Protein 5N6F (pdb70)

Sequence (365 aa):
DRPRFSFSSIAARREGKARTGTIEMKRRGVIRTPAFMPVGAATVKALKPETVRATGADIILGNTYHLMLRPGAERIAKLGGLHSFMGWDRPILTDSGGYYQQVVMMKQSEEGVTFKSHSRHMLSPERSIEEIQHLLGSSDIVMAFDECCTPYPATPSRAASSSMERSMRWAKRSRDAFDSSRKEQAENAALFGIQQGSVFENLRQQSADALAEIGFDGYAVGGLAVGEGQDEMFRVLDFSVPMLPDDKPHYLMGVGKPDDIVGAVERGIDMFDCCVLPTRSSGRNNGQAFTWDGPINIRNARFSEDLKPLDSECHCAVCQKWSRAYIHHLIRAGEILGAMLMTEHNIAFYQQLMQKIRDSISEGRFSQFAQDFRARYFAR

CATH classification: 3.20.20.105

Nearest PDB structures (foldseek):
  5n6f-assembly1_A-2  TM=1.003E+00  e=6.299E-74  Zymomonas mobilis subsp. mobilis ZM4 = ATCC 31821
  4e2v-assembly1_A-2  TM=9.993E-01  e=1.304E-68  Zymomonas mobilis
  4q4p-assembly1_A  TM=9.898E-01  e=4.583E-68  Zymomonas mobilis subsp. mobilis ZM4 = ATCC 31821
  2z1x-assembly1_A-2  TM=9.899E-01  e=1.525E-67  Zymomonas mobilis
  2z7k-assembly1_A-2  TM=9.911E-01  e=1.701E-67  Zymomonas mobilis

B-factor: mean 16.82, std 8.24, range [7.17, 62.71]

Structure (mmCIF, N/CA/C/O backbone):
data_5N6F
#
_entry.id   5N6F
#
_cell.length_a   88.711
_cell.length_b   64.851
_cell.length_c   70.655
_cell.angle_alpha   90.000
_cell.angle_beta   93.357
_cell.angle_gamma   90.000
#
_symmetry.space_group_name_H-M   'C 1 2 1'
#
loop_
_entity.id
_entity.type
_entity.pdbx_description
1 polymer 'Queuine tRNA-ribosyltransferase'
2 non-polymer 'ZINC ION'
3 non-polymer 'DIMETHYL SULFOXIDE'
4 non-polymer DI(HYDROXYETHYL)ETHER
5 non-polymer GUANINE
6 non-polymer 'TRIETHYLENE GLYCOL'
7 water water
#
loop_
_atom_site.group_PDB
_atom_site.id
_atom_site.type_symbol
_atom_site.label_atom_id
_atom_site.label_alt_id
_atom_site.label_comp_id
_atom_site.label_asym_id
_atom_site.label_entity_id
_atom_site.label_seq_id
_atom_site.pdbx_PDB_ins_code
_atom_site.Cartn_x
_atom_site.Cartn_y
_atom_site.Cartn_z
_atom_site.occupancy
_atom_site.B_iso_or_equiv
_atom_site.auth_seq_id
_atom_site.auth_comp_id
_atom_site.auth_asym_id
_atom_site.auth_atom_id
_atom_site.pdbx_PDB_model_num
ATOM 1 N N . ASP A 1 1 ? -0.71309 -15.95942 98.81168 1.000 40.34275 10 ASP A N 1
ATOM 2 C CA . ASP A 1 1 ? 0.21954 -17.06754 98.64752 1.000 39.52008 10 ASP A CA 1
ATOM 3 C C . ASP A 1 1 ? 1.59418 -16.56916 98.20865 1.000 36.96275 10 ASP A C 1
ATOM 4 O O . ASP A 1 1 ? 2.61882 -17.15491 98.56162 1.000 37.65359 10 ASP A O 1
ATOM 7 N N . ARG A 1 2 ? 1.61400 -15.47785 97.44283 1.000 32.71191 11 ARG A N 1
ATOM 8 C CA . ARG A 1 2 ? 2.85973 -14.97211 96.89116 1.000 28.05529 11 ARG A CA 1
ATOM 9 C C . ARG A 1 2 ? 3.56326 -14.06051 97.88919 1.000 22.46234 11 ARG A C 1
ATOM 10 O O . ARG A 1 2 ? 2.94344 -13.54717 98.82349 1.000 22.89787 11 ARG A O 1
ATOM 28 N N . PRO A 1 3 ? 4.86957 -13.84722 97.72595 1.000 18.38651 12 PRO A N 1
ATOM 29 C CA . PRO A 1 3 ? 5.59002 -12.97481 98.66415 1.000 16.40358 12 PRO A CA 1
ATOM 30 C C . PRO A 1 3 ? 5.16602 -11.52115 98.52423 1.000 13.48767 12 PRO A C 1
ATOM 31 O O . PRO A 1 3 ? 4.90414 -11.03391 97.42347 1.000 13.17926 12 PRO A O 1
ATOM 42 N N . ARG A 1 4 ? 5.13574 -10.81870 99.65892 1.000 11.61072 13 ARG A N 1
ATOM 43 C CA . ARG A 1 4 ? 4.96898 -9.36635 99.64970 1.000 10.68686 13 ARG A CA 1
ATOM 44 C C . ARG A 1 4 ? 6.10039 -8.69217 98.88657 1.000 9.74705 13 ARG A C 1
ATOM 45 O O . ARG A 1 4 ? 5.86897 -7.82345 98.03604 1.000 9.42138 13 ARG A O 1
ATOM 66 N N . PHE A 1 5 ? 7.33805 -9.05715 99.20946 1.000 10.17566 14 PHE A N 1
ATOM 67 C CA . PHE A 1 5 ? 8.49828 -8.40330 98.62263 1.000 10.77149 14 PHE A CA 1
ATOM 68 C C . PHE A 1 5 ? 9.69963 -9.29152 98.88553 1.000 11.45120 14 PHE A C 1
ATOM 69 O O . PHE A 1 5 ? 10.06313 -9.48856 100.04173 1.000 14.92729 14 PHE A O 1
ATOM 86 N N . SER A 1 6 ? 10.31425 -9.82356 97.83749 1.000 10.04248 15 SER A N 1
ATOM 87 C CA . SER A 1 6 ? 11.52310 -10.62757 97.97521 1.000 11.06675 15 SER A CA 1
ATOM 88 C C . SER A 1 6 ? 12.45019 -10.30945 96.81141 1.000 10.61322 15 SER A C 1
ATOM 89 O O . SER A 1 6 ? 12.14098 -10.64557 95.65986 1.000 11.88609 15 SER A O 1
ATOM 97 N N . PHE A 1 7 ? 13.59701 -9.70298 97.11086 1.000 10.15189 16 PHE A N 1
ATOM 98 C CA . PHE A 1 7 ? 14.60477 -9.35999 96.10908 1.000 10.07060 16 PHE A CA 1
ATOM 99 C C . PHE A 1 7 ? 15.70091 -10.40223 96.12881 1.000 10.85967 16 PHE A C 1
ATOM 100 O O . PHE A 1 7 ? 16.24608 -10.70557 97.18862 1.000 11.68803 16 PHE A O 1
ATOM 117 N N A SER A 1 8 ? 16.00529 -10.94724 94.95606 0.310 10.89547 17 SER A N 1
ATOM 118 N N B SER A 1 8 ? 16.04645 -10.92154 94.95960 0.690 10.60113 17 SER A N 1
ATOM 119 C CA A SER A 1 8 ? 17.08149 -11.90353 94.76236 0.310 11.29631 17 SER A CA 1
ATOM 120 C CA B SER A 1 8 ? 17.11522 -11.89859 94.83706 0.690 11.42895 17 SER A CA 1
ATOM 121 C C A SER A 1 8 ? 18.03760 -11.33559 93.72510 0.310 11.21391 17 SER A C 1
ATOM 122 C C B SER A 1 8 ? 18.03509 -11.47800 93.70247 0.690 11.54898 17 SER A C 1
ATOM 123 O O A SER A 1 8 ? 17.60245 -10.75164 92.72664 0.310 11.36798 17 SER A O 1
ATOM 124 O O B SER A 1 8 ? 17.56781 -11.18381 92.59701 0.690 12.44578 17 SER A O 1
ATOM 139 N N . ILE A 1 9 ? 19.33605 -11.47296 93.97689 1.000 11.18728 18 ILE A N 1
ATOM 140 C CA . ILE A 1 9 ? 20.35876 -11.15715 92.98858 1.000 11.30823 18 ILE A CA 1
ATOM 141 C C . ILE A 1 9 ? 20.86928 -12.47241 92.41948 1.000 11.96179 18 ILE A C 1
ATOM 142 O O . ILE A 1 9 ? 21.43600 -13.29998 93.14281 1.000 13.41622 18 ILE A O 1
ATOM 158 N N . ALA A 1 10 ? 20.66214 -12.66114 91.12112 1.000 11.80127 19 ALA A N 1
ATOM 159 C CA . ALA A 1 10 ? 21.06252 -13.88307 90.44433 1.000 12.75763 19 ALA A CA 1
ATOM 160 C C . ALA A 1 10 ? 22.49483 -13.83382 89.93871 1.000 12.85478 19 ALA A C 1
ATOM 161 O O . ALA A 1 10 ? 23.13757 -14.88564 89.82752 1.000 14.21937 19 ALA A O 1
ATOM 168 N N . ALA A 1 11 ? 23.00298 -12.64623 89.61507 1.000 12.18769 20 ALA A N 1
ATOM 169 C CA . ALA A 1 11 ? 24.32416 -12.51987 89.01820 1.000 12.38542 20 ALA A CA 1
ATOM 170 C C . ALA A 1 11 ? 24.79660 -11.08539 89.16024 1.000 12.07213 20 ALA A C 1
ATOM 171 O O . ALA A 1 11 ? 23.99477 -10.15186 89.25680 1.000 12.09248 20 ALA A O 1
ATOM 178 N N . ARG A 1 12 ? 26.12028 -10.92990 89.14124 1.000 13.09825 21 ARG A N 1
ATOM 179 C CA A ARG A 1 12 ? 26.77075 -9.63174 89.25265 0.481 13.30600 21 ARG A CA 1
ATOM 180 C CA B ARG A 1 12 ? 26.74348 -9.62196 89.22585 0.519 13.77824 21 ARG A CA 1
ATOM 181 C C . ARG A 1 12 ? 27.90472 -9.53638 88.24459 1.000 13.72697 21 ARG A C 1
ATOM 182 O O . ARG A 1 12 ? 28.48790 -10.54635 87.84408 1.000 14.59886 21 ARG A O 1
ATOM 223 N N . GLU A 1 13 ? 28.22076 -8.30975 87.84925 1.000 13.56976 22 GLU A N 1
ATOM 224 C CA . GLU A 1 13 ? 29.42290 -8.03952 87.06703 1.000 14.35303 22 GLU A CA 1
ATOM 225 C C . GLU A 1 13 ? 29.88163 -6.64986 87.47973 1.000 14.44543 22 GLU A C 1
ATOM 226 O O . GLU A 1 13 ? 29.19387 -5.66240 87.20783 1.000 14.28947 22 GLU A O 1
ATOM 238 N N . GLY A 1 14 ? 31.01608 -6.56396 88.15764 1.000 15.17913 23 GLY A N 1
ATOM 239 C CA . GLY A 1 14 ? 31.40563 -5.28522 88.71851 1.000 15.20735 23 GLY A CA 1
ATOM 240 C C . GLY A 1 14 ? 30.37545 -4.85092 89.74431 1.000 15.07217 23 GLY A C 1
ATOM 241 O O . GLY A 1 14 ? 29.97442 -5.62784 90.61274 1.000 15.91878 23 GLY A O 1
ATOM 245 N N . LYS A 1 15 ? 29.91961 -3.60128 89.64250 1.000 14.08097 24 LYS A N 1
ATOM 246 C CA . LYS A 1 15 ? 28.85057 -3.09401 90.49535 1.000 13.38653 24 LYS A CA 1
ATOM 247 C C . LYS A 1 15 ? 27.46427 -3.42886 89.96415 1.000 12.27210 24 LYS A C 1
ATOM 248 O O . LYS A 1 15 ? 26.48042 -3.19765 90.67089 1.000 12.39727 24 LYS A O 1
ATOM 267 N N . ALA A 1 16 ? 27.35336 -3.94374 88.74297 1.000 12.10283 25 ALA A N 1
ATOM 268 C CA . ALA A 1 16 ? 26.05521 -4.23459 88.16094 1.000 11.69228 25 ALA A CA 1
ATOM 269 C C . ALA A 1 16 ? 25.48941 -5.52477 88.73335 1.000 11.44714 25 ALA A C 1
ATOM 270 O O . ALA A 1 16 ? 26.22220 -6.48317 88.99686 1.000 12.10457 25 ALA A O 1
ATOM 277 N N . ARG A 1 17 ? 24.17138 -5.55268 88.88623 1.000 10.22291 26 ARG A N 1
ATOM 278 C CA . ARG A 1 17 ? 23.45808 -6.71008 89.38667 1.000 10.50564 26 ARG A CA 1
ATOM 279 C C . ARG A 1 17 ? 22.27987 -7.00580 88.47612 1.000 10.15889 26 ARG A C 1
ATOM 280 O O . ARG A 1 17 ? 21.69409 -6.10019 87.87649 1.000 10.12733 26 ARG A O 1
ATOM 301 N N . THR A 1 18 ? 21.89324 -8.27924 88.42793 1.000 10.25507 27 THR A N 1
ATOM 302 C CA . THR A 1 18 ? 20.63840 -8.66543 87.80205 1.000 10.28975 27 THR A CA 1
ATOM 303 C C . THR A 1 18 ? 19.92194 -9.66804 88.69613 1.000 9.93872 27 THR A C 1
ATOM 304 O O . THR A 1 18 ? 20.55008 -10.48065 89.37535 1.000 10.70419 27 THR A O 1
ATOM 315 N N . GLY A 1 19 ? 18.60239 -9.59035 88.70475 1.000 9.88870 28 GLY A N 1
ATOM 316 C CA . GLY A 1 19 ? 17.83106 -10.45377 89.57142 1.000 10.59298 28 GLY A CA 1
ATOM 317 C C . GLY A 1 19 ? 16.34794 -10.22266 89.42273 1.000 10.35375 28 GLY A C 1
ATOM 318 O O . GLY A 1 19 ? 15.87210 -9.84134 88.35133 1.000 9.82089 28 GLY A O 1
ATOM 322 N N . THR A 1 20 ? 15.61395 -10.44837 90.50813 1.000 9.77320 29 THR A N 1
ATOM 323 C CA . THR A 1 20 ? 14.16492 -10.37474 90.49462 1.000 10.15903 29 THR A CA 1
ATOM 324 C C . THR A 1 20 ? 13.66647 -9.82266 91.81977 1.000 9.86732 29 THR A C 1
ATOM 325 O O . THR A 1 20 ? 14.26022 -10.05150 92.87199 1.000 10.94482 29 THR A O 1
ATOM 336 N N . ILE A 1 21 ? 12.55971 -9.09887 91.74391 1.000 9.22617 30 ILE A N 1
ATOM 337 C CA . ILE A 1 21 ? 11.74407 -8.75211 92.90331 1.000 9.32560 30 ILE A CA 1
ATOM 338 C C . ILE A 1 21 ? 10.42316 -9.48975 92.75488 1.000 9.65287 30 ILE A C 1
ATOM 339 O O . ILE A 1 21 ? 9.66986 -9.24109 91.80762 1.000 10.66880 30 ILE A O 1
ATOM 355 N N . GLU A 1 22 ? 10.12798 -10.38687 93.69279 1.000 10.21880 31 GLU A N 1
ATOM 356 C CA . GLU A 1 22 ? 8.83994 -11.06181 93.70617 1.000 10.60793 31 GLU A CA 1
ATOM 357 C C . GLU A 1 22 ? 7.88683 -10.28406 94.59435 1.000 9.32450 31 GLU A C 1
ATOM 358 O O . GLU A 1 22 ? 8.20720 -9.99997 95.75467 1.000 10.03546 31 GLU A O 1
ATOM 370 N N . MET A 1 23 ? 6.70972 -9.97974 94.05315 1.000 9.10795 32 MET A N 1
ATOM 371 C CA . MET A 1 23 ? 5.64648 -9.30210 94.78030 1.000 8.80188 32 MET A CA 1
ATOM 372 C C . MET A 1 23 ? 4.32411 -10.03022 94.55220 1.000 9.05781 32 MET A C 1
ATOM 373 O O . MET A 1 23 ? 4.20606 -10.92186 93.71077 1.000 10.20962 32 MET A O 1
ATOM 387 N N . LYS A 1 24 ? 3.29699 -9.62063 95.28742 1.000 9.74882 33 LYS A N 1
ATOM 388 C CA . LYS A 1 24 ? 2.02871 -10.33149 95.19589 1.000 10.75039 33 LYS A CA 1
ATOM 389 C C . LYS A 1 24 ? 1.42469 -10.24113 93.80356 1.000 10.35353 33 LYS A C 1
ATOM 390 O O . LYS A 1 24 ? 0.80256 -11.20283 93.33453 1.000 11.92112 33 LYS A O 1
ATOM 409 N N . ARG A 1 25 ? 1.58162 -9.10231 93.12955 1.000 9.48136 34 ARG A N 1
ATOM 410 C CA A ARG A 1 25 ? 0.98579 -8.91596 91.81479 0.623 9.52160 34 ARG A CA 1
ATOM 411 C CA B ARG A 1 25 ? 0.99278 -8.90245 91.81262 0.377 9.83311 34 ARG A CA 1
ATOM 412 C C . ARG A 1 25 ? 1.91874 -9.28003 90.66266 1.000 9.98138 34 ARG A C 1
ATOM 413 O O . ARG A 1 25 ? 1.53279 -9.11347 89.49976 1.000 10.90533 34 ARG A O 1
ATOM 454 N N . GLY A 1 26 ? 3.10975 -9.79233 90.93284 1.000 10.06200 35 GLY A N 1
ATOM 455 C CA . GLY A 1 26 ? 3.97385 -10.24270 89.85725 1.000 10.46054 35 GLY A CA 1
ATOM 456 C C . GLY A 1 26 ? 5.44182 -10.10148 90.20089 1.000 9.78628 35 GLY A C 1
ATOM 457 O O . GLY A 1 26 ? 5.82443 -9.58367 91.24708 1.000 10.46186 35 GLY A O 1
ATOM 461 N N . VAL A 1 27 ? 6.26337 -10.58032 89.27235 1.000 10.07718 36 VAL A N 1
ATOM 462 C CA . VAL A 1 27 ? 7.71613 -10.52306 89.37841 1.000 10.97418 36 VAL A CA 1
ATOM 463 C C . VAL A 1 27 ? 8.22861 -9.35519 88.55716 1.000 10.49864 36 VAL A C 1
ATOM 464 O O . VAL A 1 27 ? 7.75363 -9.09636 87.44310 1.000 11.53818 36 VAL A O 1
ATOM 477 N N . ILE A 1 28 ? 9.22465 -8.66749 89.10114 1.000 9.98030 37 ILE A N 1
ATOM 478 C CA . ILE A 1 28 ? 9.90851 -7.56214 88.43789 1.000 9.65807 37 ILE A CA 1
ATOM 479 C C . ILE A 1 28 ? 11.33968 -8.00173 88.16851 1.000 9.38745 37 ILE A C 1
ATOM 480 O O . ILE A 1 28 ? 12.10500 -8.26299 89.10434 1.000 10.10861 37 ILE A O 1
ATOM 496 N N . ARG A 1 29 ? 11.70235 -8.09150 86.89812 1.000 8.46991 38 ARG A N 1
ATOM 497 C CA . ARG A 1 29 ? 13.05786 -8.45006 86.51202 1.000 8.89949 38 ARG A CA 1
ATOM 498 C C . ARG A 1 29 ? 13.94221 -7.21091 86.55412 1.000 8.59726 38 ARG A C 1
ATOM 499 O O . ARG A 1 29 ? 13.56223 -6.15501 86.04309 1.000 9.29474 38 ARG A O 1
ATOM 520 N N . THR A 1 30 ? 15.12183 -7.34260 87.15428 1.000 8.37636 39 THR A N 1
ATOM 521 C CA . THR A 1 30 ? 15.99334 -6.18840 87.32739 1.000 8.66695 39 THR A CA 1
ATOM 522 C C . THR A 1 30 ? 17.33994 -6.43007 86.63883 1.000 8.39518 39 THR A C 1
ATOM 523 O O . THR A 1 30 ? 17.83260 -7.56283 86.62414 1.000 8.95911 39 THR A O 1
ATOM 534 N N . PRO A 1 31 ? 17.97823 -5.37915 86.10162 1.000 8.77334 40 PRO A N 1
ATOM 535 C CA . PRO A 1 31 ? 17.49702 -3.99553 86.09770 1.000 8.77834 40 PRO A CA 1
ATOM 536 C C . PRO A 1 31 ? 16.19772 -3.81090 85.31476 1.000 8.87318 40 PRO A C 1
ATOM 537 O O . PRO A 1 31 ? 15.98984 -4.43441 84.26623 1.000 9.05280 40 PRO A O 1
ATOM 548 N N . ALA A 1 32 ? 15.34376 -2.95236 85.85960 1.000 8.41587 41 ALA A N 1
ATOM 549 C CA . ALA A 1 32 ? 13.98188 -2.74929 85.39164 1.000 8.64303 41 ALA A CA 1
ATOM 550 C C . ALA A 1 32 ? 13.77692 -1.31674 84.92677 1.000 8.50187 41 ALA A C 1
ATOM 551 O O . ALA A 1 32 ? 14.25972 -0.37247 85.56197 1.000 8.91643 41 ALA A O 1
ATOM 558 N N . PHE A 1 33 ? 13.00778 -1.15599 83.85664 1.000 8.40289 42 PHE A N 1
ATOM 559 C CA . PHE A 1 33 ? 12.51920 0.14841 83.44786 1.000 8.56151 42 PHE A CA 1
ATOM 560 C C . PHE A 1 33 ? 11.01103 0.19216 83.63343 1.000 8.34104 42 PHE A C 1
ATOM 561 O O . PHE A 1 33 ? 10.29538 -0.69951 83.15609 1.000 8.63043 42 PHE A O 1
ATOM 578 N N . MET A 1 34 ? 10.54120 1.24215 84.31902 1.000 8.26510 43 MET A N 1
ATOM 579 C CA . MET A 1 34 ? 9.12847 1.45854 84.60463 1.000 8.84809 43 MET A CA 1
ATOM 580 C C . MET A 1 34 ? 8.57588 2.53443 83.68963 1.000 8.77504 43 MET A C 1
ATOM 581 O O . MET A 1 34 ? 8.92150 3.71401 83.86041 1.000 9.76901 43 MET A O 1
ATOM 595 N N . PRO A 1 35 ? 7.71230 2.19921 82.73530 1.000 8.61435 44 PRO A N 1
ATOM 596 C CA . PRO A 1 35 ? 6.95816 3.23256 82.03039 1.000 9.06294 44 PRO A CA 1
ATOM 597 C C . PRO A 1 35 ? 6.17834 4.08538 83.01326 1.000 9.09815 44 PRO A C 1
ATOM 598 O O . PRO A 1 35 ? 5.68571 3.60116 84.02919 1.000 9.17826 44 PRO A O 1
ATOM 609 N N . VAL A 1 36 ? 6.05519 5.36552 82.69044 1.000 9.11268 45 VAL A N 1
ATOM 610 C CA . VAL A 1 36 ? 5.39355 6.33115 83.55529 1.000 9.71481 45 VAL A CA 1
ATOM 611 C C . VAL A 1 36 ? 3.94482 6.49175 83.12720 1.000 11.43533 45 VAL A C 1
ATOM 612 O O . VAL A 1 36 ? 3.64804 6.70489 81.94688 1.000 12.60020 45 VAL A O 1
ATOM 625 N N . GLY A 1 37 ? 3.04850 6.37346 84.08768 1.000 12.75361 46 GLY A N 1
ATOM 626 C CA . GLY A 1 37 ? 1.63484 6.59644 83.86910 1.000 16.54134 46 GLY A CA 1
ATOM 627 C C . GLY A 1 37 ? 1.08839 7.65557 84.79363 1.000 20.83952 46 GLY A C 1
ATOM 628 O O . GLY A 1 37 ? 0.16160 7.36802 85.55942 1.000 25.52831 46 GLY A O 1
ATOM 632 N N . ALA A 1 39 ? -1.40685 10.15340 84.79960 1.000 20.07402 48 ALA A N 1
ATOM 633 C CA . ALA A 1 39 ? -2.84602 10.34757 84.99019 1.000 18.88403 48 ALA A CA 1
ATOM 634 C C . ALA A 1 39 ? -3.59736 9.03413 84.83565 1.000 16.02868 48 ALA A C 1
ATOM 635 O O . ALA A 1 39 ? -4.66412 8.98060 84.23685 1.000 15.96336 48 ALA A O 1
ATOM 641 N N . ALA A 1 40 ? -3.05720 7.97548 85.42329 1.000 14.68725 49 ALA A N 1
ATOM 642 C CA . ALA A 1 40 ? -3.67731 6.65223 85.39152 1.000 11.93033 49 ALA A CA 1
ATOM 643 C C . ALA A 1 40 ? -3.72012 6.08080 83.97966 1.000 10.20882 49 ALA A C 1
ATOM 644 O O . ALA A 1 40 ? -4.62013 5.31475 83.64611 1.000 10.25483 49 ALA A O 1
ATOM 651 N N . THR A 1 41 ? -2.71930 6.41348 83.16773 1.000 10.16347 50 THR A N 1
ATOM 652 C CA . THR A 1 41 ? -2.54132 5.82663 81.85086 1.000 9.74413 50 THR A CA 1
ATOM 653 C C . THR A 1 41 ? -1.08816 6.02539 81.44115 1.000 9.48630 50 THR A C 1
ATOM 654 O O . THR A 1 41 ? -0.50940 7.08503 81.68988 1.000 10.69486 50 THR A O 1
ATOM 665 N N . VAL A 1 42 ? -0.50367 4.99570 80.83545 1.000 9.09101 51 VAL A N 1
ATOM 666 C CA . VAL A 1 42 ? 0.75045 5.14793 80.10474 1.000 8.85165 51 VAL A CA 1
ATOM 667 C C . VAL A 1 42 ? 0.34752 5.69191 78.74100 1.000 9.21703 51 VAL A C 1
ATOM 668 O O . VAL A 1 42 ? -0.38481 5.02948 78.00681 1.000 9.46177 51 VAL A O 1
ATOM 681 N N . LYS A 1 43 ? 0.73158 6.93567 78.45974 1.000 9.83055 52 LYS A N 1
ATOM 682 C CA . LYS A 1 43 ? 0.06130 7.71391 77.42797 1.000 10.94540 52 LYS A CA 1
ATOM 683 C C . LYS A 1 43 ? 0.07198 6.96770 76.09120 1.000 10.56386 52 LYS A C 1
ATOM 684 O O . LYS A 1 43 ? 1.11396 6.51050 75.61754 1.000 12.04525 52 LYS A O 1
ATOM 697 N N . ALA A 1 44 ? -1.11485 6.82574 75.50023 1.000 9.81304 53 ALA A N 1
ATOM 698 C CA . ALA A 1 44 ? -1.35205 6.27966 74.17002 1.000 10.37881 53 ALA A CA 1
ATOM 699 C C . ALA A 1 44 ? -1.24469 4.76468 74.10947 1.000 10.10534 53 ALA A C 1
ATOM 700 O O . ALA A 1 44 ? -1.25886 4.23220 72.99866 1.000 10.76666 53 ALA A O 1
ATOM 707 N N . LEU A 1 45 ? -1.18992 4.05729 75.24305 1.000 9.70081 54 LEU A N 1
ATOM 708 C CA . LEU A 1 45 ? -1.07701 2.60118 75.25849 1.000 9.92136 54 LEU A CA 1
ATOM 709 C C . LEU A 1 45 ? -2.11730 1.96573 76.16784 1.000 9.68610 54 LEU A C 1
ATOM 710 O O . LEU A 1 45 ? -2.25596 2.34739 77.33766 1.000 10.45845 54 LEU A O 1
ATOM 726 N N . LYS A 1 46 ? -2.80548 0.95561 75.65396 1.000 8.90768 55 LYS A N 1
ATOM 727 C CA . LYS A 1 46 ? -3.55664 0.07078 76.52698 1.000 9.11169 55 LYS A CA 1
ATOM 728 C C . LYS A 1 46 ? -2.59287 -0.67568 77.44941 1.000 9.47695 55 LYS A C 1
ATOM 729 O O . LYS A 1 46 ? -1.47631 -1.01818 77.04554 1.000 9.71350 55 LYS A O 1
ATOM 748 N N . PRO A 1 47 ? -3.03378 -1.01602 78.66780 1.000 9.52910 56 PRO A N 1
ATOM 749 C CA . PRO A 1 47 ? -2.20098 -1.85191 79.54520 1.000 9.65286 56 PRO A CA 1
ATOM 750 C C . PRO A 1 47 ? -1.71116 -3.13536 78.90044 1.000 9.23306 56 PRO A C 1
ATOM 751 O O . PRO A 1 47 ? -0.56345 -3.52980 79.14241 1.000 9.43105 56 PRO A O 1
ATOM 762 N N . GLU A 1 48 ? -2.53682 -3.81042 78.10009 1.000 9.48362 57 GLU A N 1
ATOM 763 C CA . GLU A 1 48 ? -2.06423 -5.03372 77.46995 1.000 10.27791 57 GLU A CA 1
ATOM 764 C C . GLU A 1 48 ? -0.88992 -4.75481 76.54281 1.000 9.56151 57 GLU A C 1
ATOM 765 O O . GLU A 1 48 ? 0.00930 -5.58818 76.42001 1.000 9.88796 57 GLU A O 1
ATOM 777 N N . THR A 1 49 ? -0.87994 -3.59243 75.89076 1.000 9.36418 58 THR A N 1
ATOM 778 C CA . THR A 1 49 ? 0.24174 -3.23642 75.02604 1.000 9.48775 58 THR A CA 1
ATOM 779 C C . THR A 1 49 ? 1.47391 -2.92940 75.85864 1.000 9.40995 58 THR A C 1
ATOM 780 O O . THR A 1 49 ? 2.58684 -3.32996 75.50313 1.000 9.97847 58 THR A O 1
ATOM 791 N N . VAL A 1 50 ? 1.29764 -2.22331 76.97832 1.000 8.35678 59 VAL A N 1
ATOM 792 C CA . VAL A 1 50 ? 2.41851 -1.99171 77.88260 1.000 8.56242 59 VAL A CA 1
ATOM 793 C C . VAL A 1 50 ? 3.04061 -3.32417 78.27528 1.000 8.38879 59 VAL A C 1
ATOM 794 O O . VAL A 1 50 ? 4.26484 -3.49413 78.26862 1.000 9.10500 59 VAL A O 1
ATOM 807 N N . ARG A 1 51 ? 2.20510 -4.28668 78.66563 1.000 8.71461 60 ARG A N 1
ATOM 808 C CA . ARG A 1 51 ? 2.73865 -5.58704 79.05231 1.000 9.03056 60 ARG A CA 1
ATOM 809 C C . ARG A 1 51 ? 3.42542 -6.27993 77.87843 1.000 9.52979 60 ARG A C 1
ATOM 810 O O . ARG A 1 51 ? 4.46272 -6.92292 78.05274 1.000 10.26466 60 ARG A O 1
ATOM 831 N N . ALA A 1 52 ? 2.84759 -6.18212 76.67811 1.000 9.96168 61 ALA A N 1
ATOM 832 C CA . ALA A 1 52 ? 3.41683 -6.84820 75.51102 1.000 10.85920 61 ALA A CA 1
ATOM 833 C C . ALA A 1 52 ? 4.81684 -6.34325 75.19399 1.000 11.30957 61 ALA A C 1
ATOM 834 O O . ALA A 1 52 ? 5.62087 -7.08034 74.61193 1.000 12.59416 61 ALA A O 1
ATOM 841 N N . THR A 1 53 ? 5.13390 -5.09829 75.56408 1.000 10.25317 62 THR A N 1
ATOM 842 C CA . THR A 1 53 ? 6.48877 -4.59344 75.35748 1.000 11.19040 62 THR A CA 1
ATOM 843 C C . THR A 1 53 ? 7.50140 -5.21214 76.30498 1.000 11.22311 62 THR A C 1
ATOM 844 O O . THR A 1 53 ? 8.70425 -5.04644 76.08333 1.000 12.18517 62 THR A O 1
ATOM 855 N N . GLY A 1 54 ? 7.05033 -5.88718 77.35937 1.000 10.55042 63 GLY A N 1
ATOM 856 C CA . GLY A 1 54 ? 7.92721 -6.49367 78.34575 1.000 10.27822 63 GLY A CA 1
ATOM 857 C C . GLY A 1 54 ? 7.91749 -5.83791 79.70762 1.000 9.80839 63 GLY A C 1
ATOM 858 O O . GLY A 1 54 ? 8.58978 -6.33533 80.60919 1.000 11.20291 63 GLY A O 1
ATOM 862 N N . ALA A 1 55 ? 7.17368 -4.75700 79.89821 1.000 9.22133 64 ALA A N 1
ATOM 863 C CA . ALA A 1 55 ? 7.16245 -4.09285 81.19780 1.000 8.59286 64 ALA A CA 1
ATOM 864 C C . ALA A 1 55 ? 6.55501 -4.98782 82.26434 1.000 8.23437 64 ALA A C 1
ATOM 865 O O . ALA A 1 55 ? 5.52284 -5.62725 82.05324 1.000 8.79805 64 ALA A O 1
ATOM 872 N N . ASP A 1 56 ? 7.20899 -5.00058 83.42160 1.000 8.12630 65 ASP A N 1
ATOM 873 C CA . ASP A 1 56 ? 6.77043 -5.74940 84.59599 1.000 7.81207 65 ASP A CA 1
ATOM 874 C C . ASP A 1 56 ? 6.06277 -4.88368 85.63382 1.000 7.69842 65 ASP A C 1
ATOM 875 O O . ASP A 1 56 ? 5.34792 -5.42438 86.49076 1.000 8.55033 65 ASP A O 1
ATOM 884 N N . ILE A 1 57 ? 6.26889 -3.57322 85.58246 1.000 7.70621 66 ILE A N 1
ATOM 885 C CA . ILE A 1 57 ? 5.79240 -2.63915 86.59620 1.000 7.57438 66 ILE A CA 1
ATOM 886 C C . ILE A 1 57 ? 5.73048 -1.27675 85.92211 1.000 7.85438 66 ILE A C 1
ATOM 887 O O . ILE A 1 57 ? 6.54915 -0.96889 85.04797 1.000 8.93755 66 ILE A O 1
ATOM 903 N N . ILE A 1 58 ? 4.75049 -0.45773 86.32198 1.000 7.58103 67 ILE A N 1
ATOM 904 C CA . ILE A 1 58 ? 4.61015 0.91152 85.86353 1.000 8.08933 67 ILE A CA 1
ATOM 905 C C . ILE A 1 58 ? 4.61856 1.84517 87.06469 1.000 8.45127 67 ILE A C 1
ATOM 906 O O . ILE A 1 58 ? 4.39484 1.43684 88.21181 1.000 8.58577 67 ILE A O 1
ATOM 922 N N . LEU A 1 59 ? 4.86022 3.12165 86.77665 1.000 9.46858 68 LEU A N 1
ATOM 923 C CA . LEU A 1 59 ? 4.86714 4.17063 87.79112 1.000 9.97012 68 LEU A CA 1
ATOM 924 C C . LEU A 1 59 ? 3.59270 5.00065 87.68965 1.000 11.00091 68 LEU A C 1
ATOM 925 O O . LEU A 1 59 ? 3.21920 5.43498 86.59541 1.000 12.74454 68 LEU A O 1
ATOM 941 N N . GLY A 1 60 ? 2.93751 5.24565 88.83112 1.000 10.97009 69 GLY A N 1
ATOM 942 C CA . GLY A 1 60 ? 1.87728 6.25028 88.94601 1.000 13.29200 69 GLY A CA 1
ATOM 943 C C . GLY A 1 60 ? 2.24203 7.39924 89.88004 1.000 14.39991 69 GLY A C 1
ATOM 944 O O . GLY A 1 60 ? 3.17361 7.27123 90.66103 1.000 14.34002 69 GLY A O 1
ATOM 948 N N . ASN A 1 61 ? 1.53918 8.53482 89.83434 1.000 18.50310 70 ASN A N 1
ATOM 949 C CA . ASN A 1 61 ? 1.96102 9.73927 90.55919 1.000 21.81536 70 ASN A CA 1
ATOM 950 C C . ASN A 1 61 ? 0.89785 10.18704 91.56062 1.000 21.91386 70 ASN A C 1
ATOM 951 O O . ASN A 1 61 ? -0.21109 10.58225 91.17382 1.000 22.28875 70 ASN A O 1
ATOM 962 N N . THR A 1 62 ? 1.25814 10.16577 92.84928 1.000 22.69961 71 THR A N 1
ATOM 963 C CA . THR A 1 62 ? 0.38309 10.68387 93.90040 1.000 23.84373 71 THR A CA 1
ATOM 964 C C . THR A 1 62 ? -0.13416 12.08195 93.57044 1.000 24.02886 71 THR A C 1
ATOM 965 O O . THR A 1 62 ? -1.32046 12.37890 93.76523 1.000 23.40100 71 THR A O 1
ATOM 976 N N . TYR A 1 63 ? 0.74612 12.96116 93.08287 1.000 24.40103 72 TYR A N 1
ATOM 977 C CA . TYR A 1 63 ? 0.38390 14.36356 92.89578 1.000 26.22770 72 TYR A CA 1
ATOM 978 C C . TYR A 1 63 ? -0.77263 14.51219 91.91109 1.000 23.87604 72 TYR A C 1
ATOM 979 O O . TYR A 1 63 ? -1.76047 15.20082 92.19336 1.000 23.90510 72 TYR A O 1
ATOM 997 N N . HIS A 1 64 ? -0.67829 13.86988 90.74794 1.000 22.21108 73 HIS A N 1
ATOM 998 C CA . HIS A 1 64 ? -1.73033 14.03312 89.75226 1.000 21.72220 73 HIS A CA 1
ATOM 999 C C . HIS A 1 64 ? -3.01822 13.34596 90.19688 1.000 18.48946 73 HIS A C 1
ATOM 1000 O O . HIS A 1 64 ? -4.09921 13.93765 90.13394 1.000 17.68264 73 HIS A O 1
ATOM 1014 N N . LEU A 1 65 ? -2.92095 12.09822 90.65977 1.000 17.20067 74 LEU A N 1
ATOM 1015 C CA . LEU A 1 65 ? -4.12207 11.31946 90.94937 1.000 15.94171 74 LEU A CA 1
ATOM 1016 C C . LEU A 1 65 ? -4.87890 11.85254 92.15992 1.000 14.81890 74 LEU A C 1
ATOM 1017 O O . LEU A 1 65 ? -6.10202 11.67855 92.25208 1.000 15.11056 74 LEU A O 1
ATOM 1033 N N . MET A 1 66 ? -4.18445 12.50453 93.09377 1.000 14.46262 75 MET A N 1
ATOM 1034 C CA . MET A 1 66 ? -4.87498 13.04996 94.25207 1.000 14.93399 75 MET A CA 1
ATOM 1035 C C . MET A 1 66 ? -5.77252 14.21279 93.87109 1.000 15.41381 75 MET A C 1
ATOM 1036 O O . MET A 1 66 ? -6.70257 14.52860 94.61546 1.000 15.80736 75 MET A O 1
ATOM 1050 N N . LEU A 1 67 ? -5.50914 14.86047 92.74308 1.000 16.58084 76 LEU A N 1
ATOM 1051 C CA . LEU A 1 67 ? -6.36124 15.92653 92.24630 1.000 19.36058 76 LEU A CA 1
ATOM 1052 C C . LEU A 1 67 ? -7.37891 15.42968 91.23170 1.000 20.99805 76 LEU A C 1
ATOM 1053 O O . LEU A 1 67 ? -8.54658 15.82070 91.29459 1.000 22.90914 76 LEU A O 1
ATOM 1069 N N . ARG A 1 68 ? -6.95951 14.57857 90.29917 1.000 20.64883 77 ARG A N 1
ATOM 1070 C CA . ARG A 1 68 ? -7.82046 14.07395 89.24170 1.000 21.22970 77 ARG A CA 1
ATOM 1071 C C . ARG A 1 68 ? -7.49224 12.60526 89.02704 1.000 19.78698 77 ARG A C 1
ATOM 1072 O O . ARG A 1 68 ? -6.38742 12.27836 88.56829 1.000 20.08679 77 ARG A O 1
ATOM 1082 N N . PRO A 1 69 ? -8.39850 11.68123 89.36716 1.000 19.20400 78 PRO A N 1
ATOM 1083 C CA . PRO A 1 69 ? -9.77372 11.87097 89.84364 1.000 18.41323 78 PRO A CA 1
ATOM 1084 C C . PRO A 1 69 ? -9.97024 12.02001 91.36287 1.000 17.43949 78 PRO A C 1
ATOM 1085 O O . PRO A 1 69 ? -11.11166 12.22663 91.77888 1.000 18.41331 78 PRO A O 1
ATOM 1096 N N . GLY A 1 70 ? -8.90632 11.92022 92.15601 1.000 14.76422 79 GLY A N 1
ATOM 1097 C CA . GLY A 1 70 ? -8.94156 11.97095 93.61232 1.000 13.66338 79 GLY A CA 1
ATOM 1098 C C . GLY A 1 70 ? -8.68677 10.58654 94.18996 1.000 12.16983 79 GLY A C 1
ATOM 1099 O O . GLY A 1 70 ? -9.11937 9.56800 93.64024 1.000 12.21100 79 GLY A O 1
ATOM 1103 N N . ALA A 1 71 ? -7.98058 10.54291 95.32737 1.000 11.90877 80 ALA A N 1
ATOM 1104 C CA . ALA A 1 71 ? -7.57590 9.26092 95.89904 1.000 11.67669 80 ALA A CA 1
ATOM 1105 C C . ALA A 1 71 ? -8.75670 8.49940 96.50180 1.000 10.64927 80 ALA A C 1
ATOM 1106 O O . ALA A 1 71 ? -8.88071 7.28251 96.30701 1.000 10.14309 80 ALA A O 1
ATOM 1113 N N . GLU A 1 72 ? -9.63001 9.18404 97.24646 1.000 10.94306 81 GLU A N 1
ATOM 1114 C CA . GLU A 1 72 ? -10.81011 8.50981 97.77673 1.000 11.30041 81 GLU A CA 1
ATOM 1115 C C . GLU A 1 72 ? -11.67684 7.98862 96.65005 1.000 10.79982 81 GLU A C 1
ATOM 1116 O O . GLU A 1 72 ? -12.23932 6.89857 96.75675 1.000 10.81830 81 GLU A O 1
ATOM 1128 N N . ARG A 1 73 ? -11.80216 8.75268 95.56126 1.000 11.19183 82 ARG A N 1
ATOM 1129 C CA . ARG A 1 73 ? -12.62544 8.29978 94.44845 1.000 11.72119 82 ARG A CA 1
ATOM 1130 C C . ARG A 1 73 ? -12.04084 7.05020 93.81414 1.000 10.25042 82 ARG A C 1
ATOM 1131 O O . ARG A 1 73 ? -12.75922 6.08636 93.55699 1.000 10.63172 82 ARG A O 1
ATOM 1152 N N . ILE A 1 74 ? -10.73191 7.04579 93.54825 1.000 10.17116 83 ILE A N 1
ATOM 1153 C CA . ILE A 1 74 ? -10.12270 5.84067 92.99994 1.000 10.13289 83 ILE A CA 1
ATOM 1154 C C . ILE A 1 74 ? -10.34382 4.66200 93.93485 1.000 9.30184 83 ILE A C 1
ATOM 1155 O O . ILE A 1 74 ? -10.65244 3.55063 93.48308 1.000 9.57250 83 ILE A O 1
ATOM 1171 N N . ALA A 1 75 ? -10.19778 4.87150 95.24903 1.000 8.64904 84 ALA A N 1
ATOM 1172 C CA . ALA A 1 75 ? -10.42884 3.77082 96.17392 1.000 8.65334 84 ALA A CA 1
ATOM 1173 C C . ALA A 1 75 ? -11.87132 3.28051 96.10752 1.000 8.82145 84 ALA A C 1
ATOM 1174 O O . ALA A 1 75 ? -12.11649 2.07032 96.13875 1.000 9.76593 84 ALA A O 1
ATOM 1181 N N . LYS A 1 76 ? -12.83586 4.20260 96.00323 1.000 9.61803 85 LYS A N 1
ATOM 1182 C CA . LYS A 1 76 ? -14.23423 3.80189 95.90800 1.000 10.45964 85 LYS A CA 1
ATOM 1183 C C . LYS A 1 76 ? -14.49164 3.00350 94.63936 1.000 11.13132 85 LYS A C 1
ATOM 1184 O O . LYS A 1 76 ? -15.34876 2.11396 94.61796 1.000 13.44505 85 LYS A O 1
ATOM 1203 N N . LEU A 1 77 ? -13.77129 3.30979 93.56633 1.000 11.03820 86 LEU A N 1
ATOM 1204 C CA . LEU A 1 77 ? -13.90592 2.59176 92.30721 1.000 11.88339 86 LEU A CA 1
ATOM 1205 C C . LEU A 1 77 ? -13.11582 1.28922 92.27420 1.000 12.27258 86 LEU A C 1
ATOM 1206 O O . LEU A 1 77 ? -13.13425 0.59066 91.25478 1.000 14.68375 86 LEU A O 1
ATOM 1222 N N . GLY A 1 78 ? -12.44799 0.92551 93.36144 1.000 10.85736 87 GLY A N 1
ATOM 1223 C CA . GLY A 1 78 ? -11.78389 -0.34921 93.45710 1.000 10.65649 87 GLY A CA 1
ATOM 1224 C C . GLY A 1 78 ? -10.28208 -0.31199 93.40447 1.000 10.16887 87 GLY A C 1
ATOM 1225 O O . GLY A 1 78 ? -9.66370 -1.38547 93.38057 1.000 11.48909 87 GLY A O 1
ATOM 1229 N N . GLY A 1 79 ? -9.67145 0.86730 93.43250 1.000 9.43968 88 GLY A N 1
ATOM 1230 C CA . GLY A 1 79 ? -8.23118 0.98484 93.40307 1.000 9.37682 88 GLY A CA 1
ATOM 1231 C C . GLY A 1 79 ? -7.69968 1.26381 92.00637 1.000 8.83868 88 GLY A C 1
ATOM 1232 O O . GLY A 1 79 ? -8.36287 1.04981 90.99473 1.000 9.14991 88 GLY A O 1
ATOM 1236 N N . LEU A 1 80 ? -6.46153 1.74848 91.96414 1.000 8.55407 89 LEU A N 1
ATOM 1237 C CA . LEU A 1 80 ? -5.84325 2.14932 90.70610 1.000 8.77945 89 LEU A CA 1
ATOM 1238 C C . LEU A 1 80 ? -5.70044 0.98164 89.73574 1.000 8.47406 89 LEU A C 1
ATOM 1239 O O . LEU A 1 80 ? -5.85520 1.16899 88.52295 1.000 8.94902 89 LEU A O 1
ATOM 1255 N N . HIS A 1 81 ? -5.36760 -0.21479 90.22352 1.000 8.12910 90 HIS A N 1
ATOM 1256 C CA . HIS A 1 81 ? -5.16743 -1.34278 89.31403 1.000 8.64867 90 HIS A CA 1
ATOM 1257 C C . HIS A 1 81 ? -6.44067 -1.62732 88.52777 1.000 8.75300 90 HIS A C 1
ATOM 1258 O O . HIS A 1 81 ? -6.41659 -1.76902 87.29813 1.000 9.34733 90 HIS A O 1
ATOM 1273 N N . SER A 1 82 ? -7.56598 -1.72946 89.23519 1.000 9.20575 91 SER A N 1
ATOM 1274 C CA . SER A 1 82 ? -8.83929 -1.98427 88.58232 1.000 10.14382 91 SER A CA 1
ATOM 1275 C C . SER A 1 82 ? -9.24191 -0.81782 87.69275 1.000 9.80117 91 SER A C 1
ATOM 1276 O O . SER A 1 82 ? -9.71525 -1.01192 86.56984 1.000 10.57312 91 SER A O 1
ATOM 1284 N N . PHE A 1 83 ? -9.06995 0.39759 88.19002 1.000 9.19820 92 PHE A N 1
ATOM 1285 C CA . PHE A 1 83 ? -9.48931 1.59334 87.46979 1.000 9.50571 92 PHE A CA 1
ATOM 1286 C C . PHE A 1 83 ? -8.84626 1.64421 86.09502 1.000 8.99615 92 PHE A C 1
ATOM 1287 O O . PHE A 1 83 ? -9.52662 1.85775 85.08919 1.000 10.46609 92 PHE A O 1
ATOM 1304 N N . MET A 1 84 ? -7.53398 1.44476 86.02636 1.000 9.33808 93 MET A N 1
ATOM 1305 C CA . MET A 1 84 ? -6.84539 1.58588 84.75295 1.000 10.15608 93 MET A CA 1
ATOM 1306 C C . MET A 1 84 ? -6.66066 0.26477 84.00347 1.000 9.49682 93 MET A C 1
ATOM 1307 O O . MET A 1 84 ? -6.27240 0.27656 82.82339 1.000 10.96154 93 MET A O 1
ATOM 1321 N N . GLY A 1 85 ? -6.96654 -0.86268 84.62813 1.000 9.01972 94 GLY A N 1
ATOM 1322 C CA . GLY A 1 85 ? -6.83462 -2.13967 83.96035 1.000 9.20739 94 GLY A CA 1
ATOM 1323 C C . GLY A 1 85 ? -5.42825 -2.67566 83.86483 1.000 9.20032 94 GLY A C 1
ATOM 1324 O O . GLY A 1 85 ? -5.10847 -3.37620 82.89962 1.000 10.14575 94 GLY A O 1
ATOM 1328 N N . TRP A 1 86 ? -4.58856 -2.40635 84.85891 1.000 9.10739 95 TRP A N 1
ATOM 1329 C CA . TRP A 1 86 ? -3.24925 -2.97242 84.96628 1.000 8.57489 95 TRP A CA 1
ATOM 1330 C C . TRP A 1 86 ? -3.18848 -3.75508 86.26705 1.000 8.88346 95 TRP A C 1
ATOM 1331 O O . TRP A 1 86 ? -3.33329 -3.17510 87.34382 1.000 9.40706 95 TRP A O 1
ATOM 1352 N N . ASP A 1 87 ? -2.99757 -5.06582 86.16338 1.000 8.98460 96 ASP A N 1
ATOM 1353 C CA . ASP A 1 87 ? -3.08734 -5.94332 87.32368 1.000 9.70219 96 ASP A CA 1
ATOM 1354 C C . ASP A 1 87 ? -1.73983 -6.31331 87.92138 1.000 9.47972 96 ASP A C 1
ATOM 1355 O O . ASP A 1 87 ? -1.69801 -7.06434 88.89979 1.000 10.52310 96 ASP A O 1
ATOM 1364 N N . ARG A 1 88 ? -0.65351 -5.78958 87.38261 1.000 8.34096 97 ARG A N 1
ATOM 1365 C CA . ARG A 1 88 ? 0.69301 -6.08369 87.84853 1.000 7.83955 97 ARG A CA 1
ATOM 1366 C C . ARG A 1 88 ? 1.16113 -4.99589 88.80908 1.000 7.72297 97 ARG A C 1
ATOM 1367 O O . ARG A 1 88 ? 0.40081 -4.06937 89.13057 1.000 7.80378 97 ARG A O 1
ATOM 1388 N N . PRO A 1 89 ? 2.39608 -5.06115 89.29763 1.000 7.67726 98 PRO A N 1
ATOM 1389 C CA . PRO A 1 89 ? 2.82419 -4.05278 90.26268 1.000 7.74291 98 PRO A CA 1
ATOM 1390 C C . PRO A 1 89 ? 2.78669 -2.63616 89.70732 1.000 7.75207 98 PRO A C 1
ATOM 1391 O O . PRO A 1 89 ? 3.05258 -2.39325 88.52732 1.000 7.88723 98 PRO A O 1
ATOM 1402 N N . ILE A 1 90 ? 2.48126 -1.70200 90.61436 1.000 7.34074 99 ILE A N 1
ATOM 1403 C CA . ILE A 1 90 ? 2.54904 -0.26604 90.38561 1.000 7.41057 99 ILE A CA 1
ATOM 1404 C C . ILE A 1 90 ? 3.38044 0.33460 91.50986 1.000 7.27418 99 ILE A C 1
ATOM 1405 O O . ILE A 1 90 ? 3.12392 0.06442 92.69175 1.000 7.74681 99 ILE A O 1
ATOM 1421 N N . LEU A 1 91 ? 4.35075 1.16372 91.14246 1.000 7.16615 100 LEU A N 1
ATOM 1422 C CA . LEU A 1 91 ? 5.08328 1.99866 92.08076 1.000 7.26591 100 LEU A CA 1
ATOM 1423 C C . LEU A 1 91 ? 4.48524 3.39217 91.99571 1.000 7.64580 100 LEU A C 1
ATOM 1424 O O . LEU A 1 91 ? 4.30009 3.90771 90.89370 1.000 8.30405 100 LEU A O 1
ATOM 1440 N N . THR A 1 92 ? 4.15513 3.99393 93.13861 1.000 7.47507 101 THR A N 1
ATOM 1441 C CA . THR A 1 92 ? 3.66862 5.36732 93.15927 1.000 8.04409 101 THR A CA 1
ATOM 1442 C C . THR A 1 92 ? 4.71728 6.29905 93.74203 1.000 8.13139 101 THR A C 1
ATOM 1443 O O . THR A 1 92 ? 5.25706 6.04839 94.82245 1.000 8.09818 101 THR A O 1
ATOM 1454 N N . ASP A 1 93 ? 4.98439 7.39034 93.03758 1.000 9.07288 102 ASP A N 1
ATOM 1455 C CA . ASP A 1 93 ? 5.81482 8.40892 93.64273 1.000 10.07341 102 ASP A CA 1
ATOM 1456 C C . ASP A 1 93 ? 4.98571 9.13306 94.69833 1.000 10.26920 102 ASP A C 1
ATOM 1457 O O . ASP A 1 93 ? 3.75759 9.06514 94.69863 1.000 11.92372 102 ASP A O 1
ATOM 1466 N N . SER A 1 94 ? 5.66665 9.82458 95.60646 1.000 10.57679 103 SER A N 1
ATOM 1467 C CA . SER A 1 94 ? 5.04555 10.29625 96.83570 1.000 11.54141 103 SER A CA 1
ATOM 1468 C C . SER A 1 94 ? 4.40681 11.66582 96.74462 1.000 13.06690 103 SER A C 1
ATOM 1469 O O . SER A 1 94 ? 3.68141 12.04465 97.66569 1.000 13.82087 103 SER A O 1
ATOM 1477 N N . GLY A 1 95 ? 4.68288 12.41984 95.69293 1.000 13.60424 104 GLY A N 1
ATOM 1478 C CA . GLY A 1 95 ? 4.00803 13.69147 95.46421 1.000 16.20099 104 GLY A CA 1
ATOM 1479 C C . GLY A 1 95 ? 4.71715 14.96435 95.87953 1.000 19.73089 104 GLY A C 1
ATOM 1480 O O . GLY A 1 95 ? 4.56062 15.99093 95.21796 1.000 19.75914 104 GLY A O 1
ATOM 1484 N N . GLY A 1 96 ? 5.46520 14.93743 96.97737 1.000 23.32206 105 GLY A N 1
ATOM 1485 C CA . GLY A 1 96 ? 6.17905 16.13257 97.39105 1.000 25.91638 105 GLY A CA 1
ATOM 1486 C C . GLY A 1 96 ? 7.12158 16.65652 96.32356 1.000 27.66724 105 GLY A C 1
ATOM 1487 O O . GLY A 1 96 ? 7.32054 17.86843 96.20510 1.000 27.31688 105 GLY A O 1
ATOM 1491 N N A TYR A 1 97 ? 7.74837 15.76455 95.56091 0.613 28.46706 106 TYR A N 1
ATOM 1492 N N B TYR A 1 97 ? 7.66103 15.75404 95.49484 0.387 28.95006 106 TYR A N 1
ATOM 1493 C CA A TYR A 1 97 ? 8.75521 16.21023 94.60667 0.613 29.37610 106 TYR A CA 1
ATOM 1494 C CA B TYR A 1 97 ? 8.54827 16.13598 94.40077 0.387 30.09690 106 TYR A CA 1
ATOM 1495 C C A TYR A 1 97 ? 8.11263 16.94168 93.43685 0.613 28.48088 106 TYR A C 1
ATOM 1496 C C B TYR A 1 97 ? 7.78459 16.76003 93.23746 0.387 29.98092 106 TYR A C 1
ATOM 1497 O O A TYR A 1 97 ? 8.47941 18.08378 93.12423 0.613 27.68086 106 TYR A O 1
ATOM 1498 O O B TYR A 1 97 ? 8.23447 17.75653 92.65847 0.387 30.15959 106 TYR A O 1
ATOM 1533 N N A GLN A 1 98 ? 7.15350 16.29340 92.77590 0.613 28.39473 107 GLN A N 1
ATOM 1534 N N B GLN A 1 98 ? 6.63128 16.19291 92.88233 0.387 29.82315 107 GLN A N 1
ATOM 1535 C CA A GLN A 1 98 ? 6.43605 16.92175 91.67696 0.613 29.19042 107 GLN A CA 1
ATOM 1536 C CA B GLN A 1 98 ? 5.80413 16.77655 91.83478 0.387 29.46445 107 GLN A CA 1
ATOM 1537 C C A GLN A 1 98 ? 5.87072 18.26837 92.10324 0.613 30.09569 107 GLN A C 1
ATOM 1538 C C B GLN A 1 98 ? 5.22427 18.12319 92.24616 0.387 29.07950 107 GLN A C 1
ATOM 1539 O O A GLN A 1 98 ? 6.18059 19.30088 91.49940 0.613 30.44273 107 GLN A O 1
ATOM 1540 O O B GLN A 1 98 ? 4.80411 18.89598 91.37752 0.387 28.66749 107 GLN A O 1
ATOM 1546 N N A VAL A 1 99 ? 5.05101 18.27443 93.16309 0.613 30.69904 108 VAL A N 1
ATOM 1547 N N B VAL A 1 99 ? 5.18474 18.42555 93.54185 0.387 28.99113 108 VAL A N 1
ATOM 1548 C CA A VAL A 1 99 ? 4.35886 19.49955 93.56826 0.613 31.92977 108 VAL A CA 1
ATOM 1549 C CA B VAL A 1 99 ? 4.71736 19.73288 93.99090 0.387 29.09974 108 VAL A CA 1
ATOM 1550 C C A VAL A 1 99 ? 5.29572 20.69073 93.60607 0.613 32.56232 108 VAL A C 1
ATOM 1551 C C B VAL A 1 99 ? 5.81058 20.76388 93.75044 0.387 27.98238 108 VAL A C 1
ATOM 1552 O O A VAL A 1 99 ? 4.87548 21.82689 93.35521 0.613 33.04613 108 VAL A O 1
ATOM 1553 O O B VAL A 1 99 ? 5.64689 21.68667 92.94275 0.387 27.68552 108 VAL A O 1
ATOM 1578 N N A MET A 1 100 ? 6.56168 20.47302 93.93352 0.613 32.62839 109 MET A N 1
ATOM 1579 N N B MET A 1 100 ? 6.93031 20.61464 94.44677 0.387 26.88487 109 MET A N 1
ATOM 1580 C CA A MET A 1 100 ? 7.53652 21.55049 93.85242 0.613 33.34835 109 MET A CA 1
ATOM 1581 C CA B MET A 1 100 ? 7.95250 21.65808 94.46888 0.387 25.79332 109 MET A CA 1
ATOM 1582 C C A MET A 1 100 ? 8.02461 21.65457 92.41832 0.613 34.31339 109 MET A C 1
ATOM 1583 C C B MET A 1 100 ? 8.79461 21.63157 93.19770 0.387 25.89521 109 MET A C 1
ATOM 1584 O O A MET A 1 100 ? 8.72739 20.76954 91.94164 0.613 34.71166 109 MET A O 1
ATOM 1585 O O B MET A 1 100 ? 9.32054 22.66386 92.77891 0.387 25.92833 109 MET A O 1
ATOM 1612 N N . LYS A 1 107 ? 4.83608 26.16994 99.48441 1.000 30.54274 116 LYS A N 1
ATOM 1613 C CA . LYS A 1 107 ? 5.07359 26.50806 100.88326 1.000 30.24010 116 LYS A CA 1
ATOM 1614 C C . LYS A 1 107 ? 5.46685 25.26089 101.65764 1.000 29.01135 116 LYS A C 1
ATOM 1615 O O . LYS A 1 107 ? 4.64870 24.35483 101.84187 1.000 30.04300 116 LYS A O 1
ATOM 1618 N N . GLN A 1 108 ? 6.71978 25.21668 102.10089 1.000 26.92956 117 GLN A N 1
ATOM 1619 C CA . GLN A 1 108 ? 7.25247 24.08786 102.84861 1.000 25.48467 117 GLN A CA 1
ATOM 1620 C C . GLN A 1 108 ? 7.31659 24.43032 104.33015 1.000 22.51674 117 GLN A C 1
ATOM 1621 O O . GLN A 1 108 ? 7.59932 25.57293 104.70782 1.000 23.13107 117 GLN A O 1
ATOM 1625 N N . SER A 1 109 ? 7.05104 23.43075 105.16302 1.000 20.04748 118 SER A N 1
ATOM 1626 C CA . SER A 1 109 ? 7.23492 23.53920 106.60101 1.000 18.07246 118 SER A CA 1
ATOM 1627 C C . SER A 1 109 ? 7.61820 22.15749 107.10737 1.000 16.02419 118 SER A C 1
ATOM 1628 O O . SER A 1 109 ? 7.67386 21.19308 106.34169 1.000 16.30243 118 SER A O 1
ATOM 1636 N N . GLU A 1 110 ? 7.86557 22.04715 108.41046 1.000 14.82757 119 GLU A N 1
ATOM 1637 C CA . GLU A 1 110 ? 8.19009 20.73277 108.95260 1.000 13.95038 119 GLU A CA 1
ATOM 1638 C C . GLU A 1 110 ? 7.02581 19.76557 108.77567 1.000 12.82915 119 GLU A C 1
ATOM 1639 O O . GLU A 1 110 ? 7.23688 18.55950 108.64590 1.000 12.75783 119 GLU A O 1
ATOM 1651 N N . GLU A 1 111 ? 5.79450 20.27645 108.76779 1.000 13.25884 120 GLU A N 1
ATOM 1652 C CA . GLU A 1 111 ? 4.63191 19.40388 108.63227 1.000 14.25528 120 GLU A CA 1
ATOM 1653 C C . GLU A 1 111 ? 4.54485 18.78279 107.24370 1.000 14.04973 120 GLU A C 1
ATOM 1654 O O . GLU A 1 111 ? 4.14377 17.62359 107.10834 1.000 13.61831 120 GLU A O 1
ATOM 1666 N N . GLY A 1 112 ? 4.87141 19.54172 106.20420 1.000 14.52313 121 GLY A N 1
ATOM 1667 C CA . GLY A 1 112 ? 4.69812 19.07379 104.83009 1.000 15.37836 121 GLY A CA 1
ATOM 1668 C C . GLY A 1 112 ? 4.76663 20.24569 103.85742 1.000 16.50465 121 GLY A C 1
ATOM 1669 O O . GLY A 1 112 ? 5.47312 21.22509 104.09503 1.000 17.26529 121 GLY A O 1
ATOM 1673 N N . VAL A 1 113 ? 4.02420 20.11978 102.76014 1.000 17.66893 122 VAL A N 1
ATOM 1674 C CA . VAL A 1 113 ? 4.01085 21.12756 101.70817 1.000 20.51982 122 VAL A CA 1
ATOM 1675 C C . VAL A 1 113 ? 2.57157 21.53474 101.42898 1.000 23.16781 122 VAL A C 1
ATOM 1676 O O . VAL A 1 113 ? 1.68091 20.68431 101.32484 1.000 23.18760 122 VAL A O 1
ATOM 1689 N N . THR A 1 114 ? 2.34952 22.83827 101.30069 1.000 26.93511 123 THR A N 1
ATOM 1690 C CA . THR A 1 114 ? 1.07651 23.38756 100.85775 1.000 30.83328 123 THR A CA 1
ATOM 1691 C C . THR A 1 114 ? 1.23891 23.89199 99.43111 1.000 32.60209 123 THR A C 1
ATOM 1692 O O . THR A 1 114 ? 2.28821 24.43611 99.07475 1.000 32.42562 123 THR A O 1
ATOM 1703 N N . PHE A 1 115 ? 0.20838 23.69733 98.60991 1.000 34.26361 124 PHE A N 1
ATOM 1704 C CA . PHE A 1 115 ? 0.30725 24.04808 97.20004 1.000 35.93140 124 PHE A CA 1
ATOM 1705 C C . PHE A 1 115 ? -1.06669 24.37627 96.63853 1.000 37.75505 124 PHE A C 1
ATOM 1706 O O . PHE A 1 115 ? -2.09685 24.02636 97.21687 1.000 37.83814 124 PHE A O 1
ATOM 1723 N N . LYS A 1 116 ? -1.06228 25.05182 95.49097 1.000 40.02945 125 LYS A N 1
ATOM 1724 C CA . LYS A 1 116 ? -2.27425 25.35460 94.74438 1.000 42.16440 125 LYS A CA 1
ATOM 1725 C C . LYS A 1 116 ? -2.30418 24.52449 93.46729 1.000 43.98624 125 LYS A C 1
ATOM 1726 O O . LYS A 1 116 ? -1.27808 24.36077 92.79921 1.000 43.64241 125 LYS A O 1
ATOM 1730 N N . SER A 1 117 ? -3.48359 24.00101 93.13635 1.000 46.00371 126 SER A N 1
ATOM 1731 C CA . SER A 1 117 ? -3.65314 23.21407 91.92393 1.000 47.92198 126 SER A CA 1
ATOM 1732 C C . SER A 1 117 ? -3.66556 24.11485 90.69468 1.000 49.58871 126 SER A C 1
ATOM 1733 O O . SER A 1 117 ? -4.14168 25.25278 90.73097 1.000 49.72142 126 SER A O 1
ATOM 1737 N N . HIS A 1 118 ? -3.13921 23.58816 89.59654 1.000 50.98676 127 HIS A N 1
ATOM 1738 C CA . HIS A 1 118 ? -3.13956 24.30119 88.32754 1.000 52.25637 127 HIS A CA 1
ATOM 1739 C C . HIS A 1 118 ? -4.56745 24.48615 87.82325 1.000 52.92303 127 HIS A C 1
ATOM 1740 O O . HIS A 1 118 ? -5.25064 23.51503 87.49548 1.000 53.38180 127 HIS A O 1
ATOM 1744 N N . SER A 1 122 ? -7.08125 26.27500 93.80251 1.000 52.48660 131 SER A N 1
ATOM 1745 C CA . SER A 1 122 ? -7.42466 25.53680 95.01249 1.000 51.99333 131 SER A CA 1
ATOM 1746 C C . SER A 1 122 ? -6.15579 25.06931 95.71536 1.000 51.41895 131 SER A C 1
ATOM 1747 O O . SER A 1 122 ? -5.25066 24.53053 95.07919 1.000 51.54405 131 SER A O 1
ATOM 1748 N N . ARG A 1 123 ? -6.09715 25.27215 97.02913 1.000 50.47970 132 ARG A N 1
ATOM 1749 C CA . ARG A 1 123 ? -4.90791 24.97077 97.81092 1.000 49.24482 132 ARG A CA 1
ATOM 1750 C C . ARG A 1 123 ? -5.06096 23.62326 98.50528 1.000 47.46476 132 ARG A C 1
ATOM 1751 O O . ARG A 1 123 ? -6.12334 23.30863 99.04982 1.000 47.64984 132 ARG A O 1
ATOM 1755 N N . HIS A 1 124 ? -3.99145 22.83167 98.48619 1.000 45.01177 133 HIS A N 1
ATOM 1756 C CA . HIS A 1 124 ? -3.97224 21.52614 99.12742 1.000 42.62562 133 HIS A CA 1
ATOM 1757 C C . HIS A 1 124 ? -2.69439 21.37262 99.93488 1.000 38.70780 133 HIS A C 1
ATOM 1758 O O . HIS A 1 124 ? -1.74540 22.15187 99.80900 1.000 38.61213 133 HIS A O 1
ATOM 1772 N N . MET A 1 125 ? -2.68366 20.34303 100.77206 1.000 35.09392 134 MET A N 1
ATOM 1773 C CA . MET A 1 125 ? -1.52947 20.01374 101.58582 1.000 31.10324 134 MET A CA 1
ATOM 1774 C C . MET A 1 125 ? -1.12309 18.56474 101.35303 1.000 26.42526 134 MET A C 1
ATOM 1775 O O . MET A 1 125 ? -1.95666 17.68516 101.11002 1.000 26.77036 134 MET A O 1
ATOM 1779 N N . LEU A 1 126 ? 0.17581 18.33204 101.40515 1.000 20.95049 135 LEU A N 1
ATOM 1780 C CA . LEU A 1 126 ? 0.72297 16.98895 101.43793 1.000 17.50220 135 LEU A CA 1
ATOM 1781 C C . LEU A 1 126 ? 1.70169 16.90317 102.59397 1.000 15.80496 135 LEU A C 1
ATOM 1782 O O . LEU A 1 126 ? 2.40461 17.86263 102.89070 1.000 17.70424 135 LEU A O 1
ATOM 1798 N N . SER A 1 127 ? 1.74507 15.75853 103.23343 1.000 15.28737 136 SER A N 1
ATOM 1799 C CA . SER A 1 127 ? 2.62618 15.48570 104.35642 1.000 13.42252 136 SER A CA 1
ATOM 1800 C C . SER A 1 127 ? 3.03330 14.03237 104.22500 1.000 12.05299 136 SER A C 1
ATOM 1801 O O . SER A 1 127 ? 2.41661 13.28631 103.45501 1.000 12.29571 136 SER A O 1
ATOM 1809 N N . PRO A 1 128 ? 4.02468 13.56880 104.98105 1.000 11.13912 137 PRO A N 1
ATOM 1810 C CA . PRO A 1 128 ? 4.32870 12.13204 104.94324 1.000 10.87935 137 PRO A CA 1
ATOM 1811 C C . PRO A 1 128 ? 3.10986 11.26993 105.20974 1.000 10.14876 137 PRO A C 1
ATOM 1812 O O . PRO A 1 128 ? 2.88619 10.27483 104.51288 1.000 10.40792 137 PRO A O 1
ATOM 1823 N N . GLU A 1 129 ? 2.32764 11.61218 106.23038 1.000 9.62899 138 GLU A N 1
ATOM 1824 C CA . GLU A 1 129 ? 1.17699 10.79687 106.59013 1.000 10.28948 138 GLU A CA 1
ATOM 1825 C C . GLU A 1 129 ? 0.12421 10.81337 105.48949 1.000 9.71387 138 GLU A C 1
ATOM 1826 O O . GLU A 1 129 ? -0.43293 9.76844 105.14088 1.000 10.63746 138 GLU A O 1
ATOM 1838 N N . ARG A 1 130 ? -0.16236 11.98805 104.93205 1.000 9.53132 139 ARG A N 1
ATOM 1839 C CA . ARG A 1 130 ? -1.17528 12.05857 103.88680 1.000 10.44595 139 ARG A CA 1
ATOM 1840 C C . ARG A 1 130 ? -0.70344 11.36634 102.61539 1.000 9.52260 139 ARG A C 1
ATOM 1841 O O . ARG A 1 130 ? -1.50279 10.73725 101.92238 1.000 9.77143 139 ARG A O 1
ATOM 1862 N N . SER A 1 131 ? 0.58388 11.48287 102.29122 1.000 9.17308 140 SER A N 1
ATOM 1863 C CA . SER A 1 131 ? 1.12410 10.81850 101.11118 1.000 8.87794 140 SER A CA 1
ATOM 1864 C C . SER A 1 131 ? 0.99213 9.30894 101.22777 1.000 9.25496 140 SER A C 1
ATOM 1865 O O . SER A 1 131 ? 0.56346 8.63551 100.28730 1.000 9.33065 140 SER A O 1
ATOM 1873 N N . ILE A 1 132 ? 1.37195 8.75020 102.37575 1.000 9.10487 141 ILE A N 1
ATOM 1874 C CA . ILE A 1 132 ? 1.21842 7.31430 102.58970 1.000 9.51391 141 ILE A CA 1
ATOM 1875 C C . ILE A 1 132 ? -0.25082 6.90819 102.48684 1.000 9.16396 141 ILE A C 1
ATOM 1876 O O . ILE A 1 132 ? -0.57908 5.86663 101.90224 1.000 9.43547 141 ILE A O 1
ATOM 1892 N N . GLU A 1 133 ? -1.15399 7.70668 103.06998 1.000 9.34184 142 GLU A N 1
ATOM 1893 C CA A GLU A 1 133 ? -2.58430 7.39716 102.99241 0.487 9.63407 142 GLU A CA 1
ATOM 1894 C CA B GLU A 1 133 ? -2.57473 7.38616 102.99498 0.513 9.88547 142 GLU A CA 1
ATOM 1895 C C . GLU A 1 133 ? -3.07828 7.40874 101.55257 1.000 8.96870 142 GLU A C 1
ATOM 1896 O O . GLU A 1 133 ? -3.82786 6.51941 101.13975 1.000 9.23182 142 GLU A O 1
ATOM 1919 N N . ILE A 1 134 ? -2.68359 8.41593 100.77838 1.000 8.83828 143 ILE A N 1
ATOM 1920 C CA . ILE A 1 134 ? -3.07991 8.47453 99.37216 1.000 8.68358 143 ILE A CA 1
ATOM 1921 C C . ILE A 1 134 ? -2.58414 7.24240 98.63320 1.000 8.14587 143 ILE A C 1
ATOM 1922 O O . ILE A 1 134 ? -3.32178 6.61418 97.86850 1.000 8.64419 143 ILE A O 1
ATOM 1938 N N . GLN A 1 135 ? -1.31338 6.89540 98.82911 1.000 7.39282 144 GLN A N 1
ATOM 1939 C CA . GLN A 1 135 ? -0.76125 5.73183 98.15108 1.000 7.51105 144 GLN A CA 1
ATOM 1940 C C . GLN A 1 135 ? -1.46400 4.44748 98.58055 1.000 7.86102 144 GLN A C 1
ATOM 1941 O O . GLN A 1 135 ? -1.66369 3.53538 97.77302 1.000 8.81002 144 GLN A O 1
ATOM 1955 N N . HIS A 1 136 ? -1.89885 4.38598 99.83712 1.000 8.17009 145 HIS A N 1
ATOM 1956 C CA . HIS A 1 136 ? -2.71616 3.27631 100.31291 1.000 9.13206 145 HIS A CA 1
ATOM 1957 C C . HIS A 1 136 ? -4.06747 3.21907 99.59650 1.000 8.22708 145 HIS A C 1
ATOM 1958 O O . HIS A 1 136 ? -4.49434 2.15649 99.12707 1.000 8.93268 145 HIS A O 1
ATOM 1972 N N . LEU A 1 137 ? -4.75821 4.35790 99.50757 1.000 8.03699 146 LEU A N 1
ATOM 1973 C CA . LEU A 1 137 ? -6.04567 4.41143 98.82213 1.000 8.42635 146 LEU A CA 1
ATOM 1974 C C . LEU A 1 137 ? -5.91797 4.01831 97.35631 1.000 8.49891 146 LEU A C 1
ATOM 1975 O O . LEU A 1 137 ? -6.81988 3.39056 96.80098 1.000 9.14330 146 LEU A O 1
ATOM 1991 N N . LEU A 1 138 ? -4.81180 4.39042 96.71310 1.000 8.45101 147 LEU A N 1
ATOM 1992 C CA . LEU A 1 138 ? -4.58360 3.96716 95.33178 1.000 8.80134 147 LEU A CA 1
ATOM 1993 C C . LEU A 1 138 ? -4.32979 2.46722 95.22347 1.000 8.84788 147 LEU A C 1
ATOM 1994 O O . LEU A 1 138 ? -4.53760 1.88195 94.15956 1.000 9.50223 147 LEU A O 1
ATOM 2010 N N . GLY A 1 139 ? -3.82719 1.84328 96.28012 1.000 8.55752 148 GLY A N 1
ATOM 2011 C CA . GLY A 1 139 ? -3.50016 0.43210 96.27206 1.000 9.08168 148 GLY A CA 1
ATOM 2012 C C . GLY A 1 139 ? -2.16187 0.13453 95.63585 1.000 8.68621 148 GLY A C 1
ATOM 2013 O O . GLY A 1 139 ? -1.97043 -0.94170 95.06229 1.000 9.98309 148 GLY A O 1
ATOM 2017 N N . SER A 1 140 ? -1.22369 1.06230 95.73350 1.000 8.53202 149 SER A N 1
ATOM 2018 C CA A SER A 1 140 ? 0.14397 0.94071 95.24118 0.562 8.65369 149 SER A CA 1
ATOM 2019 C CA B SER A 1 140 ? 0.00936 0.74808 95.04751 0.438 9.15507 149 SER A CA 1
ATOM 2020 C C . SER A 1 140 ? 0.82365 -0.30533 95.79578 1.000 7.81068 149 SER A C 1
ATOM 2021 O O . SER A 1 140 ? 0.63902 -0.62770 96.97701 1.000 8.99831 149 SER A O 1
ATOM 2036 N N . ASP A 1 141 ? 1.68840 -0.92546 94.99899 1.000 7.26540 150 ASP A N 1
ATOM 2037 C CA . ASP A 1 141 ? 2.51554 -2.02996 95.45165 1.000 7.21690 150 ASP A CA 1
ATOM 2038 C C . ASP A 1 141 ? 3.84114 -1.58294 96.03952 1.000 7.31441 150 ASP A C 1
ATOM 2039 O O . ASP A 1 141 ? 4.30389 -2.18154 97.01629 1.000 7.95384 150 ASP A O 1
ATOM 2048 N N . ILE A 1 142 ? 4.48710 -0.60003 95.42360 1.000 7.49022 151 ILE A N 1
ATOM 2049 C CA . ILE A 1 142 ? 5.68671 0.01144 95.96569 1.000 7.31296 151 ILE A CA 1
ATOM 2050 C C . ILE A 1 142 ? 5.36166 1.46239 96.26532 1.000 7.52908 151 ILE A C 1
ATOM 2051 O O . ILE A 1 142 ? 5.03840 2.24908 95.36751 1.000 8.33234 151 ILE A O 1
ATOM 2067 N N . VAL A 1 143 ? 5.42572 1.79066 97.54068 1.000 7.69900 152 VAL A N 1
ATOM 2068 C CA . VAL A 1 143 ? 5.10585 3.09511 98.08475 1.000 7.52401 152 VAL A CA 1
ATOM 2069 C C . VAL A 1 143 ? 6.41894 3.83725 98.28152 1.000 7.44319 152 VAL A C 1
ATOM 2070 O O . VAL A 1 143 ? 7.36636 3.28557 98.85238 1.000 7.80221 152 VAL A O 1
ATOM 2083 N N . MET A 1 144 ? 6.48201 5.09286 97.84157 1.000 7.72779 153 MET A N 1
ATOM 2084 C CA . MET A 1 144 ? 7.67135 5.90300 98.04488 1.000 7.33387 153 MET A CA 1
ATOM 2085 C C . MET A 1 144 ? 7.50080 6.79639 99.27056 1.000 7.73499 153 MET A C 1
ATOM 2086 O O . MET A 1 144 ? 6.44709 7.41193 99.47134 1.000 8.40459 153 MET A O 1
ATOM 2100 N N . ALA A 1 145 ? 8.56483 6.89464 100.05958 1.000 8.05940 154 ALA A N 1
ATOM 2101 C CA . ALA A 1 145 ? 8.60621 7.87071 101.13153 1.000 8.71325 154 ALA A CA 1
ATOM 2102 C C . ALA A 1 145 ? 8.39281 9.27777 100.58526 1.000 8.49548 154 ALA A C 1
ATOM 2103 O O . ALA A 1 145 ? 8.74753 9.59959 99.44907 1.000 9.18048 154 ALA A O 1
ATOM 2110 N N . PHE A 1 146 ? 7.81107 10.12963 101.42242 1.000 8.95769 155 PHE A N 1
ATOM 2111 C CA . PHE A 1 146 ? 7.55638 11.52003 101.07147 1.000 9.21824 155 PHE A CA 1
ATOM 2112 C C . PHE A 1 146 ? 8.80679 12.33385 101.34946 1.000 9.73466 155 PHE A C 1
ATOM 2113 O O . PHE A 1 146 ? 9.22426 12.45894 102.50267 1.000 10.53857 155 PHE A O 1
ATOM 2130 N N . ASP A 1 147 ? 9.38542 12.90428 100.30285 1.000 10.15583 156 ASP A N 1
ATOM 2131 C CA . ASP A 1 147 ? 10.65525 13.60361 100.37090 1.000 11.25170 156 ASP A CA 1
ATOM 2132 C C . ASP A 1 147 ? 10.50762 14.99882 99.80226 1.000 13.07520 156 ASP A C 1
ATOM 2133 O O . ASP A 1 147 ? 9.45250 15.39872 99.30721 1.000 14.17802 156 ASP A O 1
ATOM 2142 N N . GLU A 1 148 ? 11.60709 15.72684 99.85732 1.000 16.24931 157 GLU A N 1
ATOM 2143 C CA . GLU A 1 148 ? 11.67159 17.09206 99.38186 1.000 22.04054 157 GLU A CA 1
ATOM 2144 C C . GLU A 1 148 ? 12.63213 17.18353 98.22171 1.000 24.85531 157 GLU A C 1
ATOM 2145 O O . GLU A 1 148 ? 13.66649 16.51341 98.19838 1.000 23.82692 157 GLU A O 1
ATOM 2157 N N A CYS A 1 149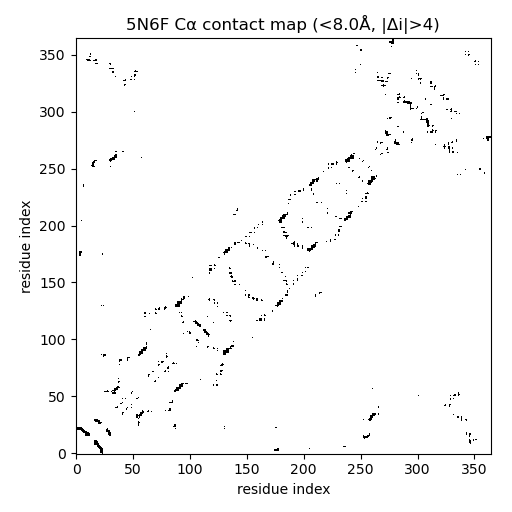 ? 12.24807 18.02208 97.26135 0.742 26.75112 158 CYS A N 1
ATOM 2158 N N B CYS A 1 149 ? 12.33095 18.08008 97.29357 0.258 26.85789 158 CYS A N 1
ATOM 2159 C CA A CYS A 1 149 ? 13.07537 18.37821 96.12130 0.742 27.73918 158 CYS A CA 1
ATOM 2160 C CA B CYS A 1 149 ? 13.14144 18.26525 96.09716 0.258 28.25338 158 CYS A CA 1
ATOM 2161 C C A CYS A 1 149 ? 14.14916 19.35071 96.59024 0.742 28.67991 158 CYS A C 1
ATOM 2162 C C B CYS A 1 149 ? 14.16129 19.36517 96.35619 0.258 28.60828 158 CYS A C 1
ATOM 2163 O O A CYS A 1 149 ? 13.82480 20.41019 97.13805 0.742 29.95594 158 CYS A O 1
ATOM 2164 O O B CYS A 1 149 ? 13.80206 20.53966 96.49267 0.258 29.52622 158 CYS A O 1
ATOM 2169 N N . THR A 1 150 ? 15.42627 18.98421 96.41662 1.000 27.43748 159 THR A N 1
ATOM 2170 C CA . THR A 1 150 ? 16.49776 19.94608 96.63134 1.000 24.75970 159 THR A CA 1
ATOM 2171 C C . THR A 1 150 ? 16.82359 20.60077 95.29598 1.000 25.09829 159 THR A C 1
ATOM 2172 O O . THR A 1 150 ? 17.17126 19.89137 94.34189 1.000 24.78249 159 THR A O 1
ATOM 2182 N N . PRO A 1 151 ? 16.70942 21.92237 95.17545 1.000 25.82349 160 PRO A N 1
ATOM 2183 C CA . PRO A 1 151 ? 17.09779 22.59689 93.93347 1.000 25.80840 160 PRO A CA 1
ATOM 2184 C C . PRO A 1 151 ? 18.55347 22.33255 93.58464 1.000 23.19792 160 PRO A C 1
ATOM 2185 O O . PRO A 1 151 ? 19.37862 22.00112 94.44137 1.000 20.81358 160 PRO A O 1
ATOM 2196 N N . TYR A 1 152 ? 18.86343 22.49701 92.29756 1.000 22.83799 161 TYR A N 1
ATOM 2197 C CA . TYR A 1 152 ? 20.22557 22.35390 91.80847 1.000 22.37566 161 TYR A CA 1
ATOM 2198 C C . TYR A 1 152 ? 20.59858 23.58771 90.99210 1.000 21.56250 161 TYR A C 1
ATOM 2199 O O . TYR A 1 152 ? 19.86659 23.95107 90.05367 1.000 22.17896 161 TYR A O 1
ATOM 2217 N N . PRO A 1 153 ? 21.72768 24.25324 91.28657 1.000 20.94897 162 PRO A N 1
ATOM 2218 C CA . PRO A 1 153 ? 22.62961 23.95474 92.40203 1.000 20.77159 162 PRO A CA 1
ATOM 2219 C C . PRO A 1 153 ? 22.06463 24.41739 93.74087 1.000 20.33701 162 PRO A C 1
ATOM 2220 O O . PRO A 1 153 ? 21.14318 25.23417 93.78312 1.000 21.00914 162 PRO A O 1
ATOM 2231 N N . ALA A 1 154 ? 22.62122 23.87949 94.81944 1.000 19.12623 163 ALA A N 1
ATOM 2232 C CA . ALA A 1 154 ? 22.24894 24.25657 96.17420 1.000 18.41922 163 ALA A CA 1
ATOM 2233 C C . ALA A 1 154 ? 23.51882 24.43188 96.98686 1.000 17.34498 163 ALA A C 1
ATOM 2234 O O . ALA A 1 154 ? 24.50257 23.72060 96.76220 1.000 17.71451 163 ALA A O 1
ATOM 2241 N N . THR A 1 155 ? 23.51059 25.39043 97.90898 1.000 16.49578 164 THR A N 1
ATOM 2242 C CA . THR A 1 155 ? 24.62412 25.49218 98.83083 1.000 15.51653 164 THR A CA 1
ATOM 2243 C C . THR A 1 155 ? 24.68920 24.21764 99.66422 1.000 14.66946 164 THR A C 1
ATOM 2244 O O . THR A 1 155 ? 23.67149 23.55826 99.87943 1.000 14.59957 164 THR A O 1
ATOM 2255 N N . PRO A 1 156 ? 25.87137 23.85847 100.15707 1.000 14.94202 165 PRO A N 1
ATOM 2256 C CA . PRO A 1 156 ? 25.94883 22.72316 101.08528 1.000 14.69718 165 PRO A CA 1
ATOM 2257 C C . PRO A 1 156 ? 24.98853 22.84338 102.25219 1.000 13.29622 165 PRO A C 1
ATOM 2258 O O . PRO A 1 156 ? 24.36663 21.84730 102.63493 1.000 13.81097 165 PRO A O 1
ATOM 2269 N N . SER A 1 157 ? 24.84713 24.03209 102.83163 1.000 12.53521 166 SER A N 1
ATOM 2270 C CA . SER A 1 157 ? 23.97995 24.16428 103.98806 1.000 12.59889 166 SER A CA 1
ATOM 2271 C C . SER A 1 157 ? 22.51529 23.97586 103.62234 1.000 12.27355 166 SER A C 1
ATOM 2272 O O . SER A 1 157 ? 21.75930 23.36924 104.38626 1.000 12.75120 166 SER A O 1
ATOM 2280 N N . ARG A 1 158 ? 22.08161 24.52126 102.48504 1.000 12.33150 167 ARG A N 1
ATOM 2281 C CA . ARG A 1 158 ? 20.69457 24.31946 102.08732 1.000 12.92029 167 ARG A CA 1
ATOM 2282 C C . ARG A 1 158 ? 20.44710 22.87715 101.66617 1.000 12.20082 167 ARG A C 1
ATOM 2283 O O . ARG A 1 158 ? 19.39283 22.30486 101.96746 1.000 12.61787 167 ARG A O 1
ATOM 2293 N N . ALA A 1 159 ? 21.40968 22.25914 100.98315 1.000 12.31622 168 ALA A N 1
ATOM 2294 C CA . ALA A 1 159 ? 21.28025 20.83616 100.67793 1.000 12.75879 168 ALA A CA 1
ATOM 2295 C C . ALA A 1 159 ? 21.18097 20.00868 101.95207 1.000 11.96585 168 ALA A C 1
ATOM 2296 O O . ALA A 1 159 ? 20.40793 19.04419 102.01236 1.000 12.37701 168 ALA A O 1
ATOM 2303 N N . ALA A 1 160 ? 21.95458 20.37129 102.98123 1.000 12.18083 169 ALA A N 1
ATOM 2304 C CA . ALA A 1 160 ? 21.92678 19.63909 104.24754 1.000 12.20542 169 ALA A CA 1
ATOM 2305 C C . ALA A 1 160 ? 20.57698 19.77729 104.94186 1.000 11.88660 169 ALA A C 1
ATOM 2306 O O . ALA A 1 160 ? 20.00158 18.78764 105.40692 1.000 12.17673 169 ALA A O 1
ATOM 2313 N N . SER A 1 161 ? 20.06027 21.00212 105.05008 1.000 12.10790 170 SER A N 1
ATOM 2314 C CA A SER A 1 161 ? 18.79323 21.16427 105.75202 0.533 12.30873 170 SER A CA 1
ATOM 2315 C CA B SER A 1 161 ? 18.77962 21.21003 105.72445 0.467 12.48058 170 SER A CA 1
ATOM 2316 C C . SER A 1 161 ? 17.65150 20.50288 104.99040 1.000 12.08370 170 SER A C 1
ATOM 2317 O O . SER A 1 161 ? 16.74177 19.93957 105.60904 1.000 12.04655 170 SER A O 1
ATOM 2332 N N . SER A 1 162 ? 17.68513 20.54289 103.65840 1.000 12.27274 171 SER A N 1
ATOM 2333 C CA . SER A 1 162 ? 16.68377 19.84378 102.86119 1.000 12.26230 171 SER A CA 1
ATOM 2334 C C . SER A 1 162 ? 16.77643 18.33795 103.06867 1.000 11.47199 171 SER A C 1
ATOM 2335 O O . SER A 1 162 ? 15.76791 17.65589 103.27257 1.000 11.72682 171 SER A O 1
ATOM 2343 N N . MET A 1 163 ? 17.98473 17.79503 102.97841 1.000 11.16062 172 MET A N 1
ATOM 2344 C CA . MET A 1 163 ? 18.16813 16.36055 103.16751 1.000 11.10757 172 MET A CA 1
ATOM 2345 C C . MET A 1 163 ? 17.71442 15.92909 104.55794 1.000 11.05136 172 MET A C 1
ATOM 2346 O O . MET A 1 163 ? 17.06640 14.88625 104.71317 1.000 10.93356 172 MET A O 1
ATOM 2360 N N . GLU A 1 164 ? 18.03450 16.72649 105.58557 1.000 10.83027 173 GLU A N 1
ATOM 2361 C CA . GLU A 1 164 ? 17.66760 16.36235 106.95164 1.000 11.52436 173 GLU A CA 1
ATOM 2362 C C . GLU A 1 164 ? 16.15659 16.33772 107.12990 1.000 11.09377 173 GLU A C 1
ATOM 2363 O O . GLU A 1 164 ? 15.62145 15.43320 107.78065 1.000 11.07990 173 GLU A O 1
ATOM 2375 N N . ARG A 1 165 ? 15.45147 17.32730 106.57590 1.000 10.61031 174 ARG A N 1
ATOM 2376 C CA . ARG A 1 165 ? 13.99549 17.29715 106.59785 1.000 10.99587 174 ARG A CA 1
ATOM 2377 C C . ARG A 1 165 ? 13.47961 16.06044 105.87451 1.000 10.48362 174 ARG A C 1
ATOM 2378 O O . ARG A 1 165 ? 12.58371 15.37257 106.37250 1.000 10.62549 174 ARG A O 1
ATOM 2399 N N . SER A 1 166 ? 14.04937 15.74410 104.70245 1.000 10.02630 175 SER A N 1
ATOM 2400 C CA . SER A 1 166 ? 13.64701 14.52817 104.00405 1.000 9.74856 175 SER A CA 1
ATOM 2401 C C . SER A 1 166 ? 13.84817 13.29044 104.87405 1.000 9.60796 175 SER A C 1
ATOM 2402 O O . SER A 1 166 ? 13.04005 12.36285 104.82618 1.000 9.43028 175 SER A O 1
ATOM 2410 N N . MET A 1 167 ? 14.92677 13.23991 105.65945 1.000 9.76651 176 MET A N 1
ATOM 2411 C CA . MET A 1 167 ? 15.14157 12.05414 106.48870 1.000 9.88559 176 MET A CA 1
ATOM 2412 C C . MET A 1 167 ? 14.14183 11.96950 107.63682 1.000 9.70311 176 MET A C 1
ATOM 2413 O O . MET A 1 167 ? 13.68605 10.87105 107.98354 1.000 10.09402 176 MET A O 1
ATOM 2427 N N . ARG A 1 168 ? 13.77481 13.10838 108.23038 1.000 9.69357 177 ARG A N 1
ATOM 2428 C CA . ARG A 1 168 ? 12.71475 13.09267 109.24164 1.000 9.99998 177 ARG A CA 1
ATOM 2429 C C . ARG A 1 168 ? 11.38840 12.66897 108.61216 1.000 9.46974 177 ARG A C 1
ATOM 2430 O O . ARG A 1 168 ? 10.61091 11.91405 109.20904 1.000 9.98919 177 ARG A O 1
ATOM 2451 N N . TRP A 1 169 ? 11.12509 13.14185 107.39875 1.000 9.45883 178 TRP A N 1
ATOM 2452 C CA . TRP A 1 169 ? 9.92951 12.73535 106.67706 1.000 9.36978 178 TRP A CA 1
ATOM 2453 C C . TRP A 1 169 ? 9.97412 11.26045 106.28877 1.000 8.93129 178 TRP A C 1
ATOM 2454 O O . TRP A 1 169 ? 8.92478 10.60908 106.22851 1.000 9.13205 178 TRP A O 1
ATOM 2475 N N . ALA A 1 170 ? 11.16825 10.71611 106.04577 1.000 8.96560 179 ALA A N 1
ATOM 2476 C CA . ALA A 1 170 ? 11.29340 9.29633 105.74430 1.000 8.60644 179 ALA A CA 1
ATOM 2477 C C . ALA A 1 170 ? 10.89445 8.45526 106.94994 1.000 8.47929 179 ALA A C 1
ATOM 2478 O O . ALA A 1 170 ? 10.22604 7.42655 106.80079 1.000 8.92487 179 ALA A O 1
ATOM 2485 N N . LYS A 1 171 ? 11.30221 8.87003 108.15279 1.000 9.71251 180 LYS A N 1
ATOM 2486 C CA . LYS A 1 171 ? 10.88723 8.16792 109.36195 1.000 9.29954 180 LYS A CA 1
ATOM 2487 C C . LYS A 1 171 ? 9.37441 8.26915 109.54978 1.000 8.56031 180 LYS A C 1
ATOM 2488 O O . LYS A 1 171 ? 8.71283 7.27815 109.88102 1.000 9.26404 180 LYS A O 1
ATOM 2507 N N . ARG A 1 172 ? 8.80194 9.45666 109.32980 1.000 8.88137 181 ARG A N 1
ATOM 2508 C CA . ARG A 1 172 ? 7.35038 9.59152 109.43220 1.000 8.93268 181 ARG A CA 1
ATOM 2509 C C . ARG A 1 172 ? 6.63414 8.71754 108.40399 1.000 8.41234 181 ARG A C 1
ATOM 2510 O O . ARG A 1 172 ? 5.55365 8.18774 108.67784 1.000 8.72998 181 ARG A O 1
ATOM 2531 N N . SER A 1 173 ? 7.20610 8.58816 107.19930 1.000 8.42650 182 SER A N 1
ATOM 2532 C CA . SER A 1 173 ? 6.63583 7.73077 106.15952 1.000 8.08626 182 SER A CA 1
ATOM 2533 C C . SER A 1 173 ? 6.65602 6.26849 106.58523 1.000 8.05695 182 SER A C 1
ATOM 2534 O O . SER A 1 173 ? 5.65118 5.56128 106.44790 1.000 8.54915 182 SER A O 1
ATOM 2542 N N . ARG A 1 174 ? 7.79912 5.81260 107.11661 1.000 8.25169 183 ARG A N 1
ATOM 2543 C CA . ARG A 1 174 ? 7.91445 4.46223 107.66154 1.000 8.52629 183 ARG A CA 1
ATOM 2544 C C . ARG A 1 174 ? 6.84940 4.19678 108.71738 1.000 8.26201 183 ARG A C 1
ATOM 2545 O O . ARG A 1 174 ? 6.18299 3.15578 108.69630 1.000 9.03942 183 ARG A O 1
ATOM 2566 N N . ASP A 1 175 ? 6.68114 5.12711 109.65517 1.000 8.85115 184 ASP A N 1
ATOM 2567 C CA . ASP A 1 175 ? 5.73351 4.90848 110.74192 1.000 9.54186 184 ASP A CA 1
ATOM 2568 C C . ASP A 1 175 ? 4.29964 4.87381 110.23036 1.000 9.09016 184 ASP A C 1
ATOM 2569 O O . ASP A 1 175 ? 3.49399 4.05655 110.68701 1.000 9.69818 184 ASP A O 1
ATOM 2578 N N . ALA A 1 176 ? 3.95026 5.77820 109.31080 1.000 8.85407 185 ALA A N 1
ATOM 2579 C CA . ALA A 1 176 ? 2.59142 5.81201 108.78823 1.000 8.67403 185 ALA A CA 1
ATOM 2580 C C . ALA A 1 176 ? 2.27855 4.53412 108.02062 1.000 8.63963 185 ALA A C 1
ATOM 2581 O O . ALA A 1 176 ? 1.17685 3.98449 108.12242 1.000 9.56797 185 ALA A O 1
ATOM 2588 N N . PHE A 1 177 ? 3.23094 4.05905 107.21576 1.000 8.27100 186 PHE A N 1
ATOM 2589 C CA . PHE A 1 177 ? 3.06870 2.81806 106.46440 1.000 8.08799 186 PHE A CA 1
ATOM 2590 C C . PHE A 1 177 ? 2.89181 1.63815 107.41209 1.000 8.19310 186 PHE A C 1
ATOM 2591 O O . PHE A 1 177 ? 1.98035 0.81425 107.24624 1.000 8.85025 186 PHE A O 1
ATOM 2608 N N . ASP A 1 178 ? 3.73973 1.55504 108.44039 1.000 8.53223 187 ASP A N 1
ATOM 2609 C CA . ASP A 1 178 ? 3.68218 0.42674 109.36232 1.000 9.21180 187 ASP A CA 1
ATOM 2610 C C . ASP A 1 178 ? 2.41362 0.40421 110.20209 1.000 10.05297 187 ASP A C 1
ATOM 2611 O O . ASP A 1 178 ? 2.01152 -0.66745 110.66060 1.000 11.72844 187 ASP A O 1
ATOM 2620 N N . SER A 1 179 ? 1.77716 1.54836 110.40410 1.000 9.96434 188 SER A N 1
ATOM 2621 C CA A SER A 1 179 ? 0.54668 1.65050 111.18048 0.724 10.74668 188 SER A CA 1
ATOM 2622 C CA B SER A 1 179 ? 0.57640 1.54858 111.22275 0.276 10.98004 188 SER A CA 1
ATOM 2623 C C . SER A 1 179 ? -0.65676 1.08069 110.46375 1.000 11.01875 188 SER A C 1
ATOM 2624 O O . SER A 1 179 ? -1.66752 0.79419 111.11382 1.000 11.81485 188 SER A O 1
ATOM 2639 N N . ARG A 1 180 ? -0.57363 0.94984 109.14613 1.000 10.26552 189 ARG A N 1
ATOM 2640 C CA . ARG A 1 180 ? -1.67727 0.52485 108.29517 1.000 11.30044 189 ARG A CA 1
ATOM 2641 C C . ARG A 1 180 ? -1.40830 -0.93551 107.95826 1.000 11.34991 189 ARG A C 1
ATOM 2642 O O . ARG A 1 180 ? -0.65439 -1.24328 107.03384 1.000 10.91794 189 ARG A O 1
ATOM 2663 N N . LYS A 1 181 ? -2.00595 -1.84433 108.72004 1.000 12.33263 190 LYS A N 1
ATOM 2664 C CA . LYS A 1 181 ? -1.56788 -3.23048 108.65216 1.000 14.54357 190 LYS A CA 1
ATOM 2665 C C . LYS A 1 181 ? -1.78633 -3.84371 107.26508 1.000 13.47798 190 LYS A C 1
ATOM 2666 O O . LYS A 1 181 ? -0.94665 -4.61593 106.80039 1.000 14.28066 190 LYS A O 1
ATOM 2685 N N . GLU A 1 182 ? -2.89174 -3.51955 106.57900 1.000 13.25253 191 GLU A N 1
ATOM 2686 C CA . GLU A 1 182 ? -3.09236 -4.06981 105.23297 1.000 13.38265 191 GLU A CA 1
ATOM 2687 C C . GLU A 1 182 ? -2.02202 -3.57714 104.27045 1.000 11.59238 191 GLU A C 1
ATOM 2688 O O . GLU A 1 182 ? -1.57241 -4.31544 103.38872 1.000 12.47097 191 GLU A O 1
ATOM 2700 N N . GLN A 1 183 ? -1.62158 -2.32156 104.40627 1.000 10.52974 192 GLN A N 1
ATOM 2701 C CA . GLN A 1 183 ? -0.58477 -1.78240 103.54676 1.000 10.26981 192 GLN A CA 1
ATOM 2702 C C . GLN A 1 183 ? 0.75000 -2.44133 103.85308 1.000 9.96145 192 GLN A C 1
ATOM 2703 O O . GLN A 1 183 ? 1.46128 -2.88355 102.94079 1.000 10.77936 192 GLN A O 1
ATOM 2717 N N . ALA A 1 184 ? 1.08419 -2.56119 105.13799 1.000 9.49410 193 ALA A N 1
ATOM 2718 C CA . ALA A 1 184 ? 2.36283 -3.15137 105.50474 1.000 10.28892 193 ALA A CA 1
ATOM 2719 C C . ALA A 1 184 ? 2.45283 -4.62404 105.12210 1.000 10.66277 193 ALA A C 1
ATOM 2720 O O . ALA A 1 184 ? 3.55195 -5.12991 104.86864 1.000 12.36430 193 ALA A O 1
ATOM 2727 N N . GLU A 1 185 ? 1.32293 -5.32021 105.06313 1.000 10.66304 194 GLU A N 1
ATOM 2728 C CA . GLU A 1 185 ? 1.31066 -6.73511 104.70894 1.000 12.18487 194 GLU A CA 1
ATOM 2729 C C . GLU A 1 185 ? 1.40534 -6.96636 103.20479 1.000 10.52027 194 GLU A C 1
ATOM 2730 O O . GLU A 1 185 ? 1.89012 -8.01861 102.77902 1.000 10.92353 194 GLU A O 1
ATOM 2742 N N . ASN A 1 186 ? 0.94161 -6.02003 102.38924 1.000 9.88074 195 ASN A N 1
ATOM 2743 C CA . ASN A 1 186 ? 0.77941 -6.25284 100.96325 1.000 9.77917 195 ASN A CA 1
ATOM 2744 C C . ASN A 1 186 ? 1.67152 -5.41833 100.06525 1.000 9.13131 195 ASN A C 1
ATOM 2745 O O . ASN A 1 186 ? 1.82373 -5.76859 98.89184 1.000 9.82020 195 ASN A O 1
ATOM 2756 N N . ALA A 1 187 ? 2.24785 -4.34085 100.57143 1.000 8.71748 196 ALA A N 1
ATOM 2757 C CA . ALA A 1 187 ? 3.03461 -3.40782 99.79303 1.000 8.20570 196 ALA A CA 1
ATOM 2758 C C . ALA A 1 187 ? 4.45406 -3.36061 100.35109 1.000 7.99835 196 ALA A C 1
ATOM 2759 O O . ALA A 1 187 ? 4.76043 -3.91923 101.41230 1.000 8.48946 196 ALA A O 1
ATOM 2766 N N . ALA A 1 188 ? 5.31257 -2.66844 99.62022 1.000 8.28148 197 ALA A N 1
ATOM 2767 C CA . ALA A 1 188 ? 6.68092 -2.39286 100.01291 1.000 8.26862 197 ALA A CA 1
ATOM 2768 C C . ALA A 1 188 ? 6.87518 -0.88692 100.10295 1.000 7.59263 197 ALA A C 1
ATOM 2769 O O . ALA A 1 188 ? 6.15179 -0.12033 99.47194 1.000 8.59344 197 ALA A O 1
ATOM 2776 N N . LEU A 1 189 ? 7.86111 -0.47203 100.89650 1.000 7.45193 198 LEU A N 1
ATOM 2777 C CA . LEU A 1 189 ? 8.15234 0.93753 101.12576 1.000 7.41315 198 LEU A CA 1
ATOM 2778 C C . LEU A 1 189 ? 9.60853 1.21173 100.78516 1.000 7.33348 198 LEU A C 1
ATOM 2779 O O . LEU A 1 189 ? 10.50234 0.54412 101.31499 1.000 7.85565 198 LEU A O 1
ATOM 2795 N N . PHE A 1 190 ? 9.84156 2.19967 99.92474 1.000 7.54839 199 PHE A N 1
ATOM 2796 C CA . PHE A 1 190 ? 11.19574 2.59455 99.56161 1.000 7.80596 199 PHE A CA 1
ATOM 2797 C C . PHE A 1 190 ? 11.52288 3.96027 100.15947 1.000 8.10698 199 PHE A C 1
ATOM 2798 O O . PHE A 1 190 ? 10.69317 4.87568 100.15680 1.000 8.84390 199 PHE A O 1
ATOM 2815 N N . GLY A 1 191 ? 12.75237 4.09227 100.65082 1.000 8.32087 200 GLY A N 1
ATOM 2816 C CA . GLY A 1 191 ? 13.27244 5.37271 101.08268 1.000 8.82652 200 GLY A CA 1
ATOM 2817 C C . GLY A 1 191 ? 14.02447 6.06804 99.96205 1.000 8.71486 200 GLY A C 1
ATOM 2818 O O . GLY A 1 191 ? 14.42420 5.42290 99.00484 1.000 10.70776 200 GLY A O 1
ATOM 2822 N N . ILE A 1 192 ? 14.20559 7.37964 100.08056 1.000 8.53365 201 ILE A N 1
ATOM 2823 C CA . ILE A 1 192 ? 14.81653 8.18448 99.02453 1.000 8.57747 201 ILE A CA 1
ATOM 2824 C C . ILE A 1 192 ? 16.01038 8.94731 99.59606 1.000 8.84951 201 ILE A C 1
ATOM 2825 O O . ILE A 1 192 ? 15.85067 9.82478 100.45415 1.000 9.44749 201 ILE A O 1
ATOM 2841 N N . GLN A 1 193 ? 17.19699 8.62237 99.09809 1.000 8.96187 202 GLN A N 1
ATOM 2842 C CA . GLN A 1 193 ? 18.41159 9.32747 99.47029 1.000 9.57303 202 GLN A CA 1
ATOM 2843 C C . GLN A 1 193 ? 18.45425 10.70121 98.81917 1.000 9.42791 202 GLN A C 1
ATOM 2844 O O . GLN A 1 193 ? 18.16219 10.85728 97.62879 1.000 9.82976 202 GLN A O 1
ATOM 2858 N N . GLN A 1 194 ? 18.81381 11.70182 99.61401 1.000 9.77803 203 GLN A N 1
ATOM 2859 C CA . GLN A 1 194 ? 19.02224 13.05645 99.11741 1.000 10.17232 203 GLN A CA 1
ATOM 2860 C C . GLN A 1 194 ? 20.44192 13.50567 99.47507 1.000 10.55043 203 GLN A C 1
ATOM 2861 O O . GLN A 1 194 ? 21.30373 12.65981 99.76417 1.000 11.74102 203 GLN A O 1
ATOM 2875 N N . GLY A 1 195 ? 20.71592 14.81581 99.44258 1.000 10.85959 204 GLY A N 1
ATOM 2876 C CA . GLY A 1 195 ? 22.06803 15.29415 99.67058 1.000 11.56512 204 GLY A CA 1
ATOM 2877 C C . GLY A 1 195 ? 22.72200 15.98226 98.49235 1.000 12.31877 204 GLY A C 1
ATOM 2878 O O . GLY A 1 195 ? 23.92094 16.28693 98.54433 1.000 12.58955 204 GLY A O 1
ATOM 2882 N N . SER A 1 196 ? 21.95276 16.26253 97.44680 1.000 12.56656 205 SER A N 1
ATOM 2883 C CA . SER A 1 196 ? 22.44001 16.99641 96.27150 1.000 12.75330 205 SER A CA 1
ATOM 2884 C C . SER A 1 196 ? 23.66559 16.26807 95.72557 1.000 12.71623 205 SER A C 1
ATOM 2885 O O . SER A 1 196 ? 23.62524 15.03554 95.56875 1.000 13.03878 205 SER A O 1
ATOM 2893 N N . VAL A 1 197 ? 24.76024 16.97069 95.43528 1.000 13.19183 206 VAL A N 1
ATOM 2894 C CA . VAL A 1 197 ? 25.95551 16.38524 94.84489 1.000 14.47838 206 VAL A CA 1
ATOM 2895 C C . VAL A 1 197 ? 27.06561 16.17583 95.87130 1.000 14.84048 206 VAL A C 1
ATOM 2896 O O . VAL A 1 197 ? 28.21051 15.92656 95.49313 1.000 16.38882 206 VAL A O 1
ATOM 2909 N N . PHE A 1 198 ? 26.75412 16.25806 97.16234 1.000 13.51810 207 PHE A N 1
ATOM 2910 C CA . PHE A 1 198 ? 27.76820 16.30700 98.20653 1.000 14.22900 207 PHE A CA 1
ATOM 2911 C C . PHE A 1 198 ? 27.91513 14.94173 98.87143 1.000 13.99483 207 PHE A C 1
ATOM 2912 O O . PHE A 1 198 ? 26.95366 14.40295 99.42875 1.000 13.87056 207 PHE A O 1
ATOM 2929 N N . GLU A 1 199 ? 29.13570 14.40052 98.82926 1.000 14.60795 208 GLU A N 1
ATOM 2930 C CA . GLU A 1 199 ? 29.37462 13.04663 99.31743 1.000 15.07727 208 GLU A CA 1
ATOM 2931 C C . GLU A 1 199 ? 29.01175 12.90513 100.79070 1.000 14.44828 208 GLU A C 1
ATOM 2932 O O . GLU A 1 199 ? 28.38394 11.91843 101.18556 1.000 13.74802 208 GLU A O 1
ATOM 2944 N N . ASN A 1 200 ? 29.40112 13.86764 101.62707 1.000 15.21619 209 ASN A N 1
ATOM 2945 C CA . ASN A 1 200 ? 29.13022 13.72366 103.05403 1.000 15.52555 209 ASN A CA 1
ATOM 2946 C C . ASN A 1 200 ? 27.63052 13.70713 103.34198 1.000 13.88624 209 ASN A C 1
ATOM 2947 O O . ASN A 1 200 ? 27.16744 12.95875 104.21308 1.000 14.08678 209 ASN A O 1
ATOM 2958 N N . LEU A 1 201 ? 26.85501 14.50947 102.60897 1.000 13.16947 210 LEU A N 1
ATOM 2959 C CA . LEU A 1 201 ? 25.41268 14.53348 102.82323 1.000 12.52036 210 LEU A CA 1
ATOM 2960 C C . LEU A 1 201 ? 24.76034 13.26522 102.30809 1.000 11.68640 210 LEU A C 1
ATOM 2961 O O . LEU A 1 201 ? 23.83257 12.74364 102.93169 1.000 12.18632 210 LEU A O 1
ATOM 2977 N N . ARG A 1 202 ? 25.22025 12.76633 101.15918 1.000 11.33392 211 ARG A N 1
ATOM 2978 C CA . ARG A 1 202 ? 24.73954 11.48413 100.65200 1.000 11.06492 211 ARG A CA 1
ATOM 2979 C C . ARG A 1 202 ? 25.00076 10.36507 101.65201 1.000 11.35193 211 ARG A C 1
ATOM 2980 O O . ARG A 1 202 ? 24.15604 9.47546 101.83466 1.000 11.57093 211 ARG A O 1
ATOM 3001 N N . GLN A 1 203 ? 26.15803 10.40229 102.31859 1.000 12.01721 212 GLN A N 1
ATOM 3002 C CA . GLN A 1 203 ? 26.46710 9.39876 103.33044 1.000 12.74017 212 GLN A CA 1
ATOM 3003 C C . GLN A 1 203 ? 25.53682 9.52084 104.53447 1.000 12.34454 212 GLN A C 1
ATOM 3004 O O . GLN A 1 203 ? 25.01699 8.51873 105.03494 1.000 12.65710 212 GLN A O 1
ATOM 3018 N N . GLN A 1 204 ? 25.35136 10.73789 105.04773 1.000 12.71545 213 GLN A N 1
ATOM 3019 C CA . GLN A 1 204 ? 24.42724 10.92908 106.16379 1.000 13.02878 213 GLN A CA 1
ATOM 3020 C C . GLN A 1 204 ? 23.02966 10.46785 105.79241 1.000 11.68468 213 GLN A C 1
ATOM 3021 O O . GLN A 1 204 ? 22.33209 9.85383 106.60792 1.000 12.02659 213 GLN A O 1
ATOM 3035 N N . SER A 1 205 ? 22.61110 10.74811 104.55928 1.000 10.98700 214 SER A N 1
ATOM 3036 C CA . SER A 1 205 ? 21.27903 10.34861 104.12363 1.000 10.29005 214 SER A CA 1
ATOM 3037 C C . SER A 1 205 ? 21.15821 8.82969 104.05152 1.000 10.40640 214 SER A C 1
ATOM 3038 O O . SER A 1 205 ? 20.19335 8.24883 104.56343 1.000 10.59142 214 SER A O 1
ATOM 3046 N N . ALA A 1 206 ? 22.14310 8.16801 103.43960 1.000 10.83682 215 ALA A N 1
ATOM 3047 C CA . ALA A 1 206 ? 22.11987 6.70860 103.37571 1.000 11.36212 215 ALA A CA 1
ATOM 3048 C C . ALA A 1 206 ? 22.09555 6.09828 104.77035 1.000 11.63200 215 ALA A C 1
ATOM 3049 O O . ALA A 1 206 ? 21.37996 5.12196 105.01745 1.000 12.36393 215 ALA A O 1
ATOM 3056 N N . ASP A 1 207 ? 22.86831 6.66526 105.69653 1.000 12.50611 216 ASP A N 1
ATOM 3057 C CA . ASP A 1 207 ? 22.92656 6.12493 107.05033 1.000 13.96329 216 ASP A CA 1
ATOM 3058 C C . ASP A 1 207 ? 21.56890 6.24335 107.72546 1.000 12.98650 216 ASP A C 1
ATOM 3059 O O . ASP A 1 207 ? 21.09979 5.30435 108.37562 1.000 13.84810 216 ASP A O 1
ATOM 3068 N N . ALA A 1 208 ? 20.93272 7.40870 107.59972 1.000 11.96984 217 ALA A N 1
ATOM 3069 C CA . ALA A 1 208 ? 19.62172 7.60501 108.20890 1.000 11.64572 217 ALA A CA 1
ATOM 3070 C C . ALA A 1 208 ? 18.60937 6.62522 107.63480 1.000 11.11999 217 ALA A C 1
ATOM 3071 O O . ALA A 1 208 ? 17.81822 6.03034 108.37295 1.000 11.70347 217 ALA A O 1
ATOM 3078 N N . LEU A 1 209 ? 18.60516 6.45478 106.31239 1.000 10.87209 218 LEU A N 1
ATOM 3079 C CA . LEU A 1 209 ? 17.63789 5.55079 105.70630 1.000 10.28246 218 LEU A CA 1
ATOM 3080 C C . LEU A 1 209 ? 17.86322 4.11206 106.14487 1.000 10.55182 218 LEU A C 1
ATOM 3081 O O . LEU A 1 209 ? 16.89813 3.38309 106.39131 1.000 11.14624 218 LEU A O 1
ATOM 3097 N N . ALA A 1 210 ? 19.12176 3.66529 106.20213 1.000 10.97696 219 ALA A N 1
ATOM 3098 C CA . ALA A 1 210 ? 19.38545 2.29396 106.61673 1.000 12.58220 219 ALA A CA 1
ATOM 3099 C C . ALA A 1 210 ? 19.01768 2.07746 108.07721 1.000 13.34780 219 ALA A C 1
ATOM 3100 O O . ALA A 1 210 ? 18.60858 0.97674 108.45833 1.000 14.24755 219 ALA A O 1
ATOM 3107 N N . GLU A 1 211 ? 19.16089 3.10882 108.90746 1.000 13.43214 220 GLU A N 1
ATOM 3108 C CA . GLU A 1 211 ? 18.78895 2.98516 110.31279 1.000 14.64830 220 GLU A CA 1
ATOM 3109 C C . GLU A 1 211 ? 17.27899 2.83625 110.47517 1.000 13.81189 220 GLU A C 1
ATOM 3110 O O . GLU A 1 211 ? 16.80992 2.11895 111.36623 1.000 15.78353 220 GLU A O 1
ATOM 3122 N N . ILE A 1 212 ? 16.50492 3.51931 109.63497 1.000 11.72496 221 ILE A N 1
ATOM 3123 C CA . ILE A 1 212 ? 15.05028 3.35622 109.62769 1.000 11.66415 221 ILE A CA 1
ATOM 3124 C C . ILE A 1 212 ? 14.67846 1.98332 109.08337 1.000 11.83936 221 ILE A C 1
ATOM 3125 O O . ILE A 1 212 ? 13.84439 1.26453 109.65713 1.000 13.55095 221 ILE A O 1
ATOM 3141 N N . GLY A 1 213 ? 15.28471 1.61871 107.95389 1.000 10.55392 222 GLY A N 1
ATOM 3142 C CA . GLY A 1 213 ? 15.05471 0.35879 107.27509 1.000 10.64283 222 GLY A CA 1
ATOM 3143 C C . GLY A 1 213 ? 13.95113 0.46411 106.24304 1.000 9.90177 222 GLY A C 1
ATOM 3144 O O . GLY A 1 213 ? 12.83157 0.85425 106.58030 1.000 10.84994 222 GLY A O 1
ATOM 3148 N N . PHE A 1 214 ? 14.26116 0.12243 104.98756 1.000 9.06869 223 PHE A N 1
ATOM 3149 C CA . PHE A 1 214 ? 13.31239 0.15345 103.89128 1.000 8.87175 223 PHE A CA 1
ATOM 3150 C C . PHE A 1 214 ? 13.46530 -1.11079 103.05191 1.000 8.68946 223 PHE A C 1
ATOM 3151 O O . PHE A 1 214 ? 14.47764 -1.80695 103.11285 1.000 9.53908 223 PHE A O 1
ATOM 3168 N N . ASP A 1 215 ? 12.44703 -1.38919 102.24020 1.000 8.17776 224 ASP A N 1
ATOM 3169 C CA . ASP A 1 215 ? 12.50971 -2.50641 101.29824 1.000 8.48484 224 ASP A CA 1
ATOM 3170 C C . ASP A 1 215 ? 13.39469 -2.20361 100.09805 1.000 8.92289 224 ASP A C 1
ATOM 3171 O O . ASP A 1 215 ? 13.87225 -3.13471 99.45005 1.000 10.39706 224 ASP A O 1
ATOM 3180 N N . GLY A 1 216 ? 13.57205 -0.93455 99.77191 1.000 8.85318 225 GLY A N 1
ATOM 3181 C CA . GLY A 1 216 ? 14.39914 -0.50620 98.66143 1.000 8.71379 225 GLY A CA 1
ATOM 3182 C C . GLY A 1 216 ? 14.82398 0.92106 98.89902 1.000 8.74797 225 GLY A C 1
ATOM 3183 O O . GLY A 1 216 ? 14.26378 1.62533 99.74460 1.000 8.59402 225 GLY A O 1
ATOM 3187 N N . TYR A 1 217 ? 15.85517 1.33627 98.16500 1.000 8.70696 226 TYR A N 1
ATOM 3188 C CA . TYR A 1 217 ? 16.49055 2.63455 98.36774 1.000 9.42950 226 TYR A CA 1
ATOM 3189 C C . TYR A 1 217 ? 16.61212 3.33430 97.03066 1.000 8.92209 226 TYR A C 1
ATOM 3190 O O . TYR A 1 217 ? 17.27801 2.83918 96.11537 1.000 10.00040 226 TYR A O 1
ATOM 3208 N N . ALA A 1 218 ? 15.96450 4.47482 96.92226 1.000 9.15109 227 ALA A N 1
ATOM 3209 C CA . ALA A 1 218 ? 16.07140 5.29044 95.73530 1.000 9.31423 227 ALA A CA 1
ATOM 3210 C C . ALA A 1 218 ? 17.16016 6.32932 95.90133 1.000 9.49323 227 ALA A C 1
ATOM 3211 O O . ALA A 1 218 ? 17.44294 6.79476 97.00854 1.000 10.10808 227 ALA A O 1
ATOM 3218 N N . VAL A 1 219 ? 17.77182 6.67689 94.78093 1.000 9.93717 228 VAL A N 1
ATOM 3219 C CA . VAL A 1 219 ? 18.66152 7.81417 94.69186 1.000 10.17173 228 VAL A CA 1
ATOM 3220 C C . VAL A 1 219 ? 17.83489 8.94724 94.11391 1.000 10.13135 228 VAL A C 1
ATOM 3221 O O . VAL A 1 219 ? 17.49024 8.93989 92.92521 1.000 10.59961 228 VAL A O 1
ATOM 3234 N N . GLY A 1 220 ? 17.47915 9.89556 94.97269 1.000 10.14398 229 GLY A N 1
ATOM 3235 C CA . GLY A 1 220 ? 16.72360 11.05094 94.55530 1.000 10.26526 229 GLY A CA 1
ATOM 3236 C C . GLY A 1 220 ? 17.63355 12.20588 94.24871 1.000 10.26833 229 GLY A C 1
ATOM 3237 O O . GLY A 1 220 ? 18.83405 12.17024 94.51052 1.000 10.87247 229 GLY A O 1
ATOM 3241 N N . GLY A 1 221 ? 17.04471 13.24386 93.67499 1.000 10.90351 230 GLY A N 1
ATOM 3242 C CA . GLY A 1 221 ? 17.74706 14.49655 93.50517 1.000 11.63287 230 GLY A CA 1
ATOM 3243 C C . GLY A 1 221 ? 18.75809 14.54081 92.38414 1.000 11.82513 230 GLY A C 1
ATOM 3244 O O . GLY A 1 221 ? 19.55328 15.48494 92.34052 1.000 13.08490 230 GLY A O 1
ATOM 3248 N N . LEU A 1 222 ? 18.76420 13.56155 91.48023 1.000 11.64954 231 LEU A N 1
ATOM 3249 C CA . LEU A 1 222 ? 19.69966 13.54626 90.36133 1.000 12.95307 231 LEU A CA 1
ATOM 3250 C C . LEU A 1 222 ? 19.03104 13.69804 89.00538 1.000 14.10747 231 LEU A C 1
ATOM 3251 O O . LEU A 1 222 ? 19.71022 13.59540 87.97824 1.000 16.74403 231 LEU A O 1
ATOM 3267 N N . ALA A 1 223 ? 17.73084 13.94619 88.96776 1.000 13.72745 232 ALA A N 1
ATOM 3268 C CA . ALA A 1 223 ? 17.08317 14.31971 87.71196 1.000 16.90481 232 ALA A CA 1
ATOM 3269 C C . ALA A 1 223 ? 16.86033 15.83255 87.68034 1.000 19.51101 232 ALA A C 1
ATOM 3270 O O . ALA A 1 223 ? 15.73288 16.31961 87.59634 1.000 20.87014 232 ALA A O 1
ATOM 3277 N N . VAL A 1 224 ? 17.96634 16.58894 87.74434 1.000 20.00767 233 VAL A N 1
ATOM 3278 C CA . VAL A 1 224 ? 17.87643 18.02286 88.02113 1.000 21.13144 233 VAL A CA 1
ATOM 3279 C C . VAL A 1 224 ? 18.73685 18.88583 87.10135 1.000 23.34975 233 VAL A C 1
ATOM 3280 O O . VAL A 1 224 ? 18.97810 20.06025 87.39998 1.000 23.86895 233 VAL A O 1
ATOM 3293 N N . GLY A 1 225 ? 19.16936 18.33442 85.96932 1.000 24.84451 234 GLY A N 1
ATOM 3294 C CA . GLY A 1 225 ? 19.88553 19.10638 84.97154 1.000 25.74155 234 GLY A CA 1
ATOM 3295 C C . GLY A 1 225 ? 21.37328 19.23127 85.19487 1.000 25.84349 234 GLY A C 1
ATOM 3296 O O . GLY A 1 225 ? 22.00269 20.10843 84.58940 1.000 27.25882 234 GLY A O 1
ATOM 3300 N N . GLU A 1 226 ? 21.96458 18.36496 86.02112 1.000 24.56989 235 GLU A N 1
ATOM 3301 C CA . GLU A 1 226 ? 23.38660 18.43809 86.33359 1.000 23.10629 235 GLU A CA 1
ATOM 3302 C C . GLU A 1 226 ? 24.27421 17.87859 85.22707 1.000 22.62786 235 GLU A C 1
ATOM 3303 O O . GLU A 1 226 ? 25.49065 18.10918 85.24946 1.000 22.19656 235 GLU A O 1
ATOM 3315 N N . GLY A 1 227 ? 23.70857 17.16534 84.26456 1.000 22.25232 236 GLY A N 1
ATOM 3316 C CA . GLY A 1 227 ? 24.49523 16.53495 83.22961 1.000 21.07567 236 GLY A CA 1
ATOM 3317 C C . GLY A 1 227 ? 24.97990 15.15391 83.63609 1.000 19.58792 236 GLY A C 1
ATOM 3318 O O . GLY A 1 227 ? 25.11165 14.82490 84.81306 1.000 18.98797 236 GLY A O 1
ATOM 3322 N N . GLN A 1 228 ? 25.25737 14.33572 82.62053 1.000 19.20493 237 GLN A N 1
ATOM 3323 C CA . GLN A 1 228 ? 25.58036 12.93391 82.86178 1.000 18.49290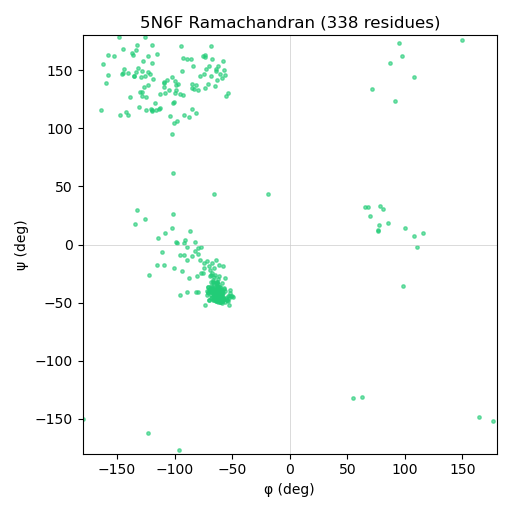 237 GLN A CA 1
ATOM 3324 C C . GLN A 1 228 ? 26.88865 12.76914 83.62480 1.000 18.03975 237 GLN A C 1
ATOM 3325 O O . GLN A 1 228 ? 26.98770 11.90255 84.49767 1.000 17.67946 237 GLN A O 1
ATOM 3339 N N . ASP A 1 229 ? 27.90967 13.56403 83.30440 1.000 18.75667 238 ASP A N 1
ATOM 3340 C CA . ASP A 1 229 ? 29.19435 13.39522 83.97421 1.000 20.46050 238 ASP A CA 1
ATOM 3341 C C . ASP A 1 229 ? 29.03786 13.56286 85.47975 1.000 19.31636 238 ASP A C 1
ATOM 3342 O O . ASP A 1 229 ? 29.54552 12.75869 86.26986 1.000 19.51264 238 ASP A O 1
ATOM 3351 N N . GLU A 1 230 ? 28.33475 14.61649 85.89476 1.000 18.57047 239 GLU A N 1
ATOM 3352 C CA . GLU A 1 230 ? 28.13608 14.87382 87.31262 1.000 18.19720 239 GLU A CA 1
ATOM 3353 C C . GLU A 1 230 ? 27.21350 13.83090 87.92894 1.000 16.39285 239 GLU A C 1
ATOM 3354 O O . GLU A 1 230 ? 27.43961 13.38695 89.06084 1.000 16.30334 239 GLU A O 1
ATOM 3366 N N . MET A 1 231 ? 26.15944 13.43193 87.21297 1.000 15.48654 240 MET A N 1
ATOM 3367 C CA . MET A 1 231 ? 25.29474 12.37523 87.72349 1.000 14.89070 240 MET A CA 1
ATOM 3368 C C . MET A 1 231 ? 26.09861 11.11254 88.00876 1.000 13.59931 240 MET A C 1
ATOM 3369 O O . MET A 1 231 ? 25.95968 10.48916 89.06966 1.000 13.68747 240 MET A O 1
ATOM 3383 N N . PHE A 1 232 ? 26.94682 10.71689 87.05957 1.000 13.43009 241 PHE A N 1
ATOM 3384 C CA . PHE A 1 232 ? 27.75678 9.51992 87.24025 1.000 14.17895 241 PHE A CA 1
ATOM 3385 C C . PHE A 1 232 ? 28.73857 9.67863 88.39846 1.000 14.99395 241 PHE A C 1
ATOM 3386 O O . PHE A 1 232 ? 28.94360 8.73626 89.17565 1.000 14.79737 241 PHE A O 1
ATOM 3403 N N . ARG A 1 233 ? 29.34269 10.86301 88.53620 1.000 15.97426 242 ARG A N 1
ATOM 3404 C CA . ARG A 1 233 ? 30.24355 11.12398 89.65733 1.000 17.00593 242 ARG A CA 1
ATOM 3405 C C . ARG A 1 233 ? 29.54111 10.89992 90.99097 1.000 15.72957 242 ARG A C 1
ATOM 3406 O O . ARG A 1 233 ? 30.09884 10.28551 91.90785 1.000 15.99795 242 ARG A O 1
ATOM 3427 N N . VAL A 1 234 ? 28.32434 11.42852 91.13002 1.000 14.71346 243 VAL A N 1
ATOM 3428 C CA . VAL A 1 234 ? 27.58565 11.27137 92.37862 1.000 13.76207 243 VAL A CA 1
ATOM 3429 C C . VAL A 1 234 ? 27.18719 9.81167 92.57770 1.000 13.21717 243 VAL A C 1
ATOM 3430 O O . VAL A 1 234 ? 27.27789 9.28132 93.69145 1.000 13.46690 243 VAL A O 1
ATOM 3443 N N . LEU A 1 235 ? 26.75510 9.13808 91.50752 1.000 12.85299 244 LEU A N 1
ATOM 3444 C CA . LEU A 1 235 ? 26.41771 7.72100 91.62140 1.000 11.96074 244 LEU A CA 1
ATOM 3445 C C . LEU A 1 235 ? 27.61895 6.89902 92.05363 1.000 12.64155 244 LEU A C 1
ATOM 3446 O O . LEU A 1 235 ? 27.47286 5.92508 92.80126 1.000 12.80739 244 LEU A O 1
ATOM 3462 N N . ASP A 1 236 ? 28.81324 7.26832 91.58229 1.000 13.54329 245 ASP A N 1
ATOM 3463 C CA . ASP A 1 236 ? 30.01292 6.50153 91.89927 1.000 14.30968 245 ASP A CA 1
ATOM 3464 C C . ASP A 1 236 ? 30.17695 6.31727 93.40211 1.000 14.16027 245 ASP A C 1
ATOM 3465 O O . ASP A 1 236 ? 30.52928 5.22867 93.86310 1.000 15.00387 245 ASP A O 1
ATOM 3474 N N . PHE A 1 237 ? 29.97582 7.38560 94.18313 1.000 13.57613 246 PHE A N 1
ATOM 3475 C CA . PHE A 1 237 ? 30.08877 7.26172 95.63062 1.000 13.91710 246 PHE A CA 1
ATOM 3476 C C . PHE A 1 237 ? 28.76373 6.98931 96.33527 1.000 13.06890 246 PHE A C 1
ATOM 3477 O O . PHE A 1 237 ? 28.77610 6.43268 97.43804 1.000 13.88801 246 PHE A O 1
ATOM 3494 N N . SER A 1 238 ? 27.62344 7.32936 95.73049 1.000 12.27379 247 SER A N 1
ATOM 3495 C CA . SER A 1 238 ? 26.36191 7.26125 96.47011 1.000 12.14788 247 SER A CA 1
ATOM 3496 C C . SER A 1 238 ? 25.78259 5.85380 96.52052 1.000 11.97265 247 SER A C 1
ATOM 3497 O O . SER A 1 238 ? 25.23778 5.44356 97.55065 1.000 12.81755 247 SER A O 1
ATOM 3505 N N . VAL A 1 239 ? 25.84105 5.11115 95.42295 1.000 11.89158 248 VAL A N 1
ATOM 3506 C CA . VAL A 1 239 ? 25.16603 3.81473 95.39071 1.000 12.14237 248 VAL A CA 1
ATOM 3507 C C . VAL A 1 239 ? 25.81811 2.84510 96.37120 1.000 12.40112 248 VAL A C 1
ATOM 3508 O O . VAL A 1 239 ? 25.10051 2.09866 97.05536 1.000 12.57679 248 VAL A O 1
ATOM 3521 N N . PRO A 1 240 ? 27.15127 2.81714 96.48580 1.000 13.52834 249 PRO A N 1
ATOM 3522 C CA . PRO A 1 240 ? 27.77005 1.91151 97.46929 1.000 14.22800 249 PRO A CA 1
ATOM 3523 C C . PRO A 1 240 ? 27.38191 2.19571 98.90921 1.000 13.89746 249 PRO A C 1
ATOM 3524 O O . PRO A 1 240 ? 27.57106 1.32306 99.76804 1.000 14.97517 249 PRO A O 1
ATOM 3535 N N . MET A 1 241 ? 26.85543 3.38553 99.20802 1.000 12.68440 250 MET A N 1
ATOM 3536 C CA . MET A 1 241 ? 26.42718 3.71190 100.56363 1.000 12.50766 250 MET A CA 1
ATOM 3537 C C . MET A 1 241 ? 25.12195 3.02891 100.94068 1.000 12.50465 250 MET A C 1
ATOM 3538 O O . MET A 1 241 ? 24.80657 2.93338 102.13017 1.000 13.76610 250 MET A O 1
ATOM 3552 N N . LEU A 1 242 ? 24.34107 2.59630 99.95960 1.000 12.32954 251 LEU A N 1
ATOM 3553 C CA . LEU A 1 242 ? 23.04604 2.00125 100.20794 1.000 12.50962 251 LEU A CA 1
ATOM 3554 C C . LEU A 1 242 ? 23.21989 0.52307 100.53504 1.000 12.57518 251 LEU A C 1
ATOM 3555 O O . LEU A 1 242 ? 24.18038 -0.10719 100.08766 1.000 13.26705 251 LEU A O 1
ATOM 3571 N N . PRO A 1 243 ? 22.29513 -0.06910 101.28360 1.000 11.68013 252 PRO A N 1
ATOM 3572 C CA . PRO A 1 243 ? 22.37757 -1.51583 101.52138 1.000 11.97936 252 PRO A CA 1
ATOM 3573 C C . PRO A 1 243 ? 22.47154 -2.29468 100.21625 1.000 11.53304 252 PRO A C 1
ATOM 3574 O O . PRO A 1 243 ? 21.68730 -2.08975 99.29000 1.000 12.01183 252 PRO A O 1
ATOM 3585 N N . ASP A 1 244 ? 23.43969 -3.20396 100.15200 1.000 11.55529 253 ASP A N 1
ATOM 3586 C CA . ASP A 1 244 ? 23.63844 -3.97630 98.93269 1.000 11.70202 253 ASP A CA 1
ATOM 3587 C C . ASP A 1 244 ? 22.46513 -4.90420 98.64937 1.000 11.53321 253 ASP A C 1
ATOM 3588 O O . ASP A 1 244 ? 22.14653 -5.15712 97.48220 1.000 11.60744 253 ASP A O 1
ATOM 3597 N N . ASP A 1 245 ? 21.81698 -5.41048 99.69341 1.000 11.22442 254 ASP A N 1
ATOM 3598 C CA . ASP A 1 245 ? 20.83507 -6.47657 99.58003 1.000 11.56501 254 ASP A CA 1
ATOM 3599 C C . ASP A 1 245 ? 19.42071 -5.98568 99.28554 1.000 11.36892 254 ASP A C 1
ATOM 3600 O O . ASP A 1 245 ? 18.48416 -6.78563 99.34329 1.000 12.28772 254 ASP A O 1
ATOM 3609 N N . LYS A 1 246 ? 19.24223 -4.72272 98.92990 1.000 10.48140 255 LYS A N 1
ATOM 3610 C CA . LYS A 1 246 ? 17.94048 -4.19975 98.55741 1.000 10.33517 255 LYS A CA 1
ATOM 3611 C C . LYS A 1 246 ? 18.06119 -3.50708 97.21266 1.000 9.80775 255 LYS A C 1
ATOM 3612 O O . LYS A 1 246 ? 19.14894 -3.06579 96.82656 1.000 10.30545 255 LYS A O 1
ATOM 3631 N N . PRO A 1 247 ? 16.95330 -3.36093 96.49272 1.000 9.37398 256 PRO A N 1
ATOM 3632 C CA . PRO A 1 247 ? 17.02803 -2.67938 95.19822 1.000 9.44212 256 PRO A CA 1
ATOM 3633 C C . PRO A 1 247 ? 17.43005 -1.21958 95.32584 1.000 9.15744 256 PRO A C 1
ATOM 3634 O O . PRO A 1 247 ? 17.11598 -0.54461 96.30663 1.000 9.52467 256 PRO A O 1
ATOM 3645 N N . HIS A 1 248 ? 18.08330 -0.73640 94.27017 1.000 8.87469 257 HIS A N 1
ATOM 3646 C CA . HIS A 1 248 ? 18.55595 0.63501 94.14777 1.000 8.97294 257 HIS A CA 1
ATOM 3647 C C . HIS A 1 248 ? 17.82732 1.26300 92.96383 1.000 8.69062 257 HIS A C 1
ATOM 3648 O O . HIS A 1 248 ? 17.94232 0.77527 91.83034 1.000 9.54646 257 HIS A O 1
ATO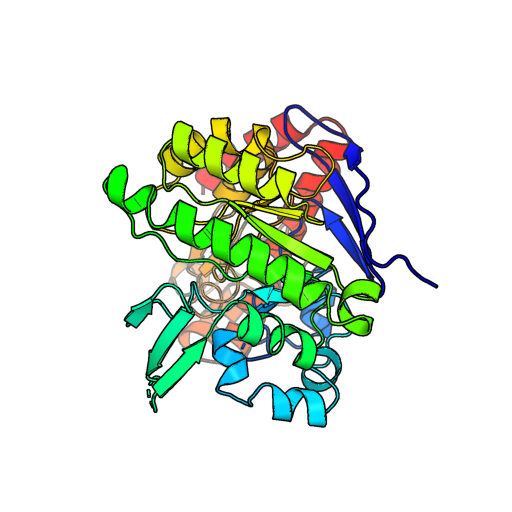M 3663 N N . TYR A 1 249 ? 17.10478 2.35366 93.20983 1.000 8.33030 258 TYR A N 1
ATOM 3664 C CA . TYR A 1 249 ? 16.20188 2.93934 92.22214 1.000 8.31887 258 TYR A CA 1
ATOM 3665 C C . TYR A 1 249 ? 16.63004 4.36829 91.90503 1.000 8.20305 258 TYR A C 1
ATOM 3666 O O . TYR A 1 249 ? 16.58307 5.24352 92.76567 1.000 9.32522 258 TYR A O 1
ATOM 3684 N N . LEU A 1 250 ? 17.04947 4.61543 90.67053 1.000 8.63004 259 LEU A N 1
ATOM 3685 C CA . LEU A 1 250 ? 17.42360 5.96531 90.25407 1.000 9.11471 259 LEU A CA 1
ATOM 3686 C C . LEU A 1 250 ? 16.19275 6.64644 89.67049 1.000 10.03839 259 LEU A C 1
ATOM 3687 O O . LEU A 1 250 ? 15.71477 6.27898 88.59164 1.000 10.63642 259 LEU A O 1
ATOM 3703 N N . MET A 1 251 ? 15.68202 7.64530 90.37570 1.000 9.81755 260 MET A N 1
ATOM 3704 C CA . MET A 1 251 ? 14.40750 8.24471 90.01085 1.000 9.90296 260 MET A CA 1
ATOM 3705 C C . MET A 1 251 ? 14.57829 9.23347 88.86258 1.000 10.15691 260 MET A C 1
ATOM 3706 O O . MET A 1 251 ? 15.46600 10.08893 88.88338 1.000 10.79232 260 MET A O 1
ATOM 3720 N N . GLY A 1 252 ? 13.70059 9.12660 87.87066 1.000 10.52325 261 GLY A N 1
ATOM 3721 C CA . GLY A 1 252 ? 13.61677 10.10955 86.80979 1.000 11.11535 261 GLY A CA 1
ATOM 3722 C C . GLY A 1 252 ? 14.68443 10.02545 85.74628 1.000 12.27640 261 GLY A C 1
ATOM 3723 O O . GLY A 1 252 ? 14.85820 10.98819 84.99749 1.000 14.90898 261 GLY A O 1
ATOM 3727 N N . VAL A 1 253 ? 15.39728 8.90625 85.65080 1.000 11.59742 262 VAL A N 1
ATOM 3728 C CA . VAL A 1 253 ? 16.46991 8.70488 84.68751 1.000 11.80693 262 VAL A CA 1
ATOM 3729 C C . VAL A 1 253 ? 16.13497 7.46241 83.86891 1.000 11.60908 262 VAL A C 1
ATOM 3730 O O . VAL A 1 253 ? 15.68223 6.46382 84.42461 1.000 12.09187 262 VAL A O 1
ATOM 3743 N N . GLY A 1 254 ? 16.33619 7.49565 82.54927 1.000 11.79310 263 GLY A N 1
ATOM 3744 C CA . GLY A 1 254 ? 16.84366 8.60272 81.76085 1.000 12.03519 263 GLY A CA 1
ATOM 3745 C C . GLY A 1 254 ? 16.99250 8.14776 80.30863 1.000 12.40872 263 GLY A C 1
ATOM 3746 O O . GLY A 1 254 ? 16.27333 7.26645 79.82762 1.000 13.31163 263 GLY A O 1
ATOM 3750 N N . LYS A 1 255 ? 17.92848 8.77215 79.61253 1.000 12.63121 264 LYS A N 1
ATOM 3751 C CA . LYS A 1 255 ? 18.25101 8.36898 78.25891 1.000 12.80378 264 LYS A CA 1
ATOM 3752 C C . LYS A 1 255 ? 18.88876 6.98475 78.27537 1.000 12.72729 264 LYS A C 1
ATOM 3753 O O . LYS A 1 255 ? 19.42451 6.55661 79.29618 1.000 13.11266 264 LYS A O 1
ATOM 3763 N N . PRO A 1 256 ? 18.88207 6.27737 77.13890 1.000 12.79728 265 PRO A N 1
ATOM 3764 C CA . PRO A 1 256 ? 19.46792 4.92741 77.13525 1.000 12.79713 265 PRO A CA 1
ATOM 3765 C C . PRO A 1 256 ? 20.88716 4.85776 77.68245 1.000 12.40306 265 PRO A C 1
ATOM 3766 O O . PRO A 1 256 ? 21.20124 3.93923 78.44697 1.000 12.32655 265 PRO A O 1
ATOM 3777 N N . ASP A 1 257 ? 21.76155 5.79055 77.29722 1.000 13.25629 266 ASP A N 1
ATOM 3778 C CA . ASP A 1 257 ? 23.12740 5.76427 77.80815 1.000 14.47407 266 ASP A CA 1
ATOM 3779 C C . ASP A 1 257 ? 23.20006 6.08952 79.29859 1.000 13.63591 266 ASP A C 1
ATOM 3780 O O . ASP A 1 257 ? 24.09095 5.58643 79.99587 1.000 13.42419 266 ASP A O 1
ATOM 3789 N N . ASP A 1 258 ? 22.29871 6.93981 79.80334 1.000 12.82698 267 ASP A N 1
ATOM 3790 C CA . ASP A 1 258 ? 22.22783 7.17635 81.24423 1.000 12.80501 267 ASP A CA 1
ATOM 3791 C C . ASP A 1 258 ? 21.94636 5.87159 81.97709 1.000 11.47977 267 ASP A C 1
ATOM 3792 O O . ASP A 1 258 ? 22.54684 5.58242 83.01945 1.000 11.77519 267 ASP A O 1
ATOM 3801 N N . ILE A 1 259 ? 20.99121 5.09454 81.45604 1.000 10.93301 268 ILE A N 1
ATOM 3802 C CA . ILE A 1 259 ? 20.60338 3.83330 82.07624 1.000 10.51336 268 ILE A CA 1
ATOM 3803 C C . ILE A 1 259 ? 21.77796 2.86691 82.10052 1.000 10.62393 268 ILE A C 1
ATOM 3804 O O . ILE A 1 259 ? 22.07361 2.24795 83.12915 1.000 10.67179 268 ILE A O 1
ATOM 3820 N N . VAL A 1 260 ? 22.45656 2.70285 80.96334 1.000 10.98962 269 VAL A N 1
ATOM 3821 C CA . VAL A 1 260 ? 23.56182 1.75040 80.91034 1.000 11.64114 269 VAL A CA 1
ATOM 3822 C C . VA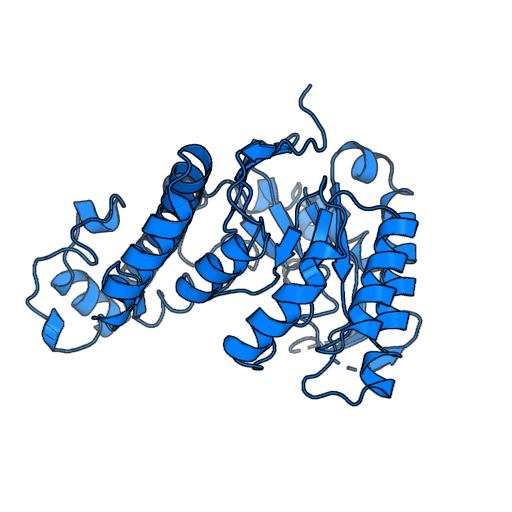L A 1 260 ? 24.62848 2.11515 81.93781 1.000 11.15814 269 VAL A C 1
ATOM 3823 O O . VAL A 1 260 ? 25.10108 1.25662 82.69539 1.000 11.68479 269 VAL A O 1
ATOM 3836 N N . GLY A 1 261 ? 25.02890 3.39167 81.97121 1.000 11.64843 270 GLY A N 1
ATOM 3837 C CA . GLY A 1 261 ? 26.05306 3.81922 82.90739 1.000 12.09852 270 GLY A CA 1
ATOM 3838 C C . GLY A 1 261 ? 25.60160 3.72327 84.35503 1.000 11.64820 270 GLY A C 1
ATOM 3839 O O . GLY A 1 261 ? 26.40628 3.43347 85.24548 1.000 11.97382 270 GLY A O 1
ATOM 3843 N N . ALA A 1 262 ? 24.31466 3.96763 84.61491 1.000 10.65560 271 ALA A N 1
ATOM 3844 C CA . ALA A 1 262 ? 23.80028 3.84171 85.97571 1.000 10.60796 271 ALA A CA 1
ATOM 3845 C C . ALA A 1 262 ? 23.78382 2.38407 86.42395 1.000 9.97521 271 ALA A C 1
ATOM 3846 O O . ALA A 1 262 ? 24.07944 2.08778 87.58602 1.000 10.35790 271 ALA A O 1
ATOM 3853 N N . VAL A 1 263 ? 23.44585 1.45113 85.52533 1.000 9.67230 272 VAL A N 1
ATOM 3854 C CA . VAL A 1 263 ? 23.53816 0.02584 85.85925 1.000 9.83432 272 VAL A CA 1
ATOM 3855 C C . VAL A 1 263 ? 24.97982 -0.36352 86.18522 1.000 10.97914 272 VAL A C 1
ATOM 3856 O O . VAL A 1 263 ? 25.23520 -1.12404 87.12939 1.000 11.06116 272 VAL A O 1
ATOM 3869 N N . GLU A 1 264 ? 25.93959 0.14556 85.40919 1.000 11.60922 273 GLU A N 1
ATOM 3870 C CA . GLU A 1 264 ? 27.35242 -0.08058 85.70081 1.000 12.14987 273 GLU A CA 1
ATOM 3871 C C . GLU A 1 264 ? 27.74223 0.41482 87.08464 1.000 12.52302 273 GLU A C 1
ATOM 3872 O O . GLU A 1 264 ? 28.79802 0.03008 87.59752 1.000 13.66388 273 GLU A O 1
ATOM 3884 N N . ARG A 1 265 ? 26.93593 1.28520 87.67977 1.000 11.68756 274 ARG A N 1
ATOM 3885 C CA . ARG A 1 265 ? 27.20439 1.85990 88.98576 1.000 11.85147 274 ARG A CA 1
ATOM 3886 C C . ARG A 1 265 ? 26.27731 1.30552 90.06949 1.000 11.43779 274 ARG A C 1
ATOM 3887 O O . ARG A 1 265 ? 26.28567 1.80978 91.19678 1.000 12.74959 274 ARG A O 1
ATOM 3908 N N . GLY A 1 266 ? 25.51137 0.25441 89.76875 1.000 11.04044 275 GLY A N 1
ATOM 3909 C CA . GLY A 1 266 ? 24.75194 -0.46943 90.76941 1.000 10.81403 275 GLY A CA 1
ATOM 3910 C C . GLY A 1 266 ? 23.27786 -0.14996 90.86578 1.000 10.52497 275 GLY A C 1
ATOM 3911 O O . GLY A 1 266 ? 22.64607 -0.55219 91.84964 1.000 10.54637 275 GLY A O 1
ATOM 3915 N N . ILE A 1 267 ? 22.70246 0.53375 89.88328 1.000 9.94848 276 ILE A N 1
ATOM 3916 C CA . ILE A 1 267 ? 21.27169 0.82912 89.88358 1.000 9.63039 276 ILE A CA 1
ATOM 3917 C C . ILE A 1 267 ? 20.49032 -0.34416 89.30436 1.000 9.36502 276 ILE A C 1
ATOM 3918 O O . ILE A 1 267 ? 20.87626 -0.93730 88.28584 1.000 10.12886 276 ILE A O 1
ATOM 3934 N N . ASP A 1 268 ? 19.35541 -0.65411 89.94339 1.000 8.75481 277 ASP A N 1
ATOM 3935 C CA . ASP A 1 268 ? 18.48246 -1.76444 89.57846 1.000 8.85824 277 ASP A CA 1
ATOM 3936 C C . ASP A 1 268 ? 17.14866 -1.34993 88.96737 1.000 8.63946 277 ASP A C 1
ATOM 3937 O O . ASP A 1 268 ? 16.46919 -2.20823 88.39687 1.000 9.36213 277 ASP A O 1
ATOM 3946 N N . MET A 1 269 ? 16.71197 -0.09776 89.12452 1.000 8.20770 278 MET A N 1
ATOM 3947 C CA . MET A 1 269 ? 15.38025 0.32171 88.70265 1.000 8.32164 278 MET A CA 1
ATOM 3948 C C . MET A 1 269 ? 15.43665 1.75956 88.22041 1.000 8.10563 278 MET A C 1
ATOM 3949 O O . MET A 1 269 ? 16.18711 2.57184 88.76043 1.000 8.45550 278 MET A O 1
ATOM 3963 N N . PHE A 1 270 ? 14.59703 2.06721 87.22492 1.000 8.19374 279 PHE A N 1
ATOM 3964 C CA . PHE A 1 270 ? 14.54189 3.35848 86.55311 1.000 8.58602 279 PHE A CA 1
ATOM 3965 C C . PHE A 1 270 ? 13.10327 3.68779 86.19426 1.000 8.77132 279 PHE A C 1
ATOM 3966 O O . PHE A 1 270 ? 12.30399 2.79349 85.92081 1.000 8.70124 279 PHE A O 1
ATOM 3983 N N . ASP A 1 271 ? 12.79866 4.98781 86.13949 1.000 10.18584 280 ASP A N 1
ATOM 3984 C CA . ASP A 1 271 ? 11.58651 5.48480 85.50127 1.000 10.34588 280 ASP A CA 1
ATOM 3985 C C . ASP A 1 271 ? 11.94632 6.75376 84.75435 1.000 10.34791 280 ASP A C 1
ATOM 3986 O O . ASP A 1 271 ? 12.81289 7.51054 85.19788 1.000 10.67869 280 ASP A O 1
ATOM 3995 N N . CYS A 1 272 ? 11.26735 7.00635 83.63068 1.000 10.40285 281 CYS A N 1
ATOM 3996 C CA A CYS A 1 272 ? 11.48675 8.24544 82.90361 0.732 11.28192 281 CYS A CA 1
ATOM 3997 C CA B CYS A 1 272 ? 11.36098 8.33013 83.04558 0.268 10.89177 281 CYS A CA 1
ATOM 3998 C C . CYS A 1 272 ? 10.33347 8.48054 81.93783 1.000 10.66604 281 CYS A C 1
ATOM 3999 O O . CYS A 1 272 ? 9.86296 7.51643 81.32574 1.000 11.01994 281 CYS A O 1
ATOM 4014 N N . VAL A 1 273 ? 9.95069 9.74341 81.73824 1.000 11.14381 282 VAL A N 1
ATOM 4015 C CA . VAL A 1 273 ? 8.94047 10.06690 80.73315 1.000 11.85176 282 VAL A CA 1
ATOM 4016 C C . VAL A 1 273 ? 9.49896 10.11535 79.32249 1.000 11.66833 282 VAL A C 1
ATOM 4017 O O . VAL A 1 273 ? 8.72306 10.19618 78.37116 1.000 12.45807 282 VAL A O 1
ATOM 4030 N N . LEU A 1 274 ? 10.81112 10.03836 79.15077 1.000 12.07877 283 LEU A N 1
ATOM 4031 C CA . LEU A 1 274 ? 11.38878 10.22989 77.82056 1.000 13.58282 283 LEU A CA 1
ATOM 4032 C C . LEU A 1 274 ? 10.77071 9.34677 76.74154 1.000 12.98444 283 LEU A C 1
ATOM 4033 O O . LEU A 1 274 ? 10.41008 9.87836 75.68384 1.000 13.75387 283 LEU A O 1
ATOM 4049 N N . PRO A 1 275 ? 10.66334 8.03021 76.89283 1.000 12.50038 284 PRO A N 1
ATOM 4050 C CA . PRO A 1 275 ? 10.17187 7.23573 75.75625 1.000 13.09644 284 PRO A CA 1
ATOM 4051 C C . PRO A 1 275 ? 8.75762 7.58787 75.34206 1.000 12.92226 284 PRO A C 1
ATOM 4052 O O . PRO A 1 275 ? 8.44677 7.62104 74.13788 1.000 13.44678 284 PRO A O 1
ATOM 4063 N N . THR A 1 276 ? 7.88437 7.84996 76.31915 1.000 12.09458 285 THR A N 1
ATOM 4064 C CA . THR A 1 276 ? 6.50794 8.21210 76.01332 1.000 12.17036 285 THR A CA 1
ATOM 4065 C C . THR A 1 276 ? 6.42605 9.63594 75.46296 1.000 12.61009 285 THR A C 1
ATOM 4066 O O . THR A 1 276 ? 5.87800 9.86395 74.37744 1.000 13.72251 285 THR A O 1
ATOM 4077 N N . ARG A 1 277 ? 7.00061 10.60282 76.17400 1.000 12.98235 286 ARG A N 1
ATOM 4078 C CA . ARG A 1 277 ? 6.90952 11.99525 75.75258 1.000 14.63233 286 ARG A CA 1
ATOM 4079 C C . ARG A 1 277 ? 7.60142 12.21574 74.41500 1.000 14.90805 286 ARG A C 1
ATOM 4080 O O . ARG A 1 277 ? 7.05310 12.87183 73.52055 1.000 14.61087 286 ARG A O 1
ATOM 4101 N N A SER A 1 278 ? 8.82294 11.68847 74.27100 0.526 15.78805 287 SER A N 1
ATOM 4102 N N B SER A 1 278 ? 8.80663 11.67606 74.24733 0.474 15.88817 287 SER A N 1
ATOM 4103 C CA A SER A 1 278 ? 9.55220 11.82027 73.01317 0.526 17.62755 287 SER A CA 1
ATOM 4104 C CA B SER A 1 278 ? 9.50334 11.91160 72.99006 0.474 17.73275 287 SER A CA 1
ATOM 4105 C C A SER A 1 278 ? 8.78701 11.17194 71.87809 0.526 17.15132 287 SER A C 1
ATOM 4106 C C B SER A 1 278 ? 8.85777 11.13722 71.84498 0.474 17.50438 287 SER A C 1
ATOM 4107 O O A SER A 1 278 ? 8.69786 11.72766 70.77559 0.526 17.16966 287 SER A O 1
ATOM 4108 O O B SER A 1 278 ? 8.90118 11.59398 70.69707 0.474 17.95567 287 SER A O 1
ATOM 4123 N N . GLY A 1 279 ? 8.23786 9.98813 72.13512 1.000 16.96629 288 GLY A N 1
ATOM 4124 C CA . GLY A 1 279 ? 7.50996 9.28043 71.10459 1.000 17.54413 288 GLY A CA 1
ATOM 4125 C C . GLY A 1 279 ? 6.41432 10.14306 70.52636 1.000 17.16607 288 GLY A C 1
ATOM 4126 O O . GLY A 1 279 ? 6.32719 10.30896 69.31191 1.000 17.33029 288 GLY A O 1
ATOM 4130 N N . ARG A 1 280 ? 5.58920 10.74441 71.39861 1.000 16.84184 289 ARG A N 1
ATOM 4131 C CA . ARG A 1 280 ? 4.50808 11.60074 70.92328 1.000 18.37442 289 ARG A CA 1
ATOM 4132 C C . ARG A 1 280 ? 5.04325 12.76432 70.10204 1.000 19.33155 289 ARG A C 1
ATOM 4133 O O . ARG A 1 280 ? 4.38025 13.21494 69.16154 1.000 20.53763 289 A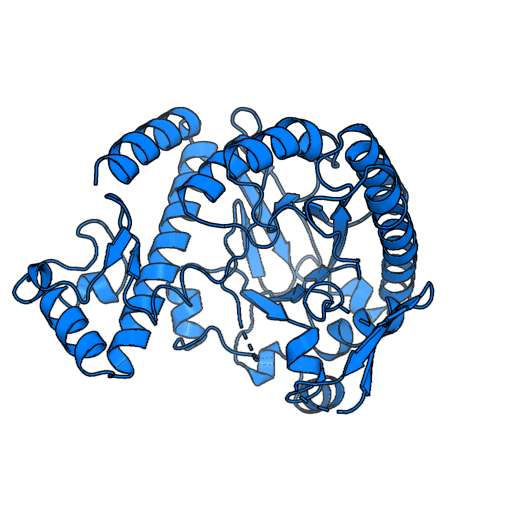RG A O 1
ATOM 4154 N N A ASN A 1 281 ? 6.24227 13.24708 70.42856 0.497 19.13594 290 ASN A N 1
ATOM 4155 N N B ASN A 1 281 ? 6.23646 13.25975 70.42509 0.503 19.04605 290 ASN A N 1
ATOM 4156 C CA A ASN A 1 281 ? 6.84162 14.39745 69.76333 0.497 20.29936 290 ASN A CA 1
ATOM 4157 C CA B ASN A 1 281 ? 6.81343 14.40053 69.72716 0.503 20.10419 290 ASN A CA 1
ATOM 4158 C C A ASN A 1 281 ? 7.56273 14.03978 68.46735 0.497 19.88506 290 ASN A C 1
ATOM 4159 C C B ASN A 1 281 ? 7.76583 13.99099 68.60697 0.503 19.42228 290 ASN A C 1
ATOM 4160 O O A ASN A 1 281 ? 8.01549 14.94921 67.76235 0.497 20.85957 290 ASN A O 1
ATOM 4161 O O B ASN A 1 281 ? 8.63342 14.78117 68.22125 0.503 19.77422 290 ASN A O 1
ATOM 4182 N N . GLY A 1 282 ? 7.65441 12.76195 68.11088 1.000 17.95242 291 GLY A N 1
ATOM 4183 C CA . GLY A 1 282 ? 8.31802 12.36345 66.88326 1.000 16.80072 291 GLY A CA 1
ATOM 4184 C C . GLY A 1 282 ? 9.72363 11.82056 67.01970 1.000 15.24529 291 GLY A C 1
ATOM 4185 O O . GLY A 1 282 ? 10.36895 11.57002 66.00273 1.000 16.38107 291 GLY A O 1
ATOM 4189 N N . GLN A 1 283 ? 10.22227 11.61159 68.22551 1.000 13.56062 292 GLN A N 1
ATOM 4190 C CA . GLN A 1 283 ? 11.56151 11.06743 68.40103 1.000 13.29410 292 GLN A CA 1
ATOM 4191 C C . GLN A 1 283 ? 11.45586 9.58047 68.70938 1.000 12.02389 292 GLN A C 1
ATOM 4192 O O . GLN A 1 283 ? 10.78724 9.19163 69.67015 1.000 12.80805 292 GLN A O 1
ATOM 4206 N N . ALA A 1 284 ? 12.10605 8.76259 67.88991 1.000 11.66401 293 ALA A N 1
ATOM 4207 C CA . ALA A 1 284 ? 12.16807 7.32312 68.08659 1.000 11.91521 293 ALA A CA 1
ATOM 4208 C C . ALA A 1 284 ? 13.57071 6.90268 68.49733 1.000 12.62154 293 ALA A C 1
ATOM 4209 O O . ALA A 1 284 ? 14.55878 7.33753 67.89583 1.000 14.55732 293 ALA A O 1
ATOM 4216 N N . PHE A 1 285 ? 13.65214 6.02650 69.49736 1.000 12.97822 294 PHE A N 1
ATOM 4217 C CA . PHE A 1 285 ? 14.92240 5.46844 69.92212 1.000 14.02478 294 PHE A CA 1
ATOM 4218 C C . PHE A 1 285 ? 15.27849 4.26233 69.06714 1.000 15.23762 294 PHE A C 1
ATOM 4219 O O . PHE A 1 285 ? 14.42241 3.41969 68.77846 1.000 18.07954 294 PHE A O 1
ATOM 4236 N N . THR A 1 286 ? 16.53373 4.20885 68.63199 1.000 15.17056 295 THR A N 1
ATOM 4237 C CA . THR A 1 286 ? 17.04105 3.09521 67.84704 1.000 15.45701 295 THR A CA 1
ATOM 4238 C C . THR A 1 286 ? 18.42106 2.72824 68.36989 1.000 15.08513 295 THR A C 1
ATOM 4239 O O . THR A 1 286 ? 19.05451 3.48976 69.10478 1.000 14.56410 295 THR A O 1
ATOM 4250 N N . TRP A 1 287 ? 18.88779 1.54207 67.97523 1.000 15.76137 296 TRP A N 1
ATOM 4251 C CA . TRP A 1 287 ? 20.21409 1.10693 68.39459 1.000 16.17992 296 TRP A CA 1
ATOM 4252 C C . TRP A 1 287 ? 21.30408 1.95721 67.77518 1.000 17.19354 296 TRP A C 1
ATOM 4253 O O . TRP A 1 287 ? 22.44222 1.91714 68.24708 1.000 17.18292 296 TRP A O 1
ATOM 4274 N N . ASP A 1 288 ? 20.97718 2.72380 66.73515 1.000 17.80994 297 ASP A N 1
ATOM 4275 C CA . ASP A 1 288 ? 21.88566 3.68898 66.13400 1.000 19.39012 297 ASP A CA 1
ATOM 4276 C C . ASP A 1 288 ? 21.57741 5.11116 66.59181 1.000 18.96286 297 ASP A C 1
ATOM 4277 O O . ASP A 1 288 ? 21.85335 6.07118 65.86970 1.000 20.98713 297 ASP A O 1
ATOM 4286 N N . GLY A 1 289 ? 20.98814 5.26356 67.77410 1.000 16.81706 298 GLY A N 1
ATOM 4287 C CA . GLY A 1 289 ? 20.69122 6.56677 68.31489 1.000 16.02606 298 GLY A CA 1
ATOM 4288 C C . GLY A 1 289 ? 19.27266 7.01070 68.01394 1.000 15.82867 298 GLY A C 1
ATOM 4289 O O . GLY A 1 289 ? 18.52917 6.34821 67.28282 1.000 17.69939 298 GLY A O 1
ATOM 4293 N N . PRO A 1 290 ? 18.86409 8.14256 68.57893 1.000 14.80509 299 PRO A N 1
ATOM 4294 C CA . PRO A 1 290 ? 17.51154 8.64296 68.31208 1.000 14.64940 299 PRO A CA 1
ATOM 4295 C C . PRO A 1 290 ? 17.40278 9.20373 66.90494 1.000 14.43651 299 PRO A C 1
ATOM 4296 O O . PRO A 1 290 ? 18.37834 9.70102 66.34109 1.000 14.83034 299 PRO A O 1
ATOM 4307 N N . ILE A 1 291 ? 16.19165 9.11962 66.34943 1.000 14.11848 300 ILE A N 1
ATOM 4308 C CA . ILE A 1 291 ? 15.85804 9.72515 65.06341 1.000 13.98726 300 ILE A CA 1
ATOM 4309 C C . ILE A 1 291 ? 14.60636 10.57578 65.22400 1.000 13.70022 300 ILE A C 1
ATOM 4310 O O . ILE A 1 291 ? 13.74800 10.28639 66.06123 1.000 14.38446 300 ILE A O 1
ATOM 4326 N N . ASN A 1 292 ? 14.50361 11.65060 64.43462 1.000 13.34031 301 ASN A N 1
ATOM 4327 C CA . ASN A 1 292 ? 13.27582 12.44744 64.39307 1.000 13.84156 301 ASN A CA 1
ATOM 4328 C C . ASN A 1 292 ? 12.50048 12.03984 63.16120 1.000 12.42381 301 ASN A C 1
ATOM 4329 O O . ASN A 1 292 ? 12.83716 12.42824 62.03800 1.000 11.99108 301 ASN A O 1
ATOM 4340 N N . ILE A 1 293 ? 11.44182 11.27207 63.39184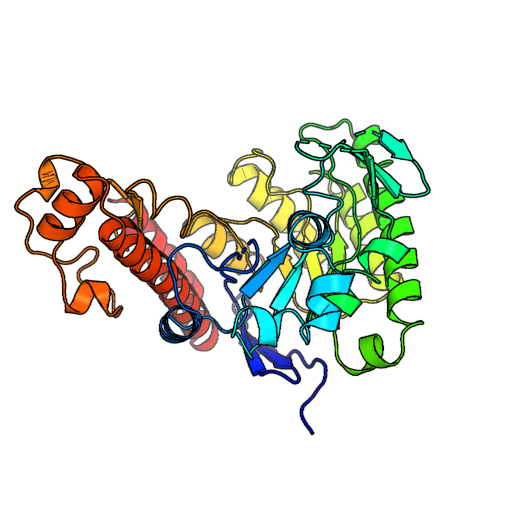 1.000 11.23900 302 ILE A N 1
ATOM 4341 C CA . ILE A 1 293 ? 10.70548 10.65990 62.30699 1.000 11.61255 302 ILE A CA 1
ATOM 4342 C C . ILE A 1 293 ? 10.01356 11.67858 61.42438 1.000 11.46230 302 ILE A C 1
ATOM 4343 O O . ILE A 1 293 ? 9.68566 11.35318 60.28095 1.000 12.69423 302 ILE A O 1
ATOM 4359 N N . ARG A 1 294 ? 9.78410 12.90256 61.90378 1.000 11.86097 303 ARG A N 1
ATOM 4360 C CA . ARG A 1 294 ? 9.19196 13.92021 61.04447 1.000 12.84988 303 ARG A CA 1
ATOM 4361 C C . ARG A 1 294 ? 10.14557 14.39517 59.96125 1.000 12.69623 303 ARG A C 1
ATOM 4362 O O . ARG A 1 294 ? 9.69770 15.02101 58.98815 1.000 13.45360 303 ARG A O 1
ATOM 4383 N N . ASN A 1 295 ? 11.44626 14.15947 60.11651 1.000 12.15641 304 ASN A N 1
ATOM 4384 C CA . ASN A 1 295 ? 12.40970 14.66837 59.14306 1.000 13.19062 304 ASN A CA 1
ATOM 4385 C C . ASN A 1 295 ? 12.10676 14.13886 57.74730 1.000 13.89836 304 ASN A C 1
ATOM 4386 O O . ASN A 1 295 ? 11.70855 12.98213 57.56477 1.000 12.82106 304 ASN A O 1
ATOM 4397 N N . ALA A 1 296 ? 12.33192 15.00511 56.75722 1.000 15.27094 305 ALA A N 1
ATOM 4398 C CA . ALA A 1 296 ? 12.03599 14.68184 55.36707 1.000 16.27261 305 ALA A CA 1
ATOM 4399 C C . ALA A 1 296 ? 12.73942 13.41625 54.90747 1.000 15.72510 305 ALA A C 1
ATOM 4400 O O . ALA A 1 296 ? 12.24527 12.73340 53.99748 1.000 16.71021 305 ALA A O 1
ATOM 4407 N N . ARG A 1 297 ? 13.89389 13.09201 55.49039 1.000 15.86061 306 ARG A N 1
ATOM 4408 C CA . ARG A 1 297 ? 14.64373 11.93864 55.01440 1.000 17.13198 306 ARG A CA 1
ATOM 4409 C C . ARG A 1 297 ? 13.89803 10.62963 55.20128 1.000 14.71762 306 ARG A C 1
ATOM 4410 O O . ARG A 1 297 ? 14.29886 9.62968 54.59442 1.000 15.47243 306 ARG A O 1
ATOM 4431 N N . PHE A 1 298 ? 12.82309 10.61216 55.99418 1.000 12.86939 307 PHE A N 1
ATOM 4432 C CA . PHE A 1 298 ? 12.07347 9.38619 56.24170 1.000 12.27589 307 PHE A CA 1
ATOM 4433 C C . PHE A 1 298 ? 10.82730 9.24040 55.37311 1.000 12.41606 307 PHE A C 1
ATOM 4434 O O . PHE A 1 298 ? 10.12746 8.23620 55.49017 1.000 12.06167 307 PHE A O 1
ATOM 4451 N N . SER A 1 299 ? 10.55379 10.19192 54.48246 1.000 13.25406 308 SER A N 1
ATOM 4452 C CA . SER A 1 299 ? 9.26065 10.21531 53.80568 1.000 14.70133 308 SER A CA 1
ATOM 4453 C C . SER A 1 299 ? 9.03531 9.00222 52.90704 1.000 13.72888 308 SER A C 1
ATOM 4454 O O . SER A 1 299 ? 7.87970 8.65550 52.63137 1.000 13.56882 308 SER A O 1
ATOM 4462 N N . GLU A 1 300 ? 10.10832 8.37277 52.40512 1.000 13.37177 309 GLU A N 1
ATOM 4463 C CA . GLU A 1 300 ? 9.98359 7.20004 51.54160 1.000 14.03084 309 GLU A CA 1
ATOM 4464 C C . GLU A 1 300 ? 10.78299 6.01442 52.07317 1.000 13.55836 309 GLU A C 1
ATOM 4465 O O . GLU A 1 300 ? 11.08690 5.08978 51.32189 1.000 14.62074 309 GLU A O 1
ATOM 4477 N N . ASP A 1 301 ? 11.09131 6.00587 53.36665 1.000 12.21565 310 ASP A N 1
ATOM 4478 C CA . ASP A 1 301 ? 11.92108 4.97462 53.97151 1.000 11.60194 310 ASP A CA 1
ATOM 4479 C C . ASP A 1 301 ? 11.01020 3.82431 54.38948 1.000 11.62136 310 ASP A C 1
ATOM 4480 O O . ASP A 1 301 ? 10.20763 3.95375 55.32030 1.000 11.73826 310 ASP A O 1
ATOM 4489 N N . LEU A 1 302 ? 11.11814 2.70330 53.68609 1.000 11.28903 311 LEU A N 1
ATOM 4490 C CA . LEU A 1 302 ? 10.27878 1.53968 53.95235 1.000 11.95645 311 LEU A CA 1
ATOM 4491 C C . LEU A 1 302 ? 10.78598 0.67434 55.09159 1.000 11.81120 311 LEU A C 1
ATOM 4492 O O . LEU A 1 302 ? 10.09053 -0.27324 55.47971 1.000 13.17214 311 LEU A O 1
ATOM 4508 N N . LYS A 1 303 ? 11.95610 0.97558 55.64610 1.000 11.97694 312 LYS A N 1
ATOM 4509 C CA . LYS A 1 303 ? 12.43217 0.21952 56.78880 1.000 11.69093 312 LYS A CA 1
ATOM 4510 C C . LYS A 1 303 ? 11.58445 0.54727 58.01721 1.000 11.01288 312 LYS A C 1
ATOM 4511 O O . LYS A 1 303 ? 11.01079 1.63358 58.10975 1.000 11.00540 312 LYS A O 1
ATOM 4530 N N . PRO A 1 304 ? 11.49754 -0.37035 58.97206 1.000 11.42865 313 PRO A N 1
ATOM 4531 C CA . PRO A 1 304 ? 10.86083 -0.04716 60.25354 1.000 11.54302 313 PRO A CA 1
ATOM 4532 C C . PRO A 1 304 ? 11.70330 0.95512 61.02930 1.000 11.00897 313 PRO A C 1
ATOM 4533 O O . PRO A 1 304 ? 12.84616 1.26957 60.67975 1.000 11.42877 313 PRO A O 1
ATOM 4544 N N . LEU A 1 305 ? 11.12039 1.45804 62.12017 1.000 10.52411 314 LEU A N 1
ATOM 4545 C CA . LEU A 1 305 ? 11.83750 2.41639 62.95760 1.000 10.97861 314 LEU A CA 1
ATOM 4546 C C . LEU A 1 305 ? 13.23777 1.91309 63.29195 1.000 12.04081 314 LEU A C 1
ATOM 4547 O O . LEU A 1 305 ? 14.21350 2.66475 63.19970 1.000 12.87812 314 LEU A O 1
ATOM 4563 N N . ASP A 1 306 ? 13.35504 0.64149 63.67273 1.000 12.44173 315 ASP A N 1
ATOM 4564 C CA . ASP A 1 306 ? 14.65122 0.01898 63.90703 1.000 13.90637 315 ASP A CA 1
ATOM 4565 C C . ASP A 1 306 ? 14.61819 -1.38938 63.32762 1.000 14.94674 315 ASP A C 1
ATOM 4566 O O . ASP A 1 306 ? 13.71562 -2.17184 63.63289 1.000 15.30812 315 ASP A O 1
ATOM 4575 N N . SER A 1 307 ? 15.59389 -1.70611 62.48234 1.000 17.62537 316 SER A N 1
ATOM 4576 C CA . SER A 1 307 ? 15.57949 -2.97552 61.76422 1.000 19.54037 316 SER A CA 1
ATOM 4577 C C . SER A 1 307 ? 15.99325 -4.16838 62.62000 1.000 20.95038 316 SER A C 1
ATOM 4578 O O . SER A 1 307 ? 15.95815 -5.29497 62.12169 1.000 22.59843 316 SER A O 1
ATOM 4586 N N . GLU A 1 308 ? 16.37000 -3.96714 63.88254 1.000 21.15278 317 GLU A N 1
ATOM 4587 C CA . GLU A 1 308 ? 16.62267 -5.07555 64.79229 1.000 22.06726 317 GLU A CA 1
ATOM 4588 C C . GLU A 1 308 ? 15.58860 -5.17778 65.90472 1.000 20.59429 317 GLU A C 1
ATOM 4589 O O . GLU A 1 308 ? 15.59253 -6.16454 66.64460 1.000 22.63898 317 GLU A O 1
ATOM 4601 N N . CYS A 1 309 ? 14.68057 -4.21360 66.00833 1.000 17.01851 318 CYS A N 1
ATOM 4602 C CA . CYS A 1 309 ? 13.68445 -4.20560 67.06671 1.000 14.84068 318 CYS A CA 1
ATOM 4603 C C . CYS A 1 309 ? 12.64505 -5.29748 66.85459 1.000 14.41306 318 CYS A C 1
ATOM 4604 O O . CYS A 1 309 ? 12.16874 -5.51806 65.74162 1.000 15.23577 318 CYS A O 1
ATOM 4611 N N . HIS A 1 310 ? 12.27241 -5.96447 67.94164 1.000 14.54862 319 HIS A N 1
ATOM 4612 C CA . HIS A 1 310 ? 11.29407 -7.04210 67.90707 1.000 15.69610 319 HIS A CA 1
ATOM 4613 C C . HIS A 1 310 ? 9.85833 -6.57660 68.13477 1.000 14.28472 319 HIS A C 1
ATOM 4614 O O . HIS A 1 310 ? 8.95344 -7.41441 68.18753 1.000 15.85251 319 HIS A O 1
ATOM 4628 N N . CYS A 1 311 ? 9.61138 -5.27918 68.26190 1.000 12.47549 320 CYS A N 1
ATOM 4629 C CA . CYS A 1 311 ? 8.27530 -4.84715 68.65147 1.000 11.65221 320 CYS A CA 1
ATOM 4630 C C . CYS A 1 311 ? 7.27378 -4.99490 67.50576 1.000 11.30696 320 CYS A C 1
ATOM 4631 O O . CYS A 1 311 ? 7.62947 -5.13279 66.33457 1.000 11.93009 320 CYS A O 1
ATOM 4638 N N . ALA A 1 312 ? 5.99468 -4.96585 67.87088 1.000 11.01526 321 ALA A N 1
ATOM 4639 C CA . ALA A 1 312 ? 4.93269 -5.14109 66.88859 1.000 11.94193 321 ALA A CA 1
ATOM 4640 C C . ALA A 1 312 ? 4.91756 -4.02245 65.85933 1.000 11.65855 321 ALA A C 1
ATOM 4641 O O . ALA A 1 312 ? 4.53465 -4.24773 64.70347 1.000 13.09776 321 ALA A O 1
ATOM 4648 N N . VAL A 1 313 ? 5.28601 -2.80602 66.25328 1.000 10.46296 322 VAL A N 1
ATOM 4649 C CA . VAL A 1 313 ? 5.30242 -1.69736 65.30699 1.000 10.64969 322 VAL A CA 1
ATOM 4650 C C . VAL A 1 313 ? 6.32714 -1.95724 64.21939 1.000 10.79584 322 VAL A C 1
ATOM 4651 O O . VAL A 1 313 ? 6.06723 -1.74163 63.02607 1.000 11.46348 322 VAL A O 1
ATOM 4664 N N . CYS A 1 314 ? 7.50630 -2.43433 64.61385 1.000 10.38007 323 CYS A N 1
ATOM 4665 C CA . CYS A 1 314 ? 8.57419 -2.67479 63.65181 1.000 10.64297 323 CYS A CA 1
ATOM 4666 C C . CYS A 1 314 ? 8.32623 -3.91961 62.80815 1.000 11.85881 323 CYS A C 1
ATOM 4667 O O . CYS A 1 314 ? 8.94909 -4.07149 61.75238 1.000 13.16500 323 CYS A O 1
ATOM 4674 N N . GLN A 1 315 ? 7.40377 -4.78811 63.21942 1.000 12.04651 324 GLN A N 1
ATOM 4675 C CA . GLN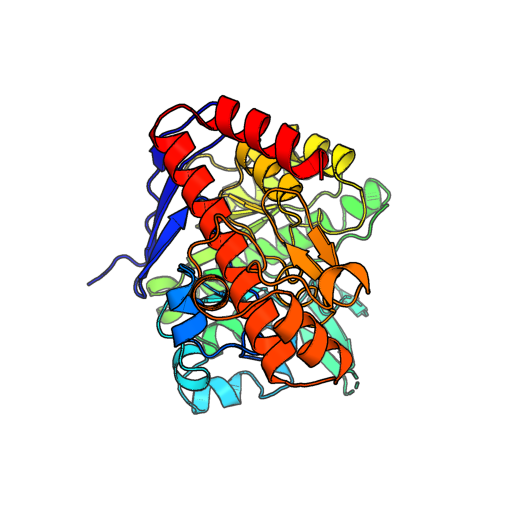 A 1 315 ? 6.99010 -5.90242 62.37982 1.000 13.72114 324 GLN A CA 1
ATOM 4676 C C . GLN A 1 315 ? 6.04012 -5.47184 61.27177 1.000 13.64073 324 GLN A C 1
ATOM 4677 O O . GLN A 1 315 ? 5.97467 -6.14857 60.23638 1.000 15.30604 324 GLN A O 1
ATOM 4684 N N . LYS A 1 316 ? 5.31461 -4.36485 61.45207 1.000 12.84440 325 LYS A N 1
ATOM 4685 C CA . LYS A 1 316 ? 4.12027 -4.07541 60.66035 1.000 13.84489 325 LYS A CA 1
ATOM 4686 C C . LYS A 1 316 ? 4.13235 -2.75583 59.88560 1.000 13.42284 325 LYS A C 1
ATOM 4687 O O . LYS A 1 316 ? 3.40546 -2.65877 58.89253 1.000 15.97002 325 LYS A O 1
ATOM 4700 N N . TRP A 1 317 ? 4.87495 -1.73089 60.32076 1.000 11.18615 326 TRP A N 1
ATOM 4701 C CA . TRP A 1 317 ? 4.78843 -0.40916 59.70257 1.000 10.83856 326 TRP A CA 1
ATOM 4702 C C . TRP A 1 317 ? 6.16731 0.17846 59.44112 1.000 10.65102 326 TRP A C 1
ATOM 4703 O O . TRP A 1 317 ? 7.13435 -0.07728 60.16392 1.000 11.33392 326 TRP A O 1
ATOM 4724 N N . SER A 1 318 ? 6.23462 0.96962 58.38462 1.000 9.83674 327 SER A N 1
ATOM 4725 C CA . SER A 1 318 ? 7.45646 1.62120 57.96358 1.000 9.94063 327 SER A CA 1
ATOM 4726 C C . SER A 1 318 ? 7.64379 2.98502 58.61056 1.000 9.79923 327 SER A C 1
ATOM 4727 O O . SER A 1 318 ? 6.69902 3.65149 59.04398 1.000 9.87772 327 SER A O 1
ATOM 4735 N N . ARG A 1 319 ? 8.90557 3.42063 58.59068 1.000 9.42725 328 ARG A N 1
ATOM 4736 C CA . ARG A 1 319 ? 9.24443 4.80513 58.88030 1.000 9.59830 328 ARG A CA 1
ATOM 4737 C C . ARG A 1 319 ? 8.41039 5.76562 58.04846 1.000 9.50498 328 ARG A C 1
ATOM 4738 O O . ARG A 1 319 ? 7.92521 6.77841 58.56664 1.000 9.80933 328 ARG A O 1
ATOM 4759 N N . ALA A 1 320 ? 8.24518 5.48046 56.74998 1.000 9.52572 329 ALA A N 1
ATOM 4760 C CA . ALA A 1 320 ? 7.49113 6.38013 55.87932 1.000 9.94574 329 ALA A CA 1
ATOM 4761 C C . ALA A 1 320 ? 6.06182 6.56586 56.37296 1.000 9.65867 329 ALA A C 1
ATOM 4762 O O . ALA A 1 320 ? 5.53079 7.68158 56.36453 1.000 9.50296 329 ALA A O 1
ATOM 4769 N N . TYR A 1 321 ? 5.40962 5.48180 56.78224 1.000 9.12679 330 TYR A N 1
ATOM 4770 C CA . TYR A 1 321 ? 4.04101 5.60069 57.25825 1.000 8.64860 330 TYR A CA 1
ATOM 4771 C C . TYR A 1 321 ? 3.97998 6.37463 58.56585 1.000 8.92860 330 TYR A C 1
ATOM 4772 O O . TYR A 1 321 ? 3.12634 7.24908 58.73703 1.000 9.09592 330 TYR A O 1
ATOM 4790 N N . ILE A 1 322 ? 4.87492 6.06827 59.50026 1.000 8.59233 331 ILE A N 1
ATOM 4791 C CA . ILE A 1 322 ? 4.84215 6.74093 60.78975 1.000 8.61963 331 ILE A CA 1
ATOM 4792 C C . ILE A 1 322 ? 5.19018 8.21830 60.63396 1.000 8.78195 331 ILE A C 1
ATOM 4793 O O . ILE A 1 322 ? 4.58591 9.08057 61.28123 1.000 9.42978 331 ILE A O 1
ATOM 4809 N N . HIS A 1 323 ? 6.14263 8.53096 59.74583 1.000 9.16515 332 HIS A N 1
ATOM 4810 C CA . HIS A 1 323 ? 6.44762 9.91074 59.38104 1.000 9.78753 332 HIS A CA 1
ATOM 4811 C C . HIS A 1 323 ? 5.18843 10.64033 58.92845 1.000 9.89172 332 HIS A C 1
ATOM 4812 O O . HIS A 1 323 ? 4.89745 11.75216 59.37898 1.000 10.59180 332 HIS A O 1
ATOM 4827 N N . HIS A 1 324 ? 4.43125 10.01407 58.02446 1.000 9.70696 333 HIS A N 1
ATOM 4828 C CA . HIS A 1 324 ? 3.18172 10.59783 57.54714 1.000 9.90083 333 HIS A CA 1
ATOM 4829 C C . HIS A 1 324 ? 2.19978 10.83386 58.69353 1.000 9.66392 333 HIS A C 1
ATOM 4830 O O . HIS A 1 324 ? 1.60874 11.91281 58.80591 1.000 10.81804 333 HIS A O 1
ATOM 4844 N N . LEU A 1 325 ? 2.03061 9.84448 59.57306 1.000 9.69653 334 LEU A N 1
ATOM 4845 C CA . LEU A 1 325 ? 1.06901 9.98538 60.65990 1.000 9.43782 334 LEU A CA 1
ATOM 4846 C C . LEU A 1 325 ? 1.44470 11.12412 61.59578 1.000 10.07984 334 LEU A C 1
ATOM 4847 O O . LEU A 1 325 ? 0.58502 11.90759 62.01454 1.000 11.09435 334 LEU A O 1
ATOM 4863 N N . ILE A 1 326 ? 2.71506 11.19309 61.99824 1.000 9.98234 335 ILE A N 1
ATOM 4864 C CA . ILE A 1 326 ? 3.12423 12.22168 62.95202 1.000 11.00141 335 ILE A CA 1
ATOM 4865 C C . ILE A 1 326 ? 2.98410 13.60694 62.32357 1.000 12.64439 335 ILE A C 1
ATOM 4866 O O . ILE A 1 326 ? 2.48544 14.54951 62.95248 1.000 13.56207 335 ILE A O 1
ATOM 4882 N N . ARG A 1 327 ? 3.38795 13.75455 61.06360 1.000 13.12031 336 ARG A N 1
ATOM 4883 C CA . ARG A 1 327 ? 3.23724 15.04848 60.40623 1.000 14.53284 336 ARG A CA 1
ATOM 4884 C C . ARG A 1 327 ? 1.77091 15.44302 60.27577 1.000 15.65149 336 ARG A C 1
ATOM 4885 O O . ARG A 1 327 ? 1.44604 16.63562 60.32668 1.000 17.19182 336 ARG A O 1
ATOM 4906 N N . ALA A 1 328 ? 0.87603 14.46583 60.10860 1.000 15.82070 337 ALA A N 1
ATOM 4907 C CA . ALA A 1 328 ? -0.55637 14.72018 60.00589 1.000 16.78481 337 ALA A CA 1
ATOM 4908 C C . ALA A 1 328 ? -1.22255 14.93717 61.35914 1.000 16.85333 337 ALA A C 1
ATOM 4909 O O . ALA A 1 328 ? -2.42623 15.20360 61.38739 1.000 19.33045 337 ALA A O 1
ATOM 4916 N N . GLY A 1 329 ? -0.49181 14.81299 62.46891 1.000 16.03862 338 GLY A N 1
ATOM 4917 C CA . GLY A 1 329 ? -1.08756 14.95715 63.78629 1.000 15.90094 338 GLY A CA 1
ATOM 4918 C C . GLY A 1 329 ? -2.01800 13.83076 64.16392 1.000 14.79038 338 GLY A C 1
ATOM 4919 O O . GLY A 1 329 ? -2.91484 14.01360 64.99886 1.000 16.32526 338 GLY A O 1
ATOM 4923 N N . GLU A 1 330 ? -1.83088 12.66133 63.57130 1.000 12.99247 339 GLU A N 1
ATOM 4924 C CA . GLU A 1 330 ? -2.72445 11.53794 63.79343 1.000 12.23848 339 GLU A CA 1
ATOM 4925 C C . GLU A 1 330 ? -2.39973 10.80113 65.08851 1.000 11.58430 339 GLU A C 1
ATOM 4926 O O . GLU A 1 330 ? -1.23507 10.51377 65.39736 1.000 12.27936 339 GLU A O 1
ATOM 4938 N N . ILE A 1 331 ? -3.45887 10.45313 65.81886 1.000 10.99843 340 ILE A N 1
ATOM 4939 C CA . ILE A 1 331 ? -3.30955 9.72161 67.07288 1.000 11.13289 340 ILE A CA 1
ATOM 4940 C C . ILE A 1 331 ? -2.54694 8.42003 66.87291 1.000 10.31492 340 ILE A C 1
ATOM 4941 O O . ILE A 1 331 ? -1.71828 8.04463 67.70738 1.000 10.67016 340 ILE A O 1
ATOM 4957 N N . LEU A 1 332 ? -2.80637 7.70500 65.77507 1.000 9.40036 341 LEU A N 1
ATOM 4958 C CA . LEU A 1 332 ? -2.08656 6.45634 65.55219 1.000 9.43074 341 LEU A CA 1
ATOM 4959 C C . LEU A 1 332 ? -0.58066 6.68673 65.50441 1.000 8.80304 341 LEU A C 1
ATOM 4960 O O . LEU A 1 332 ? 0.18869 5.80958 65.88789 1.000 8.85180 341 LEU A O 1
ATOM 4976 N N . GLY A 1 333 ? -0.12658 7.83632 64.99744 1.000 8.88648 342 GLY A N 1
ATOM 4977 C CA . GLY A 1 333 ? 1.30213 8.11041 65.02809 1.000 9.66370 342 GLY A CA 1
ATOM 4978 C C . GLY A 1 333 ? 1.86371 8.08507 66.43817 1.000 9.17010 342 GLY A C 1
ATOM 4979 O O . GLY A 1 333 ? 2.91135 7.48361 66.69782 1.000 9.46362 342 GLY A O 1
ATOM 4983 N N . ALA A 1 334 ? 1.19001 8.77557 67.36214 1.000 9.87181 343 ALA A N 1
ATOM 4984 C CA . ALA A 1 334 ? 1.62496 8.77214 68.75482 1.000 10.00561 343 ALA A CA 1
ATOM 4985 C C . ALA A 1 334 ? 1.58442 7.36397 69.33781 1.000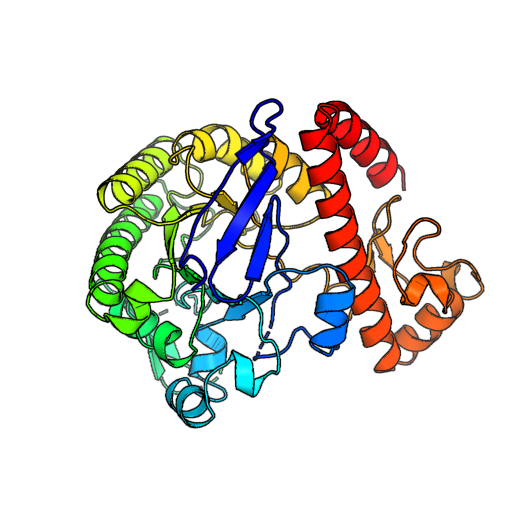 9.07435 343 ALA A C 1
ATOM 4986 O O . ALA A 1 334 ? 2.48699 6.96454 70.08231 1.000 9.19792 343 ALA A O 1
ATOM 4993 N N . MET A 1 335 ? 0.53668 6.60282 69.01912 1.000 8.81326 344 MET A N 1
ATOM 4994 C CA . MET A 1 335 ? 0.42288 5.23130 69.51128 1.000 8.65181 344 MET A CA 1
ATOM 4995 C C . MET A 1 335 ? 1.61164 4.38867 69.07285 1.000 8.24440 344 MET A C 1
ATOM 4996 O O . MET A 1 335 ? 2.21475 3.66583 69.87472 1.000 8.54107 344 MET A O 1
ATOM 5010 N N . LEU A 1 336 ? 1.94346 4.44940 67.78063 1.000 8.11340 345 LEU A N 1
ATOM 5011 C CA . LEU A 1 336 ? 2.98659 3.58110 67.24910 1.000 8.30655 345 LEU A CA 1
ATOM 5012 C C . LEU A 1 336 ? 4.35972 3.99890 67.74749 1.000 7.86368 345 LEU A C 1
ATOM 5013 O O . LEU A 1 336 ? 5.18220 3.14772 68.11462 1.000 8.19519 345 LEU A O 1
ATOM 5029 N N . MET A 1 337 ? 4.62618 5.30201 67.78578 1.000 8.25830 346 MET A N 1
ATOM 5030 C CA . MET A 1 337 ? 5.90729 5.77564 68.29023 1.000 8.93048 346 MET A CA 1
ATOM 5031 C C . MET A 1 337 ? 6.09351 5.39177 69.75076 1.000 8.71867 346 MET A C 1
ATOM 5032 O O . MET A 1 337 ? 7.19254 5.00257 70.16183 1.000 9.51238 346 MET A O 1
ATOM 5046 N N . THR A 1 338 ? 5.03811 5.53967 70.55524 1.000 9.00407 347 THR A N 1
ATOM 5047 C CA . THR A 1 338 ? 5.14846 5.25315 71.98009 1.000 9.20301 347 THR A CA 1
ATOM 5048 C C . THR A 1 338 ? 5.35334 3.76907 72.22409 1.000 8.85697 347 THR A C 1
ATOM 5049 O O . THR A 1 338 ? 6.18838 3.38061 73.05026 1.000 9.35646 347 THR A O 1
ATOM 5060 N N . GLU A 1 339 ? 4.60676 2.92209 71.51919 1.000 8.55788 348 GLU A N 1
ATOM 5061 C CA . GLU A 1 339 ? 4.79186 1.49087 71.68830 1.000 8.44611 348 GLU A CA 1
ATOM 5062 C C . GLU A 1 339 ? 6.21328 1.09119 71.32929 1.000 8.54677 348 GLU A C 1
ATOM 5063 O O . GLU A 1 339 ? 6.86298 0.34499 72.06331 1.000 9.25690 348 GLU A O 1
ATOM 5075 N N . HIS A 1 340 ? 6.71408 1.57293 70.18712 1.000 8.46344 349 HIS A N 1
ATOM 5076 C CA . HIS A 1 340 ? 8.07293 1.24002 69.80951 1.000 8.91475 349 HIS A CA 1
ATOM 5077 C C . HIS A 1 340 ? 9.07273 1.72759 70.86035 1.000 9.04214 349 HIS A C 1
ATOM 5078 O O . HIS A 1 340 ? 9.99658 1.00225 71.22875 1.000 9.02630 349 HIS A O 1
ATOM 5092 N N . ASN A 1 341 ? 8.94017 2.97559 71.31858 1.000 8.80229 350 ASN A N 1
ATOM 5093 C CA . ASN A 1 341 ? 9.93540 3.50244 72.25794 1.000 8.81999 350 ASN A CA 1
ATOM 5094 C C . ASN A 1 341 ? 9.92934 2.72832 73.57179 1.000 8.88990 350 ASN A C 1
ATOM 5095 O O . ASN A 1 341 ? 10.99318 2.45649 74.13750 1.000 9.44179 350 ASN A O 1
ATOM 5106 N N . ILE A 1 342 ? 8.74704 2.40605 74.09590 1.000 8.80302 351 ILE A N 1
ATOM 5107 C CA . ILE A 1 342 ? 8.70219 1.62632 75.32950 1.000 9.55477 351 ILE A CA 1
ATOM 5108 C C . ILE A 1 342 ? 9.26081 0.22832 75.09441 1.000 9.07079 351 ILE A C 1
ATOM 5109 O O . ILE A 1 342 ? 9.99842 -0.30506 75.92601 1.000 10.15617 351 ILE A O 1
ATOM 5125 N N . ALA A 1 343 ? 8.94602 -0.37936 73.95216 1.000 9.19637 352 ALA A N 1
ATOM 5126 C CA . ALA A 1 343 ? 9.52407 -1.67892 73.61547 1.000 9.74536 352 ALA A CA 1
ATOM 5127 C C . ALA A 1 343 ? 11.03947 -1.60730 73.47578 1.000 9.75428 352 ALA A C 1
ATOM 5128 O O . ALA A 1 343 ? 11.74723 -2.52521 73.90985 1.000 10.14930 352 ALA A O 1
ATOM 5135 N N . PHE A 1 344 ? 11.55811 -0.53455 72.86636 1.000 10.01449 353 PHE A N 1
ATOM 5136 C CA . PHE A 1 344 ? 13.00442 -0.36636 72.76291 1.000 10.38011 353 PHE A CA 1
ATOM 5137 C C . PHE A 1 344 ? 13.62625 -0.32222 74.15180 1.000 9.78857 353 PHE A C 1
ATOM 5138 O O . PHE A 1 344 ? 14.62693 -0.99057 74.42213 1.000 10.17409 353 PHE A O 1
ATOM 5155 N N . TYR A 1 345 ? 13.04683 0.47270 75.04788 1.000 9.35297 354 TYR A N 1
ATOM 5156 C CA . TYR A 1 345 ? 13.56349 0.53736 76.41146 1.000 9.44787 354 TYR A CA 1
ATOM 5157 C C . TYR A 1 345 ? 13.53554 -0.83514 77.07886 1.000 9.22128 354 TYR A C 1
ATOM 5158 O O . TYR A 1 345 ? 14.47949 -1.20922 77.78123 1.000 9.62485 354 TYR A O 1
ATOM 5176 N N . GLN A 1 346 ? 12.45708 -1.59294 76.89164 1.000 8.93798 355 GLN A N 1
ATOM 5177 C CA . GLN A 1 346 ? 12.38965 -2.92369 77.49308 1.000 9.04664 355 GLN A CA 1
ATOM 5178 C C . GLN A 1 346 ? 13.41505 -3.87183 76.88544 1.000 9.70177 355 GLN A C 1
ATOM 5179 O O . GLN A 1 346 ? 13.98423 -4.70795 77.59554 1.000 10.25236 355 GLN A O 1
ATOM 5193 N N . GLN A 1 347 ? 13.64838 -3.78029 75.57626 1.000 9.81715 356 GLN A N 1
ATOM 5194 C CA . GLN A 1 347 ? 14.67101 -4.61530 74.94732 1.000 10.71319 356 GLN A CA 1
ATOM 5195 C C . GLN A 1 347 ? 16.06348 -4.22882 75.42364 1.000 10.33487 356 GLN A C 1
ATOM 5196 O O . GLN A 1 347 ? 16.91928 -5.09748 75.61742 1.000 10.96337 356 GLN A O 1
ATOM 5210 N N . LEU A 1 348 ? 16.30251 -2.93676 75.64509 1.000 10.07214 357 LEU A N 1
ATOM 5211 C CA . LEU A 1 348 ? 17.54763 -2.51132 76.27165 1.000 10.40001 357 LEU A CA 1
ATOM 5212 C C . LEU A 1 348 ? 17.70019 -3.15253 77.64470 1.000 9.68523 357 LEU A C 1
ATOM 5213 O O . LEU A 1 348 ? 18.75659 -3.70606 77.97340 1.000 10.52849 357 LEU A O 1
ATOM 5229 N N . MET A 1 349 ? 16.64716 -3.10210 78.46745 1.000 9.55073 358 MET A N 1
ATOM 5230 C CA . MET A 1 349 ? 16.75870 -3.70186 79.79466 1.000 9.16438 358 MET A CA 1
ATOM 5231 C C . MET A 1 349 ? 17.00188 -5.19932 79.69607 1.000 9.48042 358 MET A C 1
ATOM 5232 O O . MET A 1 349 ? 17.77179 -5.76368 80.48547 1.000 9.42005 358 MET A O 1
ATOM 5246 N N . GLN A 1 350 ? 16.33878 -5.87047 78.74977 1.000 9.62657 359 GLN A N 1
ATOM 5247 C CA . GLN A 1 350 ? 16.53803 -7.30711 78.59081 1.000 10.32458 359 GLN A CA 1
ATOM 5248 C C . GLN A 1 350 ? 17.97637 -7.61458 78.19880 1.000 10.57483 359 GLN A C 1
ATOM 5249 O O . GLN A 1 350 ? 18.58065 -8.56209 78.70888 1.000 10.85335 359 GLN A O 1
ATOM 5263 N N . LYS A 1 351 ? 18.54419 -6.82190 77.28918 1.000 11.04884 360 LYS A N 1
ATOM 5264 C CA . LYS A 1 351 ? 19.93251 -7.04374 76.90366 1.000 11.36557 360 LYS A CA 1
ATOM 5265 C C . LYS A 1 351 ? 20.87416 -6.79280 78.07131 1.000 11.02784 360 LYS A C 1
ATOM 5266 O O . LYS A 1 351 ? 21.89008 -7.48131 78.21685 1.000 11.48441 360 LYS A O 1
ATOM 5276 N N . ILE A 1 352 ? 20.55949 -5.79847 78.90136 1.000 10.36214 361 ILE A N 1
ATOM 5277 C CA . ILE A 1 352 ? 21.34554 -5.53719 80.09964 1.000 10.54703 361 ILE A CA 1
ATOM 5278 C C . ILE A 1 352 ? 21.27915 -6.73353 81.04168 1.000 10.13184 361 ILE A C 1
ATOM 5279 O O . ILE A 1 352 ? 22.30460 -7.22210 81.51613 1.000 10.37736 361 ILE A O 1
ATOM 5295 N N . ARG A 1 353 ? 20.06424 -7.22123 81.32039 1.000 9.90631 362 ARG A N 1
ATOM 5296 C CA . ARG A 1 353 ? 19.90239 -8.35714 82.23005 1.000 9.72518 362 ARG A CA 1
ATOM 5297 C C . ARG A 1 353 ? 20.63921 -9.58645 81.71337 1.000 10.39751 362 ARG A C 1
ATOM 5298 O O . ARG A 1 353 ? 21.37009 -10.24871 82.45894 1.000 11.04723 362 ARG A O 1
ATOM 5319 N N . ASP A 1 354 ? 20.45872 -9.90114 80.43086 1.000 10.92865 363 ASP A N 1
ATOM 5320 C CA . ASP A 1 354 ? 21.08809 -11.08703 79.86986 1.000 11.98379 363 ASP A CA 1
ATOM 5321 C C . ASP A 1 354 ? 22.59813 -10.95945 79.90003 1.000 11.65537 363 ASP A C 1
ATOM 5322 O O . ASP A 1 354 ? 23.30127 -11.92026 80.22627 1.000 11.80863 363 ASP A O 1
ATOM 5331 N N . SER A 1 355 ? 23.12040 -9.77915 79.56183 1.000 11.39805 364 SER A N 1
ATOM 5332 C CA . SER A 1 355 ? 24.56886 -9.63560 79.52331 1.000 11.79867 364 SER A CA 1
ATOM 5333 C C . SER A 1 355 ? 25.18412 -9.71870 80.91322 1.000 11.20884 364 SER A C 1
ATOM 5334 O O . SER A 1 355 ? 26.25052 -10.31364 81.07654 1.000 12.01095 364 SER A O 1
ATOM 5342 N N . ILE A 1 356 ? 24.53413 -9.15140 81.93883 1.000 10.96799 365 ILE A N 1
ATOM 5343 C CA . ILE A 1 356 ? 25.04238 -9.32520 83.30223 1.000 11.13108 365 ILE A CA 1
ATOM 5344 C C . ILE A 1 356 ? 25.00025 -10.79278 83.69682 1.000 11.15666 365 ILE A C 1
ATOM 5345 O O . ILE A 1 356 ? 25.97071 -11.34033 84.22930 1.000 11.91217 365 ILE A O 1
ATOM 5361 N N . SER A 1 357 ? 23.87913 -11.45609 83.42284 1.000 11.10899 366 SER A N 1
ATOM 5362 C CA . SER A 1 357 ? 23.75211 -12.86976 83.77227 1.000 12.16909 366 SER A CA 1
ATOM 5363 C C . SER A 1 357 ? 24.85833 -13.69571 83.13700 1.000 13.31996 366 SER A C 1
ATOM 5364 O O . SER A 1 357 ? 25.35990 -14.64764 83.74008 1.000 15.56431 366 SER A O 1
ATOM 5372 N N . GLU A 1 358 ? 25.23796 -13.34526 81.91968 1.000 12.49607 367 GLU A N 1
ATOM 5373 C CA . GLU A 1 358 ? 26.20907 -14.08936 81.13685 1.000 13.14823 367 GLU A CA 1
ATOM 5374 C C . GLU A 1 358 ? 27.63312 -13.59539 81.33587 1.000 13.58809 367 GLU A C 1
ATOM 5375 O O . GLU A 1 358 ? 28.54837 -14.14310 80.72340 1.000 14.48727 367 GLU A O 1
ATOM 5387 N N . GLY A 1 359 ? 27.84719 -12.59967 82.19066 1.000 13.63752 368 GLY A N 1
ATOM 5388 C CA . GLY A 1 359 ? 29.17628 -12.08832 82.43308 1.000 14.49517 368 GLY A CA 1
ATOM 5389 C C . GLY A 1 359 ? 29.80054 -11.37144 81.26170 1.000 15.62062 368 GLY A C 1
ATOM 5390 O O . GLY A 1 359 ? 31.02392 -11.41715 81.10604 1.000 18.02503 368 GLY A O 1
ATOM 5394 N N . ARG A 1 360 ? 28.99438 -10.69527 80.43731 1.000 15.23806 369 ARG A N 1
ATOM 5395 C CA . ARG A 1 360 ? 29.49798 -9.94529 79.29125 1.000 16.10166 369 ARG A CA 1
ATOM 5396 C C . ARG A 1 360 ? 28.88170 -8.54815 79.22750 1.000 15.23849 369 ARG A C 1
ATOM 5397 O O . ARG A 1 360 ? 28.75772 -7.95709 78.14974 1.000 15.37214 369 ARG A O 1
ATOM 5418 N N . PHE A 1 361 ? 28.52913 -7.98566 80.38374 1.000 14.82365 370 PHE A N 1
ATOM 5419 C CA . PHE A 1 361 ? 27.90703 -6.66670 80.39539 1.000 14.65972 370 PHE A CA 1
ATOM 5420 C C . PHE A 1 361 ? 28.89808 -5.56468 80.03236 1.000 15.68272 370 PHE A C 1
ATOM 5421 O O . PHE A 1 361 ? 28.53160 -4.59837 79.35895 1.000 15.18862 370 PHE A O 1
ATOM 5438 N N . SER A 1 362 ? 30.15416 -5.68281 80.46556 1.000 18.20730 371 SER A N 1
ATOM 5439 C CA . SER A 1 362 ? 31.15385 -4.68011 80.10703 1.000 21.05176 371 SER A CA 1
ATOM 5440 C C . SER A 1 362 ? 31.28242 -4.56167 78.59734 1.000 21.42008 371 SER A C 1
ATOM 5441 O O . SER A 1 362 ? 31.33704 -3.45440 78.04338 1.000 21.91657 371 SER A O 1
ATOM 5449 N N . GLN A 1 363 ? 31.36082 -5.69952 77.91426 1.000 21.38177 372 GLN A N 1
ATOM 5450 C CA . GLN A 1 363 ? 31.44353 -5.67688 76.46303 1.000 22.65226 372 GLN A CA 1
ATOM 5451 C C . GLN A 1 363 ? 30.16505 -5.12337 75.85228 1.000 20.36212 372 GLN A C 1
ATOM 5452 O O . GLN A 1 363 ? 30.21800 -4.35657 74.88349 1.000 20.78587 372 GLN A O 1
ATOM 5466 N N . PHE A 1 364 ? 29.00654 -5.51445 76.39342 1.000 18.06687 373 PHE A N 1
ATOM 5467 C CA . PHE A 1 364 ? 27.75135 -4.97783 75.88783 1.000 16.68697 373 PHE A CA 1
ATOM 5468 C C . PHE A 1 364 ? 27.72898 -3.45881 75.98377 1.000 16.03102 373 PHE A C 1
ATOM 5469 O O . PHE A 1 364 ? 27.33973 -2.76965 75.03694 1.000 16.30337 373 PHE A O 1
ATOM 5486 N N . ALA A 1 365 ? 28.12778 -2.91694 77.13035 1.000 15.99971 374 ALA A N 1
ATOM 5487 C CA . ALA A 1 365 ? 28.05824 -1.47387 77.32088 1.000 17.05921 374 ALA A CA 1
ATOM 5488 C C . ALA A 1 365 ? 28.95637 -0.75821 76.32813 1.000 18.17005 374 ALA A C 1
ATOM 5489 O O . ALA A 1 365 ? 28.57572 0.27401 75.76514 1.000 18.31473 374 ALA A O 1
ATOM 5496 N N . GLN A 1 366 ? 30.15762 -1.29368 76.10952 1.000 19.54081 375 GLN A N 1
ATOM 5497 C CA . GLN A 1 366 ? 31.07853 -0.71127 75.14257 1.000 20.48635 375 GLN A CA 1
ATOM 5498 C C . GLN A 1 366 ? 30.50021 -0.77671 73.73274 1.000 20.74381 375 GLN A C 1
ATOM 5499 O O . GLN A 1 366 ? 30.52560 0.21383 72.98890 1.000 21.56144 375 GLN A O 1
ATOM 5503 N N . ASP A 1 367 ? 29.98908 -1.94808 73.33916 1.000 20.75847 376 ASP A N 1
ATOM 5504 C CA . ASP A 1 367 ? 29.41258 -2.09709 72.00643 1.000 21.01682 376 ASP A CA 1
ATOM 5505 C C . ASP A 1 367 ? 28.19267 -1.20580 71.83814 1.000 19.62252 376 ASP A C 1
ATOM 5506 O O . ASP A 1 367 ? 27.99657 -0.59516 70.77829 1.000 20.33379 376 ASP A O 1
ATOM 5515 N N . PHE A 1 368 ? 27.35921 -1.12325 72.87626 1.000 17.61736 377 PHE A N 1
ATOM 5516 C CA . PHE A 1 368 ? 26.16949 -0.28546 72.81845 1.000 17.02899 377 PHE A CA 1
ATOM 5517 C C . PHE A 1 368 ? 26.53567 1.17132 72.55648 1.000 17.82259 377 PHE A C 1
ATOM 5518 O O . PHE A 1 368 ? 25.95614 1.82229 71.68002 1.000 18.57631 377 PHE A O 1
ATOM 5535 N N . ARG A 1 369 ? 27.48354 1.70912 73.33054 1.000 18.94298 378 ARG A N 1
ATOM 5536 C CA . ARG A 1 369 ? 27.83705 3.11967 73.19607 1.000 21.03119 378 ARG A CA 1
ATOM 5537 C C . ARG A 1 369 ? 28.45656 3.40496 71.83458 1.000 22.12246 378 ARG A C 1
ATOM 5538 O O . ARG A 1 369 ? 28.11993 4.40335 71.18741 1.000 22.93341 378 ARG A O 1
ATOM 5559 N N . ALA A 1 370 ? 29.34891 2.53039 71.37714 1.000 22.49093 379 ALA A N 1
ATOM 5560 C CA . ALA A 1 370 ? 30.00540 2.74697 70.09310 1.000 22.97509 379 ALA A CA 1
ATOM 5561 C C . ALA A 1 370 ? 28.97558 2.92248 68.98679 1.000 23.00292 379 ALA A C 1
ATOM 5562 O O . ALA A 1 370 ? 29.07338 3.84106 68.16521 1.000 24.39499 379 ALA A O 1
ATOM 5569 N N . ARG A 1 371 ? 27.96374 2.06020 68.96513 1.000 22.11713 380 ARG A N 1
ATOM 5570 C CA . ARG A 1 371 ? 26.97389 2.09521 67.89829 1.000 22.26850 380 ARG A CA 1
ATOM 5571 C C . ARG A 1 371 ? 25.93258 3.18404 68.12769 1.000 21.03455 380 ARG A C 1
ATOM 5572 O O . ARG A 1 371 ? 25.53591 3.88093 67.18657 1.000 21.46000 380 ARG A O 1
ATOM 5593 N N . TYR A 1 372 ? 25.47965 3.34847 69.36953 1.000 19.67809 381 TYR A N 1
ATOM 5594 C CA . TYR A 1 372 ? 24.43407 4.32771 69.64538 1.000 18.83408 381 TYR A CA 1
ATOM 5595 C C . TYR A 1 372 ? 24.91422 5.73263 69.31037 1.000 20.07953 381 TYR A C 1
ATOM 5596 O O . TYR A 1 372 ? 24.15966 6.55188 68.77287 1.000 19.34532 381 TYR A O 1
ATOM 5614 N N . PHE A 1 373 ? 26.17823 6.01994 69.58436 1.000 22.29326 382 PHE A N 1
ATOM 5615 C CA . PHE A 1 373 ? 26.69140 7.35748 69.34034 1.000 25.22368 382 PHE A CA 1
ATOM 5616 C C . PHE A 1 373 ? 27.31985 7.53330 67.97093 1.000 27.28570 382 PHE A C 1
ATOM 5617 O O . PHE A 1 373 ? 27.60666 8.67230 67.59572 1.000 28.36342 382 PHE A O 1
ATOM 5634 N N . ALA A 1 374 ? 27.52000 6.45212 67.21253 1.000 28.76796 383 ALA A N 1
ATOM 5635 C CA . ALA A 1 374 ? 27.91791 6.59955 65.81707 1.000 31.08209 383 ALA A CA 1
ATOM 5636 C C . ALA A 1 374 ? 26.78451 7.19448 64.99143 1.000 33.81686 383 ALA A C 1
ATOM 5637 O O . ALA A 1 374 ? 27.02646 8.01112 64.09834 1.000 34.20841 383 ALA A O 1
ATOM 5644 N N . ARG A 1 375 ? 25.54491 6.80086 65.27110 1.000 35.91233 384 ARG A N 1
ATOM 5645 C CA . ARG A 1 375 ? 24.39486 7.34326 64.55643 1.000 37.60641 384 ARG A CA 1
ATOM 5646 C C . ARG A 1 375 ? 24.48221 6.99903 63.07551 1.000 38.66796 384 ARG A C 1
ATOM 5647 O O . ARG A 1 375 ? 24.16007 5.87814 62.67874 1.000 39.18003 384 ARG A O 1
#

Solvent-accessible surface area: 14628 Å² total; per-residue (Å²): 153,83,50,72,27,43,32,51,45,87,24,134,38,74,94,1,6,8,8,44,0,57,1,76,100,10,56,0,80,0,0,4,3,0,0,22,8,54,13,58,4,88,40,17,138,36,124,29,2,84,84,17,23,0,10,0,3,5,3,39,0,53,82,1,24,48,102,42,14,3,107,153,0,35,182,94,56,11,2,16,79,86,29,50,7,114,69,0,1,0,0,23,0,3,0,52,57,23,119,90,62,57,71,111,4,6,67,20,73,36,148,78,80,73,65,1,11,0,65,81,0,0,54,0,0,56,35,0,25,9,3,0,0,0,1,0,6,30,30,5,90,81,114,19,75,82,86,100,0,18,65,10,4,75,60,1,16,109,0,2,100,53,0,38,64,7,2,54,77,71,142,100,4,27,113,52,4,0,0,0,0,2,0,0,0,6,21,51,97,94,10,0,72,89,0,1,62,25,0,47,142,44,25,4,14,0,6,0,0,2,11,3,57,38,78,22,45,62,125,40,10,26,106,0,0,64,34,0,5,81,32,8,34,80,94,61,0,6,0,0,24,33,6,8,73,0,18,18,0,0,0,0,0,50,52,3,0,0,0,0,14,15,57,47,0,6,144,10,0,82,105,0,55,0,5,3,26,58,0,67,18,73,0,107,78,75,168,2,59,157,22,153,106,31,0,5,82,98,14,154,10,46,0,15,98,126,87,18,30,18,82,0,12,102,10,12,130,60,66,94,136,59,0,20,76,6,0,0,28,0,0,0,3,1,0,10,32,0,0,64,59,0,18,56,0,1,70,110,54,107,4,74,109,25,0,50,78,10,82,73,95,11,119,81,101

Organism: Zymomonas mobilis subsp. mobilis (strain ATCC 31821 / ZM4 / CP4) (NCBI:txid264203)

Foldseek 3Di:
DWALWDWDWQFFFQQFTWTWITAPQGIATWLAEAQEDLLDSPLDQLVLLVVLPHQEHEYELQSVCVVPRLLVCLVVPASCVVRVPRGAYEYEQRQAVAPPDDLQFDWHDPCPIDTGGLLNSLVSCVSNVHAEYEQRAHAQAPPDDQVSQLVRLVSRLVSNLVNLVNQVVPPVSVRHHFYEYEAGRALDLVSLLVSQVSDVVSDGQAYEHPNLLHPPDLVSSLNSLQRNVVSHDLRHAYEYEADDPLLSVLSSSSSNHIYYYHNCQLVVQLVQWAQELQAIDRLLDPVQLPFQQDPYNPQPFPLRVDGGSNVLNVCSVVVHSVSSNSSSSRSSSVVSVSRVVCNVCRSVNNSVVVSVVSCVRRVVD

InterPro domains:
  IPR002616 tRNA-guanine(15) transglycosylase-like [PF01702] (24-381)
  IPR002616 tRNA-guanine(15) transglycosylase-like [TIGR00449] (16-381)
  IPR004803 tRNA-guanine transglycosylase [MF_00168] (14-380)
  IPR004803 tRNA-guanine transglycosylase [TIGR00430] (16-382)
  IPR036511 Queuine tRNA-ribosyltransferase-like [G3DSA:3.20.20.105] (10-384)
  IPR036511 Queuine tRNA-ribosyltransferase-like [SSF51713] (13-381)
  IPR050076 Archaeosine Synthase Type 1/Queuine TRNA-Ribosyltransferase [PTHR46499] (13-381)

Secondary structure (DSSP, 8-state):
---SEEEEEEEEETTEEEEEEEETTEEEEESEEE-B---S-TT--HHHHHHTT-S-EEEEHHHHHHTT-HHHHHHTT-HHHHHT--S-EEEE-SHHHH--B-SS-EEEE---EEEE-HHHHHHHHHHHT-SEEEPP--PPPSS--HHHHHHHHHHHHHHHHHHHHHHHHSHHHHHH-EEEEEE--TT-HHHHHHHHHHHHHH--SEEEE-S--SS--HHHHHHHHHHHGGGS-TTS-EEETT--SHHHHHHHHTTT--EEE-SHHHHHHHHTEE--TT--EETTSGGGTT--S-S-TT--SHHHHH--HHHHHHHHHTT-HHHHHHHHHHHHHHHHHHHHHHHHHHHTT-HHHHHHHHHHHHHH-

Radius of gyration: 20.17 Å; Cα contacts (8 Å, |Δi|>4): 773; chains: 1; bounding box: 46×44×60 Å